Protein AF-0000000073367944 (afdb_homodimer)

Nearest PDB structures (foldseek):
  3dn7-assembly1_A  TM=9.476E-01  e=1.745E-14  Cytophaga hutchinsonii ATCC 33406
  4i02-assembly3_D  TM=8.160E-01  e=1.714E-11  Escherichia coli K-12
  4i02-assembly1_A  TM=8.152E-01  e=2.045E-11  Escherichia coli K-12
  3rpq-assembly1_B  TM=8.114E-01  e=1.514E-10  Escherichia coli K-12
  1hw5-assembly1_B  TM=7.467E-01  e=1.346E-10  Escherichia coli

Organism: Flavobacterium johnsoniae (strain ATCC 17061 / DSM 2064 / JCM 8514 / BCRC 14874 / CCUG 350202 / NBRC 14942 / NCIMB 11054 / UW101) (NCBI:txid376686)

pLDDT: mean 93.81, std 5.64, range [59.34, 98.62]

Structure (mmCIF, N/CA/C/O backbone):
data_AF-0000000073367944-model_v1
#
loop_
_entity.id
_entity.type
_entity.pdbx_description
1 polymer 'Cyclic nucleotide-binding protein'
#
loop_
_atom_site.group_PDB
_atom_site.id
_atom_site.type_symbol
_atom_site.label_atom_id
_atom_site.label_alt_id
_atom_site.label_comp_id
_atom_site.label_asym_id
_atom_site.label_entity_id
_atom_site.label_seq_id
_atom_site.pdbx_PDB_ins_code
_atom_site.Cartn_x
_atom_site.Cartn_y
_atom_site.Cartn_z
_atom_site.occupancy
_atom_site.B_iso_or_equiv
_atom_site.auth_seq_id
_atom_site.auth_comp_id
_atom_site.auth_asym_id
_atom_site.auth_atom_id
_atom_site.pdbx_PDB_model_num
ATOM 1 N N . MET A 1 1 ? 28.844 7.016 2.047 1 86.44 1 MET A N 1
ATOM 2 C CA . MET A 1 1 ? 27.453 7.094 1.656 1 86.44 1 MET A CA 1
ATOM 3 C C . MET A 1 1 ? 26.922 5.723 1.231 1 86.44 1 MET A C 1
ATOM 5 O O . MET A 1 1 ? 25.969 5.207 1.819 1 86.44 1 MET A O 1
ATOM 9 N N . TYR A 1 2 ? 27.703 5.078 0.45 1 93.69 2 TYR A N 1
ATOM 10 C CA . TYR A 1 2 ? 27.234 3.766 0.014 1 93.69 2 TYR A CA 1
ATOM 11 C C . TYR A 1 2 ? 27.328 2.748 1.146 1 93.69 2 TYR A C 1
ATOM 13 O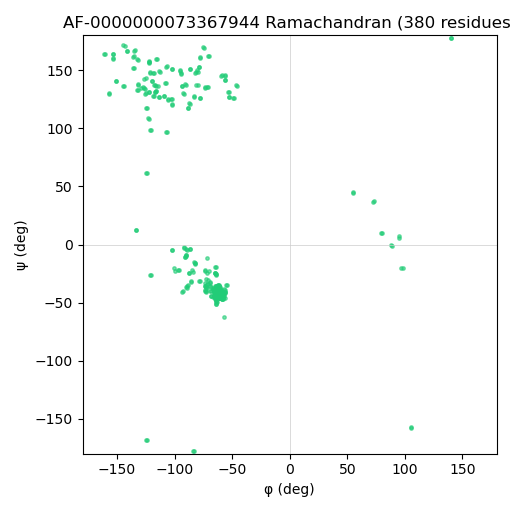 O . TYR A 1 2 ? 26.562 1.782 1.185 1 93.69 2 TYR A O 1
ATOM 21 N N . GLU A 1 3 ? 28.203 3.057 2.076 1 94.5 3 GLU A N 1
ATOM 22 C CA . GLU A 1 3 ? 28.438 2.129 3.18 1 94.5 3 GLU A CA 1
ATOM 23 C C . GLU A 1 3 ? 27.172 1.958 4.027 1 94.5 3 GLU A C 1
ATOM 25 O O . GLU A 1 3 ? 26.922 0.876 4.562 1 94.5 3 GLU A O 1
ATOM 30 N N . ILE A 1 4 ? 26.484 3.043 4.133 1 96.62 4 ILE A N 1
ATOM 31 C CA . ILE A 1 4 ? 25.234 2.99 4.891 1 96.62 4 ILE A CA 1
ATOM 32 C C . ILE A 1 4 ? 24.25 2.07 4.184 1 96.62 4 ILE A C 1
ATOM 34 O O . ILE A 1 4 ? 23.594 1.247 4.828 1 96.62 4 ILE A O 1
ATOM 38 N N . PHE A 1 5 ? 24.172 2.18 2.893 1 97.38 5 PHE A N 1
ATOM 39 C CA . PHE A 1 5 ? 23.297 1.311 2.111 1 97.38 5 PHE A CA 1
ATOM 40 C C . PHE A 1 5 ? 23.781 -0.136 2.18 1 97.38 5 PHE A C 1
ATOM 42 O O . PHE A 1 5 ? 22.969 -1.058 2.293 1 97.38 5 PHE A O 1
ATOM 49 N N . GLN A 1 6 ? 25.062 -0.281 2.141 1 96.81 6 GLN A N 1
ATOM 50 C CA . GLN A 1 6 ? 25.625 -1.624 2.229 1 96.81 6 GLN A CA 1
ATOM 51 C C . GLN A 1 6 ? 25.25 -2.293 3.547 1 96.81 6 GLN A C 1
ATOM 53 O O . GLN A 1 6 ? 24.891 -3.475 3.57 1 96.81 6 GLN A O 1
ATOM 58 N N . LYS A 1 7 ? 25.391 -1.57 4.562 1 96.69 7 LYS A N 1
ATOM 59 C CA . LYS A 1 7 ? 25.016 -2.098 5.871 1 96.69 7 LYS A CA 1
ATOM 60 C C . LYS A 1 7 ? 23.547 -2.475 5.91 1 96.69 7 LYS A C 1
ATOM 62 O O . LYS A 1 7 ? 23.172 -3.51 6.473 1 96.69 7 LYS A O 1
ATOM 67 N N . TYR A 1 8 ? 22.734 -1.648 5.344 1 96.94 8 TYR A N 1
ATOM 68 C CA . TYR A 1 8 ? 21.297 -1.922 5.238 1 96.94 8 TYR A CA 1
ATOM 69 C C . TYR A 1 8 ? 21.047 -3.232 4.5 1 96.94 8 TYR A C 1
ATOM 71 O O . TYR A 1 8 ? 20.25 -4.062 4.949 1 96.94 8 TYR A O 1
ATOM 79 N N . LEU A 1 9 ? 21.734 -3.42 3.385 1 96.5 9 LEU A N 1
ATOM 80 C CA . LEU A 1 9 ? 21.609 -4.641 2.598 1 96.5 9 LEU A CA 1
ATOM 81 C C . LEU A 1 9 ? 21.969 -5.867 3.428 1 96.5 9 LEU A C 1
ATOM 83 O O . LEU A 1 9 ? 21.266 -6.875 3.396 1 96.5 9 LEU A O 1
ATOM 87 N N . GLU A 1 10 ? 22.969 -5.723 4.145 1 94.81 10 GLU A N 1
ATOM 88 C CA . GLU A 1 10 ? 23.484 -6.836 4.934 1 94.81 10 GLU A CA 1
ATOM 89 C C . GLU A 1 10 ? 22.531 -7.199 6.066 1 94.81 10 GLU A C 1
ATOM 91 O O . GLU A 1 10 ? 22.438 -8.359 6.465 1 94.81 10 GLU A O 1
ATOM 96 N N . ASP A 1 11 ? 21.875 -6.227 6.555 1 94.75 11 ASP A N 1
ATOM 97 C CA . ASP A 1 11 ? 20.906 -6.445 7.621 1 94.75 11 ASP A CA 1
ATOM 98 C C . ASP A 1 11 ? 19.641 -7.133 7.09 1 94.75 11 ASP A C 1
ATOM 100 O O . ASP A 1 11 ? 19 -7.891 7.809 1 94.75 11 ASP A O 1
ATOM 104 N N . LYS A 1 12 ? 19.328 -6.891 5.848 1 93.81 12 LYS A N 1
ATOM 105 C CA . LYS A 1 12 ? 18.047 -7.312 5.32 1 93.81 12 LYS A CA 1
ATOM 106 C C . LYS A 1 12 ? 18.172 -8.602 4.516 1 93.81 12 LYS A C 1
ATOM 108 O O . LYS A 1 12 ? 17.172 -9.297 4.281 1 93.81 12 LYS A O 1
ATOM 113 N N . THR A 1 13 ? 19.391 -8.844 4.051 1 92.5 13 THR A N 1
ATOM 114 C CA . THR A 1 13 ? 19.516 -9.984 3.152 1 92.5 13 THR A CA 1
ATOM 115 C C . THR A 1 13 ? 20.938 -10.555 3.215 1 92.5 13 THR A C 1
ATOM 117 O O . THR A 1 13 ? 21.844 -9.93 3.77 1 92.5 13 THR A O 1
ATOM 120 N N . GLU A 1 14 ? 21.031 -11.789 2.682 1 93.75 14 GLU A N 1
ATOM 121 C CA . GLU A 1 14 ? 22.344 -12.43 2.523 1 93.75 14 GLU A CA 1
ATOM 122 C C . GLU A 1 14 ? 22.812 -12.352 1.076 1 93.75 14 GLU A C 1
ATOM 124 O O . GLU A 1 14 ? 22.172 -12.891 0.175 1 93.75 14 GLU A O 1
ATOM 129 N N . LEU A 1 15 ? 23.953 -11.734 0.945 1 95.69 15 LEU A N 1
ATOM 130 C CA . LEU A 1 15 ? 24.516 -11.562 -0.389 1 95.69 15 LEU A CA 1
ATOM 131 C C . LEU A 1 15 ? 25.938 -12.094 -0.449 1 95.69 15 LEU A C 1
ATOM 133 O O . LEU A 1 15 ? 26.688 -11.977 0.524 1 95.69 15 LEU A O 1
ATOM 137 N N . THR A 1 16 ? 26.266 -12.688 -1.566 1 96.31 16 THR A N 1
ATOM 138 C CA . THR A 1 16 ? 27.672 -12.961 -1.821 1 96.31 16 THR A CA 1
ATOM 139 C C . THR A 1 16 ? 28.438 -11.672 -2.098 1 96.31 16 THR A C 1
ATOM 141 O O . THR A 1 16 ? 27.828 -10.633 -2.385 1 96.31 16 THR A O 1
ATOM 144 N N . GLN A 1 17 ? 29.734 -11.789 -1.968 1 95.94 17 GLN A N 1
ATOM 145 C CA . GLN A 1 17 ? 30.562 -10.625 -2.273 1 95.94 17 GLN A CA 1
ATOM 146 C C . GLN A 1 17 ? 30.344 -10.156 -3.711 1 95.94 17 GLN A C 1
ATOM 148 O O . GLN A 1 17 ? 30.281 -8.961 -3.975 1 95.94 17 GLN A O 1
ATOM 153 N N . ALA A 1 18 ? 30.234 -11.07 -4.602 1 97.12 18 ALA A N 1
ATOM 154 C CA . ALA A 1 18 ? 30.016 -10.742 -6.008 1 97.12 18 ALA A CA 1
ATOM 155 C C . ALA A 1 18 ? 28.688 -10.023 -6.211 1 97.12 18 ALA A C 1
ATOM 157 O O . ALA A 1 18 ? 28.609 -9.062 -6.984 1 97.12 18 ALA A O 1
ATOM 158 N N . GLU A 1 19 ? 27.688 -10.477 -5.539 1 97.25 19 GLU A N 1
ATOM 159 C CA . GLU A 1 19 ? 26.359 -9.844 -5.625 1 97.25 19 GLU A CA 1
ATOM 160 C C . GLU A 1 19 ? 26.391 -8.43 -5.066 1 97.25 19 GLU A C 1
ATOM 162 O O . GLU A 1 19 ? 25.828 -7.512 -5.652 1 97.25 19 GLU A O 1
ATOM 167 N N . SER A 1 20 ? 27.062 -8.289 -3.971 1 96.62 20 SER A N 1
ATOM 168 C CA . SER A 1 20 ? 27.203 -6.973 -3.359 1 96.62 20 SER A CA 1
ATOM 169 C C . SER A 1 20 ? 27.906 -6 -4.293 1 96.62 20 SER A C 1
ATOM 171 O O . SER A 1 20 ? 27.484 -4.848 -4.434 1 96.62 20 SER A O 1
ATOM 173 N N . GLU A 1 21 ? 28.922 -6.461 -4.898 1 97.25 21 GLU A N 1
ATOM 174 C CA . GLU A 1 21 ? 29.672 -5.633 -5.832 1 97.25 21 GLU A CA 1
ATOM 175 C C . GLU A 1 21 ? 2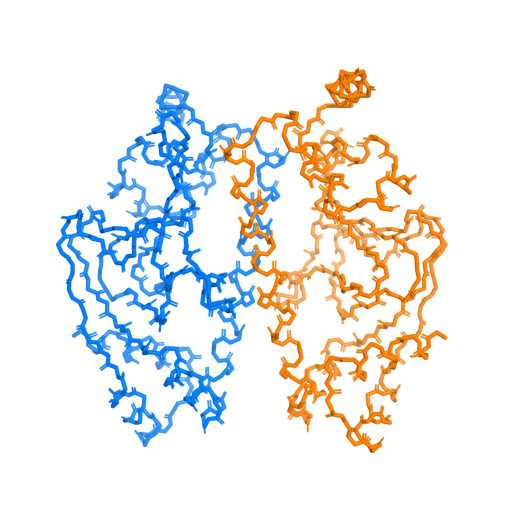8.828 -5.277 -7.055 1 97.25 21 GLU A C 1
ATOM 177 O O . GLU A 1 21 ? 28.938 -4.172 -7.586 1 97.25 21 GLU A O 1
ATOM 182 N N . ARG A 1 22 ? 28.094 -6.211 -7.492 1 97.31 22 ARG A N 1
ATOM 183 C CA . ARG A 1 22 ? 27.203 -5.98 -8.625 1 97.31 22 ARG A CA 1
ATOM 184 C C . ARG A 1 22 ? 26.188 -4.883 -8.312 1 97.31 22 ARG A C 1
ATOM 186 O O . ARG A 1 22 ? 26 -3.971 -9.117 1 97.31 22 ARG A O 1
ATOM 193 N N . ILE A 1 23 ? 25.578 -4.949 -7.148 1 97.94 23 ILE A N 1
ATOM 194 C CA . ILE A 1 23 ? 24.609 -3.941 -6.723 1 97.94 23 ILE A CA 1
ATOM 195 C C . ILE A 1 23 ? 25.297 -2.578 -6.633 1 97.94 23 ILE A C 1
ATOM 197 O O . ILE A 1 23 ? 24.781 -1.584 -7.152 1 97.94 23 ILE A O 1
ATOM 201 N N . GLN A 1 24 ? 26.422 -2.568 -6.051 1 97.88 24 GLN A N 1
ATOM 202 C CA . GLN A 1 24 ? 27.172 -1.325 -5.855 1 97.88 24 GLN A CA 1
ATOM 203 C C . GLN A 1 24 ? 27.5 -0.669 -7.191 1 97.88 24 GLN A C 1
ATOM 205 O O . GLN A 1 24 ? 27.516 0.559 -7.301 1 97.88 24 GLN A O 1
ATOM 210 N N . SER A 1 25 ? 27.781 -1.465 -8.156 1 97.94 25 SER A N 1
ATOM 211 C CA . SER A 1 25 ? 28.219 -0.958 -9.453 1 97.94 25 SER A CA 1
ATOM 212 C C . SER A 1 25 ? 27.125 -0.143 -10.133 1 97.94 25 SER A C 1
ATOM 214 O O . SER A 1 25 ? 27.406 0.664 -11.023 1 97.94 25 SER A O 1
ATOM 216 N N . PHE A 1 26 ? 25.859 -0.275 -9.75 1 97.94 26 PHE A N 1
ATOM 217 C CA . PHE A 1 26 ? 24.75 0.437 -10.375 1 97.94 26 PHE A CA 1
ATOM 218 C C . PHE A 1 26 ? 24.312 1.61 -9.508 1 97.94 26 PHE A C 1
ATOM 220 O O . PHE A 1 26 ? 23.453 2.398 -9.914 1 97.94 26 PHE A O 1
ATOM 227 N N . ALA A 1 27 ? 24.906 1.725 -8.359 1 98.25 27 ALA A N 1
ATOM 228 C CA . ALA A 1 27 ? 24.469 2.73 -7.398 1 98.25 27 ALA A CA 1
ATOM 229 C C . ALA A 1 27 ? 24.891 4.129 -7.836 1 98.25 27 ALA A C 1
ATOM 231 O O . ALA A 1 27 ? 26 4.328 -8.312 1 98.25 27 ALA A O 1
ATOM 232 N N . ILE A 1 28 ? 23.984 5.07 -7.738 1 98.25 28 ILE A N 1
ATOM 233 C CA . ILE A 1 28 ? 24.234 6.484 -7.988 1 98.25 28 ILE A CA 1
ATOM 234 C C . ILE A 1 28 ? 24.094 7.27 -6.684 1 98.25 28 ILE A C 1
ATOM 236 O O . ILE A 1 28 ? 23.047 7.203 -6.023 1 98.25 28 ILE A O 1
ATOM 240 N N . ILE A 1 29 ? 25.078 8.023 -6.344 1 97.75 29 ILE A N 1
ATOM 241 C CA . ILE A 1 29 ? 25.031 8.82 -5.121 1 97.75 29 ILE A CA 1
ATOM 242 C C . ILE A 1 29 ? 24.484 10.211 -5.43 1 97.75 29 ILE A C 1
ATOM 244 O O . ILE A 1 29 ? 24.922 10.867 -6.379 1 97.75 29 ILE A O 1
ATOM 248 N N . LYS A 1 30 ? 23.516 10.617 -4.672 1 97.94 30 LYS A N 1
ATOM 249 C CA . LYS A 1 30 ? 22.891 11.93 -4.836 1 97.94 30 LYS A CA 1
ATOM 250 C C . LYS A 1 30 ? 22.875 12.688 -3.512 1 97.94 30 LYS A C 1
ATOM 252 O O . LYS A 1 30 ? 22.594 12.109 -2.459 1 97.94 30 LYS A O 1
ATOM 257 N N . LYS A 1 31 ? 23.219 13.922 -3.58 1 98.31 31 LYS A N 1
ATOM 258 C CA . LYS A 1 31 ? 23.109 14.82 -2.438 1 98.31 31 LYS A CA 1
ATOM 259 C C . LYS A 1 31 ? 22.109 15.938 -2.715 1 98.31 31 LYS A C 1
ATOM 261 O O . LYS A 1 31 ? 22.078 16.484 -3.818 1 98.31 31 LYS A O 1
ATOM 266 N N . LEU A 1 32 ? 21.297 16.203 -1.741 1 98.38 32 LEU A N 1
ATOM 267 C CA . LEU A 1 32 ? 20.328 17.281 -1.809 1 98.38 32 LEU A CA 1
ATOM 268 C C . LEU A 1 32 ? 20.484 18.234 -0.626 1 98.38 32 LEU A C 1
ATOM 270 O O . LEU A 1 32 ? 20.547 17.797 0.524 1 98.38 32 LEU A O 1
ATOM 274 N N . ARG A 1 33 ? 20.547 19.453 -0.962 1 98.19 33 ARG A N 1
ATOM 275 C CA . ARG A 1 33 ? 20.422 20.438 0.099 1 98.19 33 ARG A CA 1
ATOM 276 C C . ARG A 1 33 ? 18.969 20.625 0.521 1 98.19 33 ARG A C 1
ATOM 278 O O . ARG A 1 33 ? 18.047 20.266 -0.223 1 98.19 33 ARG A O 1
ATOM 285 N N . LYS A 1 34 ? 18.906 21.172 1.704 1 97.25 34 LYS A N 1
ATOM 286 C CA . LYS A 1 34 ? 17.562 21.516 2.176 1 97.25 34 LYS A CA 1
ATOM 287 C C . LYS A 1 34 ? 16.781 22.266 1.108 1 97.25 34 LYS A C 1
ATOM 289 O O . LYS A 1 34 ? 17.312 23.188 0.471 1 97.25 34 LYS A O 1
ATOM 294 N N . ARG A 1 35 ? 15.609 21.812 0.756 1 96.94 35 ARG A N 1
ATOM 295 C CA . ARG A 1 35 ? 14.633 22.453 -0.118 1 96.94 35 ARG A CA 1
ATOM 296 C C . ARG A 1 35 ? 14.867 22.078 -1.576 1 96.94 35 ARG A C 1
ATOM 298 O O . ARG A 1 35 ? 14.109 22.469 -2.459 1 96.94 35 ARG A O 1
ATOM 305 N N . GLN A 1 36 ? 15.875 21.297 -1.795 1 98.56 36 GLN A N 1
ATOM 306 C CA . GLN A 1 36 ? 16.078 20.812 -3.162 1 98.56 36 GLN A CA 1
ATOM 307 C C . GLN A 1 36 ? 15.156 19.641 -3.475 1 98.56 36 GLN A C 1
ATOM 309 O O . GLN A 1 36 ? 14.867 18.812 -2.602 1 98.56 36 GLN A O 1
ATOM 314 N N . TYR A 1 37 ? 14.789 19.578 -4.746 1 98.62 37 TYR A N 1
ATOM 315 C CA . TYR A 1 37 ? 13.812 18.578 -5.172 1 98.62 37 TYR A CA 1
ATOM 316 C C . TYR A 1 37 ? 14.5 17.312 -5.664 1 98.62 37 TYR A C 1
ATOM 318 O O . TYR A 1 37 ? 15.516 17.375 -6.352 1 98.62 37 TYR A O 1
ATOM 326 N N . LEU A 1 38 ? 13.992 16.25 -5.258 1 98.56 38 LEU A N 1
ATOM 327 C CA . LEU A 1 38 ? 14.305 14.945 -5.836 1 98.56 38 LEU A CA 1
ATOM 328 C C . LEU A 1 38 ? 13.383 14.625 -7.004 1 98.56 38 LEU A C 1
ATOM 330 O O . LEU A 1 38 ? 13.797 14.016 -7.988 1 98.56 38 LEU A O 1
ATOM 334 N N . LEU A 1 39 ? 12.195 15.047 -6.887 1 98.62 39 LEU A N 1
ATOM 335 C CA . LEU A 1 39 ? 11.133 14.898 -7.879 1 98.62 39 LEU A CA 1
ATOM 336 C C . LEU A 1 39 ? 10.219 16.125 -7.891 1 98.62 39 LEU A C 1
ATOM 338 O O . LEU A 1 39 ? 9.852 16.641 -6.832 1 98.62 39 LEU A O 1
ATOM 342 N N . GLN A 1 40 ? 9.883 16.562 -9.062 1 98.25 40 GLN A N 1
ATOM 343 C CA . GLN A 1 40 ? 8.922 17.641 -9.203 1 98.25 40 GLN A CA 1
ATOM 344 C C . GLN A 1 40 ? 7.699 17.203 -10.008 1 98.25 40 GLN A C 1
ATOM 346 O O . GLN A 1 40 ? 7.824 16.438 -10.969 1 98.25 40 GLN A O 1
ATOM 351 N N . GLU A 1 41 ? 6.652 17.688 -9.508 1 97.56 41 GLU A N 1
ATOM 352 C CA . GLU A 1 41 ? 5.414 17.422 -10.227 1 97.56 41 GLU A CA 1
ATOM 353 C C . GLU A 1 41 ? 5.578 17.656 -11.727 1 97.56 41 GLU A C 1
ATOM 355 O O . GLU A 1 41 ? 6.191 18.641 -12.141 1 97.56 41 GLU A O 1
ATOM 360 N N . GLY A 1 42 ? 5.016 16.688 -12.516 1 97.69 42 GLY A N 1
ATOM 361 C CA . GLY A 1 42 ? 5.102 16.812 -13.961 1 97.69 42 GLY A CA 1
ATOM 362 C C . GLY A 1 42 ? 6.23 15.992 -14.562 1 97.69 42 GLY A C 1
ATOM 363 O O . GLY A 1 42 ? 6.242 15.727 -15.766 1 97.69 42 GLY A O 1
ATOM 364 N N . ASP A 1 43 ? 7.207 15.625 -13.758 1 97.81 43 ASP A N 1
ATOM 365 C CA . ASP A 1 43 ? 8.305 14.781 -14.227 1 97.81 43 ASP A CA 1
ATOM 366 C C . ASP A 1 43 ? 7.945 13.305 -14.117 1 97.81 43 ASP A C 1
ATOM 368 O O . ASP A 1 43 ? 7.184 12.906 -13.234 1 97.81 43 ASP A O 1
ATOM 372 N N . VAL A 1 44 ? 8.523 12.523 -14.992 1 98.12 44 VAL A N 1
ATOM 373 C CA . VAL A 1 44 ? 8.391 11.07 -14.883 1 98.12 44 VAL A CA 1
ATOM 374 C C . VAL A 1 44 ? 9.477 10.523 -13.961 1 98.12 44 VAL A C 1
ATOM 376 O O . VAL A 1 44 ? 10.664 10.781 -14.172 1 98.12 44 VAL A O 1
ATOM 379 N N . TRP A 1 45 ? 9.094 9.875 -12.922 1 97.81 45 TRP A N 1
ATOM 380 C CA . TRP A 1 45 ? 10.023 9.289 -11.969 1 97.81 45 TRP A CA 1
ATOM 381 C C . TRP A 1 45 ? 10.734 8.078 -12.562 1 97.81 45 TRP A C 1
ATOM 383 O O . TRP A 1 45 ? 10.086 7.199 -13.148 1 97.81 45 TRP A O 1
ATOM 393 N N . LYS A 1 46 ? 12.062 7.945 -12.383 1 97.25 46 LYS A N 1
ATOM 394 C CA . LYS A 1 46 ? 12.805 6.914 -13.102 1 97.25 46 LYS A CA 1
ATOM 395 C C . LYS A 1 46 ? 13.742 6.16 -12.164 1 97.25 46 LYS A C 1
ATOM 397 O O . LYS A 1 46 ? 14.586 5.379 -12.617 1 97.25 46 LYS A O 1
ATOM 402 N N . TYR A 1 47 ? 13.516 6.398 -10.82 1 97.75 47 TYR A N 1
ATOM 403 C CA . TYR A 1 47 ? 14.539 5.863 -9.922 1 97.75 47 TYR A CA 1
ATOM 404 C C . TYR A 1 47 ? 13.898 5.102 -8.766 1 97.75 47 TYR A C 1
ATOM 406 O O . TYR A 1 47 ? 12.695 5.203 -8.539 1 97.75 47 TYR A O 1
ATOM 414 N N . ASP A 1 48 ? 14.633 4.273 -8.195 1 97.56 48 ASP A N 1
ATOM 415 C CA . ASP A 1 48 ? 14.461 3.824 -6.82 1 97.56 48 ASP A CA 1
ATOM 416 C C . ASP A 1 48 ? 15.453 4.512 -5.887 1 97.56 48 ASP A C 1
ATOM 418 O O . ASP A 1 48 ? 16.656 4.477 -6.125 1 97.56 48 ASP A O 1
ATOM 422 N N . ALA A 1 49 ? 14.93 5.109 -4.891 1 98.44 49 ALA A N 1
ATOM 423 C CA . ALA A 1 49 ? 15.773 5.984 -4.074 1 98.44 49 ALA A CA 1
ATOM 424 C C . ALA A 1 49 ? 15.766 5.539 -2.613 1 98.44 49 ALA A C 1
ATOM 426 O O . ALA A 1 49 ? 14.703 5.312 -2.031 1 98.44 49 ALA A O 1
ATOM 427 N N . PHE A 1 50 ? 16.922 5.445 -2.078 1 98.38 50 PHE A N 1
ATOM 428 C CA . PHE A 1 50 ? 17.141 5.047 -0.693 1 98.38 50 PHE A CA 1
ATOM 429 C C . PHE A 1 50 ? 17.797 6.168 0.098 1 98.38 50 PHE A C 1
ATOM 431 O O . PHE A 1 50 ? 18.828 6.711 -0.32 1 98.38 50 PHE A O 1
ATOM 438 N N . ILE A 1 51 ? 17.234 6.469 1.283 1 97.88 51 ILE A N 1
ATOM 439 C CA . ILE A 1 51 ? 17.75 7.574 2.082 1 97.88 51 ILE A CA 1
ATOM 440 C C . ILE A 1 51 ? 18.859 7.07 2.994 1 97.88 51 ILE A C 1
ATOM 442 O O . ILE A 1 51 ? 18.625 6.254 3.887 1 97.88 51 ILE A O 1
ATOM 446 N N . THR A 1 52 ? 20.016 7.566 2.803 1 98 52 THR A N 1
ATOM 447 C CA . THR A 1 52 ? 21.125 7.211 3.688 1 98 52 THR A CA 1
ATOM 448 C C . THR A 1 52 ? 21.203 8.164 4.875 1 98 52 THR A C 1
ATOM 450 O O . THR A 1 52 ? 21.484 7.75 5.996 1 98 52 THR A O 1
ATOM 453 N N . GLN A 1 53 ? 20.922 9.375 4.598 1 96.75 53 GLN A N 1
ATOM 454 C CA . GLN A 1 53 ? 20.906 10.422 5.613 1 96.75 53 GLN A CA 1
ATOM 455 C C . GLN A 1 53 ? 19.922 11.531 5.246 1 96.75 53 GLN A C 1
ATOM 457 O O . GLN A 1 53 ? 19.828 11.922 4.082 1 96.75 53 GLN A O 1
ATOM 462 N N . GLY A 1 54 ? 19.266 11.977 6.355 1 95.75 54 GLY A N 1
ATOM 463 C CA . GLY A 1 54 ? 18.391 13.117 6.137 1 95.75 54 GLY A CA 1
ATOM 464 C C . GLY A 1 54 ? 16.906 12.75 6.137 1 95.75 54 GLY A C 1
ATOM 465 O O . GLY A 1 54 ? 16.5 11.789 6.785 1 95.75 54 GLY A O 1
ATOM 466 N N . CYS A 1 55 ? 16.094 13.656 5.469 1 96.25 55 CYS A N 1
ATOM 467 C CA . CYS A 1 55 ? 14.641 13.523 5.484 1 96.25 55 CYS A CA 1
ATOM 468 C C . CYS A 1 55 ? 14.016 14.227 4.285 1 96.25 55 CYS A C 1
ATOM 470 O O . CYS A 1 55 ? 14.367 15.367 3.973 1 96.25 55 CYS A O 1
ATOM 472 N N . VAL A 1 56 ? 13.172 13.508 3.645 1 97.06 56 VAL A N 1
ATOM 473 C CA . VAL A 1 56 ? 12.453 14.117 2.537 1 97.06 56 VAL A CA 1
ATOM 474 C C . VAL A 1 56 ? 10.945 14.016 2.781 1 97.06 56 VAL A C 1
ATOM 476 O O . VAL A 1 56 ? 10.5 13.18 3.578 1 97.06 56 VAL A O 1
ATOM 479 N N . ARG A 1 57 ? 10.219 14.883 2.154 1 96.69 57 ARG A N 1
ATOM 480 C CA . ARG A 1 57 ? 8.758 14.773 2.145 1 96.69 57 ARG A CA 1
ATOM 481 C C . ARG A 1 57 ? 8.234 14.594 0.726 1 96.69 57 ARG A C 1
ATOM 483 O O . ARG A 1 57 ? 8.852 15.062 -0.235 1 96.69 57 ARG A O 1
ATOM 490 N N . THR A 1 58 ? 7.184 13.883 0.62 1 97.75 58 THR A N 1
ATOM 491 C CA . THR A 1 58 ? 6.383 13.742 -0.593 1 97.75 58 THR A CA 1
ATOM 492 C C . THR A 1 58 ? 5.043 14.453 -0.441 1 97.75 58 THR A C 1
ATOM 494 O O . THR A 1 58 ? 4.332 14.242 0.544 1 97.75 58 THR A O 1
ATOM 497 N N . TYR A 1 59 ? 4.711 15.32 -1.409 1 97.62 59 TYR A N 1
ATOM 498 C CA . TYR A 1 59 ? 3.492 16.109 -1.242 1 97.62 59 TYR A CA 1
ATOM 499 C C . TYR A 1 59 ? 2.918 16.516 -2.592 1 97.62 59 TYR A C 1
ATOM 501 O O . TYR A 1 59 ? 3.602 16.438 -3.615 1 97.62 59 TYR A O 1
ATOM 509 N N . THR A 1 60 ? 1.693 16.859 -2.574 1 97.38 60 THR A N 1
ATOM 510 C CA . THR A 1 60 ? 1.012 17.438 -3.723 1 97.38 60 THR A CA 1
ATOM 511 C C . THR A 1 60 ? 0.562 18.875 -3.412 1 97.38 60 THR A C 1
ATOM 513 O O . THR A 1 60 ? 0.529 19.281 -2.25 1 97.38 60 THR A O 1
ATOM 516 N N . VAL A 1 61 ? 0.329 19.609 -4.465 1 95.56 61 VAL A N 1
ATOM 517 C CA . VAL A 1 61 ? -0.191 20.969 -4.34 1 95.56 61 VAL A CA 1
ATOM 518 C C . VAL A 1 61 ? -1.551 21.062 -5.027 1 95.56 61 VAL A C 1
ATOM 520 O O . VAL A 1 61 ? -1.695 20.672 -6.188 1 95.56 61 VAL A O 1
ATOM 523 N N . ASP A 1 62 ? -2.523 21.578 -4.273 1 91.31 62 ASP A N 1
ATOM 524 C CA . ASP A 1 62 ? -3.85 21.656 -4.879 1 91.31 62 ASP A CA 1
ATOM 525 C C . ASP A 1 62 ? -3.99 22.922 -5.715 1 91.31 62 ASP A C 1
ATOM 527 O O . ASP A 1 62 ? -3.035 23.688 -5.855 1 91.31 62 ASP A O 1
ATOM 531 N N . GLU A 1 63 ? -5.199 23.125 -6.289 1 89.44 63 GLU A N 1
ATOM 532 C CA . GLU A 1 63 ? -5.441 24.25 -7.199 1 89.44 63 GLU A CA 1
ATOM 533 C C . GLU A 1 63 ? -5.312 25.578 -6.473 1 89.44 63 GLU A C 1
ATOM 535 O O . GLU A 1 63 ? -5 26.594 -7.094 1 89.44 63 GLU A O 1
ATOM 540 N N . LYS A 1 64 ? -5.516 25.562 -5.207 1 89.75 64 LYS A N 1
ATOM 541 C CA . LYS A 1 64 ? -5.438 26.797 -4.414 1 89.75 64 LYS A CA 1
ATOM 542 C C . LYS A 1 64 ? -4.02 27.016 -3.9 1 89.75 64 LYS A C 1
ATOM 544 O O . LYS A 1 64 ? -3.754 28.016 -3.219 1 89.75 64 LYS A O 1
ATOM 549 N N . GLY A 1 65 ? -3.152 26.094 -4.145 1 90.44 65 GLY A N 1
ATOM 550 C CA . GLY A 1 65 ? -1.763 26.25 -3.744 1 90.44 65 GLY A CA 1
ATOM 551 C C . GLY A 1 65 ? -1.458 25.609 -2.4 1 90.44 65 GLY A C 1
ATOM 552 O O . GLY A 1 65 ? -0.342 25.734 -1.891 1 90.44 65 GLY A O 1
ATOM 553 N N . SER A 1 66 ? -2.379 24.953 -1.869 1 91.88 66 SER A N 1
ATOM 554 C CA . SER A 1 66 ? -2.168 24.297 -0.583 1 91.88 66 SER A CA 1
ATOM 555 C C . SER A 1 66 ? -1.411 22.984 -0.748 1 91.88 66 SER A C 1
ATOM 557 O O . SER A 1 66 ? -1.729 22.172 -1.63 1 91.88 66 SER A O 1
ATOM 559 N N . GLU A 1 67 ? -0.451 22.797 0.166 1 94.62 67 GLU A N 1
ATOM 560 C CA . GLU A 1 67 ? 0.345 21.578 0.129 1 94.62 67 GLU A CA 1
ATOM 561 C C . GLU A 1 67 ? -0.287 20.484 0.983 1 94.62 67 GLU A C 1
ATOM 563 O O . GLU A 1 67 ? -0.791 20.75 2.074 1 94.62 67 GLU A O 1
ATOM 568 N N . HIS A 1 68 ? -0.285 19.312 0.492 1 96 68 HIS A N 1
ATOM 569 C CA . HIS A 1 68 ? -0.752 18.141 1.203 1 96 68 HIS A CA 1
ATOM 570 C C . HIS A 1 68 ? 0.339 17.078 1.279 1 96 68 HIS A C 1
ATOM 572 O O . HIS A 1 68 ? 0.656 16.422 0.277 1 96 68 HIS A O 1
ATOM 578 N N . VAL A 1 69 ? 0.868 16.906 2.459 1 95.88 69 VAL A N 1
ATOM 579 C CA . VAL A 1 69 ? 1.978 15.977 2.648 1 95.88 69 VAL A CA 1
ATOM 580 C C . VAL A 1 69 ? 1.451 14.539 2.68 1 95.88 69 VAL A C 1
ATOM 582 O O . VAL A 1 69 ? 0.571 14.211 3.479 1 95.88 69 VAL A O 1
ATOM 585 N N . ASN A 1 70 ? 2.008 13.766 1.862 1 95.38 70 ASN A N 1
ATOM 586 C CA . ASN A 1 70 ? 1.609 12.367 1.761 1 95.38 70 ASN A CA 1
ATOM 587 C C . ASN A 1 70 ? 2.469 11.469 2.65 1 95.38 70 ASN A C 1
ATOM 589 O O . ASN A 1 70 ? 1.964 10.531 3.27 1 95.38 70 ASN A O 1
ATOM 593 N N . SER A 1 71 ? 3.719 11.789 2.65 1 94.75 71 SER A N 1
ATOM 594 C CA . SER A 1 71 ? 4.621 10.938 3.422 1 94.75 71 SER A CA 1
ATOM 595 C C . SER A 1 71 ? 5.934 11.648 3.723 1 94.75 71 SER A C 1
ATOM 597 O O . SER A 1 71 ? 6.23 12.688 3.127 1 94.75 71 SER A O 1
ATOM 599 N N . PHE A 1 72 ? 6.574 11.039 4.672 1 94.06 72 PHE A N 1
ATOM 600 C CA . PHE A 1 72 ? 7.961 11.367 4.973 1 94.06 72 PHE A CA 1
ATOM 601 C C . PHE A 1 72 ? 8.852 10.141 4.832 1 94.06 72 PHE A C 1
ATOM 603 O O . PHE A 1 72 ? 8.398 9.016 5.031 1 94.06 72 PHE A O 1
ATOM 610 N N . SER A 1 73 ? 10.055 10.422 4.441 1 95.12 73 SER A N 1
ATOM 611 C CA . SER A 1 73 ? 11.047 9.352 4.41 1 95.12 73 SER A CA 1
ATOM 612 C C . SER A 1 73 ? 12.352 9.789 5.07 1 95.12 73 SER A C 1
ATOM 614 O O . SER A 1 73 ? 12.852 10.883 4.805 1 95.12 73 SER A O 1
ATOM 616 N N . ILE A 1 74 ? 12.82 8.875 5.918 1 94.06 74 ILE A N 1
ATOM 617 C CA . ILE A 1 74 ? 14.039 9.164 6.668 1 94.06 74 ILE A CA 1
ATOM 618 C C . ILE A 1 74 ? 15.07 8.055 6.426 1 94.06 74 ILE A C 1
ATOM 620 O O . ILE A 1 74 ? 14.938 7.273 5.48 1 94.06 74 ILE A O 1
ATOM 624 N N . GLU A 1 75 ? 16.109 8.07 7.234 1 94.88 75 GLU A N 1
ATOM 625 C CA . GLU A 1 75 ? 17.203 7.121 7.062 1 94.88 75 GLU A CA 1
ATOM 626 C C . GLU A 1 75 ? 16.703 5.684 7.02 1 94.88 75 GLU A C 1
ATOM 628 O O . GLU A 1 75 ? 15.836 5.301 7.812 1 94.88 75 GLU A O 1
ATOM 633 N N . ASN A 1 76 ? 17.203 4.93 5.973 1 94.62 76 ASN A N 1
ATOM 634 C CA . ASN A 1 76 ? 16.922 3.506 5.797 1 94.62 76 ASN A CA 1
ATOM 635 C C . ASN A 1 76 ? 15.555 3.268 5.18 1 94.62 76 ASN A C 1
ATOM 637 O O . ASN A 1 76 ? 15.047 2.145 5.191 1 94.62 76 ASN A O 1
ATOM 641 N N . TRP A 1 77 ? 14.977 4.355 4.727 1 94.31 77 TRP A N 1
ATOM 642 C CA . TRP A 1 77 ? 13.703 4.219 4.027 1 94.31 77 TRP A CA 1
ATOM 643 C C . TRP A 1 77 ? 13.883 4.445 2.527 1 94.31 77 TRP A C 1
ATOM 645 O O . TRP A 1 77 ? 14.805 5.141 2.104 1 94.31 77 TRP A O 1
ATOM 655 N N . TRP A 1 78 ? 13.023 3.846 1.79 1 96.62 78 TRP A N 1
ATOM 656 C CA . TRP A 1 78 ? 12.93 4.066 0.351 1 96.62 78 TRP A CA 1
ATOM 657 C C . TRP A 1 78 ? 11.875 5.121 0.028 1 96.62 78 TRP A C 1
ATOM 659 O O . TRP A 1 78 ? 10.93 5.316 0.796 1 96.62 78 TRP A O 1
ATOM 669 N N . THR A 1 79 ? 12.117 5.84 -1.06 1 97 79 THR A N 1
ATOM 670 C CA . THR A 1 79 ? 11.148 6.852 -1.454 1 97 79 THR A CA 1
ATOM 671 C C . THR A 1 79 ? 10.992 6.891 -2.973 1 97 79 THR A C 1
ATOM 673 O O . THR A 1 79 ? 11.789 6.297 -3.699 1 97 79 THR A O 1
ATOM 676 N N . GLY A 1 80 ? 9.93 7.578 -3.406 1 97 80 GLY A N 1
ATOM 677 C CA . GLY A 1 80 ? 9.633 7.727 -4.82 1 97 80 GLY A CA 1
ATOM 678 C C . GLY A 1 80 ? 8.148 7.617 -5.133 1 97 80 GLY A C 1
ATOM 679 O O . GLY A 1 80 ? 7.332 7.426 -4.227 1 97 80 GLY A O 1
ATOM 680 N N . ASP A 1 81 ? 7.914 7.805 -6.371 1 96.94 81 ASP A N 1
ATOM 681 C CA . ASP A 1 81 ? 6.547 7.695 -6.871 1 96.94 81 ASP A CA 1
ATOM 682 C C . ASP A 1 81 ? 6.355 6.414 -7.68 1 96.94 81 ASP A C 1
ATOM 684 O O . ASP A 1 81 ? 6.582 6.402 -8.891 1 96.94 81 ASP A O 1
ATOM 688 N N . ARG A 1 82 ? 5.848 5.449 -7 1 95 82 ARG A N 1
ATOM 689 C CA . ARG A 1 82 ? 5.719 4.133 -7.613 1 95 82 ARG A CA 1
ATOM 690 C C . ARG A 1 82 ? 4.754 4.168 -8.789 1 95 82 ARG A C 1
ATOM 692 O O . ARG A 1 82 ? 4.953 3.469 -9.789 1 95 82 ARG A O 1
ATOM 699 N N . GLU A 1 83 ? 3.736 4.945 -8.664 1 96 83 GLU A N 1
ATOM 700 C CA . GLU A 1 83 ? 2.768 5.043 -9.75 1 96 83 GLU A CA 1
ATOM 701 C C . GLU A 1 83 ? 3.404 5.633 -11.008 1 96 83 GLU A C 1
ATOM 703 O O . GLU A 1 83 ? 3.25 5.086 -12.102 1 96 83 GLU A O 1
ATOM 708 N N . SER A 1 84 ? 4.051 6.734 -10.852 1 97.06 84 SER A N 1
ATOM 709 C CA . SER A 1 84 ? 4.766 7.336 -11.969 1 97.06 84 SER A CA 1
ATOM 710 C C . SER A 1 84 ? 5.777 6.359 -12.57 1 97.06 84 SER A C 1
ATOM 712 O O . SER A 1 84 ? 5.891 6.25 -13.789 1 97.06 84 SER A O 1
ATOM 714 N N . LEU A 1 85 ? 6.441 5.652 -11.75 1 95.44 85 LEU A N 1
ATOM 715 C CA . LEU A 1 85 ? 7.461 4.695 -12.164 1 95.44 85 LEU A CA 1
ATOM 716 C C . LEU A 1 85 ? 6.852 3.57 -12.992 1 95.44 85 LEU A C 1
ATOM 718 O O . LEU A 1 85 ? 7.355 3.246 -14.07 1 95.44 85 LEU A O 1
ATOM 722 N N . MET A 1 86 ? 5.852 3.004 -12.555 1 92.88 86 MET A N 1
ATOM 723 C CA . MET A 1 86 ? 5.23 1.837 -13.172 1 92.88 86 MET A CA 1
ATOM 724 C C . MET A 1 86 ? 4.496 2.225 -14.453 1 92.88 86 MET A C 1
ATOM 726 O O . MET A 1 86 ? 4.555 1.504 -15.453 1 92.88 86 MET A O 1
ATOM 730 N N . MET A 1 87 ? 3.838 3.363 -14.359 1 93.75 87 MET A N 1
ATOM 731 C CA . MET A 1 87 ? 2.996 3.764 -15.484 1 93.75 87 MET A CA 1
ATOM 732 C C . MET A 1 87 ? 3.779 4.621 -16.469 1 93.75 87 MET A C 1
ATOM 734 O O . MET A 1 87 ? 3.299 4.906 -17.578 1 93.75 87 MET A O 1
ATOM 738 N N . GLN A 1 88 ? 4.926 5.031 -16.094 1 94.94 88 GLN A N 1
ATOM 739 C CA . GLN A 1 88 ? 5.754 5.902 -16.922 1 94.94 88 GLN A CA 1
ATOM 740 C C . GLN A 1 88 ? 4.992 7.164 -17.328 1 94.94 88 GLN A C 1
ATOM 742 O O . GLN A 1 88 ? 4.98 7.539 -18.5 1 94.94 88 GLN A O 1
ATOM 747 N N . GLN A 1 89 ? 4.328 7.742 -16.391 1 96.81 89 GLN A N 1
ATOM 748 C CA . GLN A 1 89 ? 3.566 8.977 -16.562 1 96.81 89 GLN A CA 1
ATOM 749 C C . GLN A 1 89 ? 4.043 10.055 -15.602 1 96.81 89 GLN A C 1
ATOM 751 O O . GLN A 1 89 ? 4.641 9.75 -14.562 1 96.81 89 GLN A O 1
ATOM 756 N N . PRO A 1 90 ? 3.785 11.312 -15.938 1 98.12 90 PRO A N 1
ATOM 757 C CA . PRO A 1 90 ? 4.191 12.391 -15.039 1 98.12 90 PRO A CA 1
ATOM 758 C C . PRO A 1 90 ? 3.607 12.234 -13.633 1 98.12 90 PRO A C 1
ATOM 760 O O . PRO A 1 90 ? 2.449 11.836 -13.484 1 98.12 90 PRO A O 1
ATOM 763 N N . SER A 1 91 ? 4.441 12.57 -12.703 1 98 91 SER A N 1
ATOM 764 C CA . SER A 1 91 ? 4.039 12.461 -11.312 1 98 91 SER A CA 1
ATOM 765 C C . SER A 1 91 ? 3.211 13.664 -10.875 1 98 91 SER A C 1
ATOM 767 O O . SER A 1 91 ? 3.439 14.781 -11.336 1 98 91 SER A O 1
ATOM 769 N N . ARG A 1 92 ? 2.303 13.445 -9.977 1 96.12 92 ARG A N 1
ATOM 770 C CA . ARG A 1 92 ? 1.569 14.531 -9.328 1 96.12 92 ARG A CA 1
ATOM 771 C C . ARG A 1 92 ? 2.258 14.961 -8.039 1 96.12 92 ARG A C 1
ATOM 773 O O . ARG A 1 92 ? 1.831 15.922 -7.395 1 96.12 92 ARG A O 1
ATOM 780 N N . PHE A 1 93 ? 3.35 14.266 -7.699 1 97.94 93 PHE A N 1
ATOM 781 C CA . PHE A 1 93 ? 3.99 14.492 -6.41 1 97.94 93 PHE A CA 1
ATOM 782 C C . PHE A 1 93 ? 5.246 15.344 -6.57 1 97.94 93 PHE A C 1
ATOM 784 O O . PHE A 1 93 ? 5.848 15.367 -7.645 1 97.94 93 PHE A O 1
ATOM 791 N N . ASN A 1 94 ? 5.504 16.047 -5.539 1 98.44 94 ASN A N 1
ATOM 792 C CA . ASN A 1 94 ? 6.816 16.625 -5.293 1 98.44 94 ASN A CA 1
ATOM 793 C C . ASN A 1 94 ? 7.547 15.906 -4.156 1 98.44 94 ASN A C 1
ATOM 795 O O . ASN A 1 94 ? 6.934 15.539 -3.154 1 98.44 94 ASN A O 1
ATOM 799 N N . ILE A 1 95 ? 8.797 15.711 -4.352 1 98.62 95 ILE A N 1
ATOM 800 C CA . ILE A 1 95 ? 9.648 15.211 -3.279 1 98.62 95 ILE A CA 1
ATOM 801 C C . ILE A 1 95 ? 10.828 16.156 -3.07 1 98.62 95 ILE A C 1
ATOM 803 O O . ILE A 1 95 ? 11.625 16.375 -3.982 1 98.62 95 ILE A O 1
ATOM 807 N N . ASP A 1 96 ? 10.891 16.719 -1.926 1 98.38 96 ASP A N 1
ATOM 808 C CA . ASP A 1 96 ? 12 17.625 -1.655 1 98.38 96 ASP A CA 1
ATOM 809 C C . ASP A 1 96 ? 12.594 17.359 -0.27 1 98.38 96 ASP A C 1
ATOM 811 O O . ASP A 1 96 ? 12 16.656 0.542 1 98.38 96 ASP A O 1
ATOM 815 N N . ALA A 1 97 ? 13.805 17.844 -0.067 1 98.19 97 ALA A N 1
ATOM 816 C CA . ALA A 1 97 ? 14.562 17.625 1.166 1 98.19 97 ALA A CA 1
ATOM 817 C C . ALA A 1 97 ? 14.148 18.625 2.242 1 98.19 97 ALA A C 1
ATOM 819 O O . ALA A 1 97 ? 14.227 19.844 2.033 1 98.19 97 ALA A O 1
ATOM 820 N N . ILE A 1 98 ? 13.797 18.078 3.408 1 95.69 98 ILE A N 1
ATOM 821 C CA . ILE A 1 98 ? 13.469 18.938 4.547 1 95.69 98 ILE A CA 1
ATOM 822 C C . ILE A 1 98 ? 14.75 19.344 5.27 1 95.69 98 ILE A C 1
ATOM 824 O O . ILE A 1 98 ? 14.758 20.312 6.023 1 95.69 98 ILE A O 1
ATOM 828 N N . GLU A 1 99 ? 15.75 18.609 5.145 1 96.44 99 GLU A N 1
ATOM 829 C CA . GLU A 1 99 ? 17.109 18.844 5.602 1 96.44 99 GLU A CA 1
ATOM 830 C C . GLU A 1 99 ? 18.125 18.297 4.605 1 96.44 99 GLU A C 1
ATOM 832 O O . GLU A 1 99 ? 17.766 17.656 3.623 1 96.44 99 GLU A O 1
ATOM 837 N N . ASP A 1 100 ? 19.375 18.625 4.836 1 97.94 100 ASP A N 1
ATOM 838 C CA . ASP A 1 100 ? 20.391 18.031 3.971 1 97.94 100 ASP A CA 1
ATOM 839 C C . ASP A 1 100 ? 20.266 16.516 3.92 1 97.94 100 ASP A C 1
ATOM 841 O O . ASP A 1 100 ? 20.172 15.852 4.961 1 97.94 100 ASP A O 1
ATOM 845 N N . THR A 1 101 ? 20.188 16.016 2.656 1 97.94 101 THR A N 1
ATOM 846 C CA . THR A 1 101 ? 19.828 14.602 2.484 1 97.94 101 THR A CA 1
ATOM 847 C C . THR A 1 101 ? 20.797 13.922 1.52 1 97.94 101 THR A C 1
ATOM 849 O O . THR A 1 101 ? 21.219 14.516 0.521 1 97.94 101 THR A O 1
ATOM 852 N N . GLU A 1 102 ? 21.188 12.773 1.85 1 98.62 102 GLU A N 1
ATOM 853 C CA . GLU A 1 102 ? 22 11.914 0.995 1 98.62 102 GLU A CA 1
ATOM 854 C C . GLU A 1 102 ? 21.25 10.633 0.625 1 98.62 102 GLU A C 1
ATOM 856 O O . GLU A 1 102 ? 20.578 10.031 1.471 1 98.62 102 GLU A O 1
ATOM 861 N N . LEU A 1 103 ? 21.391 10.297 -0.675 1 98.5 103 LEU A N 1
ATOM 862 C CA . LEU A 1 103 ? 20.609 9.18 -1.181 1 98.5 103 LEU A CA 1
ATOM 863 C C . LEU A 1 103 ? 21.469 8.25 -2.039 1 98.5 103 LEU A C 1
ATOM 865 O O . LEU A 1 103 ? 22.453 8.688 -2.629 1 98.5 103 LEU A O 1
ATOM 869 N N . VAL A 1 104 ? 21.094 7.039 -2.061 1 98.62 104 VAL A N 1
ATOM 870 C CA . VAL A 1 104 ? 21.531 6.09 -3.076 1 98.62 104 VAL A CA 1
ATOM 871 C C . VAL A 1 104 ? 20.406 5.824 -4.066 1 98.62 104 VAL A C 1
ATOM 873 O O . VAL A 1 104 ? 19.312 5.43 -3.674 1 98.62 104 VAL A O 1
ATOM 876 N N . LEU A 1 105 ? 20.672 6.039 -5.336 1 98.38 105 LEU A N 1
ATOM 877 C CA . LEU A 1 105 ? 19.688 5.852 -6.398 1 98.38 105 LEU A CA 1
ATOM 878 C C . LEU A 1 105 ? 20.078 4.684 -7.297 1 98.38 105 LEU A C 1
ATOM 880 O O . LEU A 1 105 ? 21.266 4.363 -7.434 1 98.38 105 LEU A O 1
ATOM 884 N N . PHE A 1 106 ? 19.094 4.082 -7.777 1 98.38 106 PHE A N 1
ATOM 885 C CA . PHE A 1 106 ? 19.203 3.164 -8.906 1 98.38 106 PHE A CA 1
ATOM 886 C C . PHE A 1 106 ? 18.25 3.557 -10.023 1 98.38 106 PHE A C 1
ATOM 888 O O . PHE A 1 106 ? 17.094 3.912 -9.758 1 98.38 106 PHE A O 1
ATOM 895 N N . THR A 1 107 ? 18.797 3.553 -11.25 1 97.94 107 THR A N 1
ATOM 896 C CA . THR A 1 107 ? 17.781 3.613 -12.305 1 97.94 107 THR A CA 1
ATOM 897 C C . THR A 1 107 ? 16.828 2.426 -12.203 1 97.94 107 THR A C 1
ATOM 899 O O . THR A 1 107 ? 17.234 1.316 -11.859 1 97.94 107 THR A O 1
ATOM 902 N N . HIS A 1 108 ? 15.602 2.723 -12.547 1 96.62 108 HIS A N 1
ATOM 903 C CA . HIS A 1 108 ? 14.633 1.645 -12.383 1 96.62 108 HIS A CA 1
ATOM 904 C C . HIS A 1 108 ? 14.992 0.447 -13.25 1 96.62 108 HIS A C 1
ATOM 906 O O . HIS A 1 108 ? 14.789 -0.702 -12.852 1 96.62 108 HIS A O 1
ATOM 912 N N . GLU A 1 109 ? 15.523 0.702 -14.406 1 96.06 109 GLU A N 1
ATOM 913 C CA . GLU A 1 109 ? 15.953 -0.362 -15.312 1 96.06 109 GLU A CA 1
ATOM 914 C C . GLU A 1 109 ? 17 -1.251 -14.656 1 96.06 109 GLU A C 1
ATOM 916 O O . GLU A 1 109 ? 16.875 -2.479 -14.672 1 96.06 109 GLU A O 1
ATOM 921 N N . ASN A 1 110 ? 17.984 -0.67 -14.047 1 97.62 110 ASN A N 1
ATOM 922 C CA . ASN A 1 110 ? 19.047 -1.425 -13.383 1 97.62 110 ASN A CA 1
ATOM 923 C C . ASN A 1 110 ? 18.531 -2.111 -12.117 1 97.62 110 ASN A C 1
ATOM 925 O O . ASN A 1 110 ? 18.984 -3.201 -11.773 1 97.62 110 ASN A O 1
ATOM 929 N N . PHE A 1 111 ? 17.625 -1.43 -11.508 1 96.88 111 PHE A N 1
ATOM 930 C CA . PHE A 1 111 ? 17.016 -2 -10.312 1 96.88 111 PHE A CA 1
ATOM 931 C C . PHE A 1 111 ? 16.281 -3.295 -10.648 1 96.88 111 PHE A C 1
ATOM 933 O O . PHE A 1 111 ? 16.453 -4.305 -9.961 1 96.88 111 PHE A O 1
ATOM 940 N N . GLU A 1 112 ? 15.547 -3.25 -11.688 1 94.25 112 GLU A N 1
ATOM 941 C CA . GLU A 1 112 ? 14.836 -4.441 -12.141 1 94.25 112 GLU A CA 1
ATOM 942 C C . GLU A 1 112 ? 15.812 -5.539 -12.555 1 94.25 112 GLU A C 1
ATOM 944 O O . GLU A 1 112 ? 15.555 -6.723 -12.312 1 94.25 112 GLU A O 1
ATOM 949 N N . LEU A 1 113 ? 16.828 -5.184 -13.195 1 96.25 113 LEU A N 1
ATOM 950 C CA . LEU A 1 113 ? 17.875 -6.133 -13.586 1 96.25 113 LEU A CA 1
ATOM 951 C C . LEU A 1 113 ? 18.453 -6.84 -12.367 1 96.25 113 LEU A C 1
ATOM 953 O O . LEU A 1 113 ? 18.609 -8.062 -12.367 1 96.25 113 LEU A O 1
ATOM 957 N N . LEU A 1 114 ? 18.766 -6.031 -11.336 1 97.06 114 LEU A N 1
ATOM 958 C CA . LEU A 1 114 ? 19.312 -6.59 -10.102 1 97.06 114 LEU A CA 1
ATOM 959 C C . LEU A 1 114 ? 18.328 -7.574 -9.477 1 97.06 114 LEU A C 1
ATOM 961 O O . LEU A 1 114 ? 18.719 -8.641 -9.008 1 97.06 114 LEU A O 1
ATOM 965 N N . CYS A 1 115 ? 17.047 -7.23 -9.5 1 94.25 115 CYS A N 1
ATOM 966 C CA . CYS A 1 115 ? 16.031 -8.109 -8.945 1 94.25 115 CYS A CA 1
ATOM 967 C C . CYS A 1 115 ? 15.961 -9.43 -9.703 1 94.25 115 CYS A C 1
ATOM 969 O O . CYS A 1 115 ? 15.742 -10.484 -9.109 1 94.25 115 CYS A O 1
ATOM 971 N N . ARG A 1 116 ? 16.156 -9.383 -10.945 1 92.69 116 ARG A N 1
ATOM 972 C CA . ARG A 1 116 ? 16.141 -10.586 -11.773 1 92.69 116 ARG A CA 1
ATOM 973 C C . ARG A 1 116 ? 17.375 -11.438 -11.531 1 92.69 116 ARG A C 1
ATOM 975 O O . ARG A 1 116 ? 17.297 -12.664 -11.5 1 92.69 116 ARG A O 1
ATOM 982 N N . GLU A 1 117 ? 18.469 -10.812 -11.336 1 94.75 117 GLU A N 1
ATOM 983 C CA . GLU A 1 117 ? 19.75 -11.508 -11.281 1 94.75 117 GLU A CA 1
ATOM 984 C C . GLU A 1 117 ? 20.031 -12.039 -9.875 1 94.75 117 GLU A C 1
ATOM 986 O O . GLU A 1 117 ? 20.75 -13.031 -9.711 1 94.75 117 GLU A O 1
ATOM 991 N N . ILE A 1 118 ? 19.547 -11.32 -8.945 1 95.38 118 ILE A N 1
ATOM 992 C CA . ILE A 1 118 ? 19.891 -11.641 -7.559 1 95.38 118 ILE A CA 1
ATOM 993 C C . ILE A 1 118 ? 18.609 -11.938 -6.77 1 95.38 118 ILE A C 1
ATOM 995 O O . ILE A 1 118 ? 17.984 -11.023 -6.23 1 95.38 118 ILE A O 1
ATOM 999 N N . PRO A 1 119 ? 18.297 -13.164 -6.602 1 91.19 119 PRO A N 1
ATOM 1000 C CA . PRO A 1 119 ? 17.062 -13.555 -5.922 1 91.19 119 PRO A CA 1
ATOM 1001 C C . PRO A 1 119 ? 16.953 -12.969 -4.516 1 91.19 119 PRO A C 1
ATOM 1003 O O . PRO A 1 119 ? 15.875 -12.531 -4.109 1 91.19 119 PRO A O 1
ATOM 1006 N N . ALA A 1 120 ? 18.062 -12.93 -3.82 1 93.94 120 ALA A N 1
ATOM 1007 C CA . ALA A 1 120 ? 18.047 -12.375 -2.469 1 93.94 120 ALA A CA 1
ATOM 1008 C C . ALA A 1 120 ? 17.641 -10.906 -2.484 1 93.94 120 ALA A C 1
ATOM 1010 O O . ALA A 1 120 ? 16.922 -10.445 -1.593 1 93.94 120 ALA A O 1
ATOM 1011 N N . PHE A 1 121 ? 18.062 -10.203 -3.479 1 95.62 121 PHE A N 1
ATOM 1012 C CA . PHE A 1 121 ? 17.703 -8.797 -3.643 1 95.62 121 PHE A CA 1
ATOM 1013 C C . PHE A 1 121 ? 16.234 -8.648 -3.961 1 95.62 121 PHE A C 1
ATOM 1015 O O . PHE A 1 121 ? 15.547 -7.797 -3.377 1 95.62 121 PHE A O 1
ATOM 1022 N N . ASN A 1 122 ? 15.766 -9.445 -4.82 1 92.81 122 ASN A N 1
ATOM 1023 C CA . ASN A 1 122 ? 14.352 -9.43 -5.184 1 92.81 122 ASN A CA 1
ATOM 1024 C C . ASN A 1 122 ? 13.461 -9.727 -3.98 1 92.81 122 ASN A C 1
ATOM 1026 O O . ASN A 1 122 ? 12.43 -9.078 -3.791 1 92.81 122 ASN A O 1
ATOM 1030 N N . ASN A 1 123 ? 13.867 -10.672 -3.225 1 91.62 123 ASN A N 1
ATOM 1031 C CA . ASN A 1 123 ? 13.109 -11.031 -2.029 1 91.62 123 ASN A CA 1
ATOM 1032 C C . ASN A 1 123 ? 13.055 -9.867 -1.035 1 91.62 123 ASN A C 1
ATOM 1034 O O . ASN A 1 123 ? 12.016 -9.625 -0.422 1 91.62 123 ASN A O 1
ATOM 1038 N N . MET A 1 124 ? 14.148 -9.234 -0.886 1 94.31 124 MET A N 1
ATOM 1039 C CA . MET A 1 124 ? 14.203 -8.07 -0.009 1 94.31 124 MET A CA 1
ATOM 1040 C C . MET A 1 124 ? 13.242 -6.988 -0.4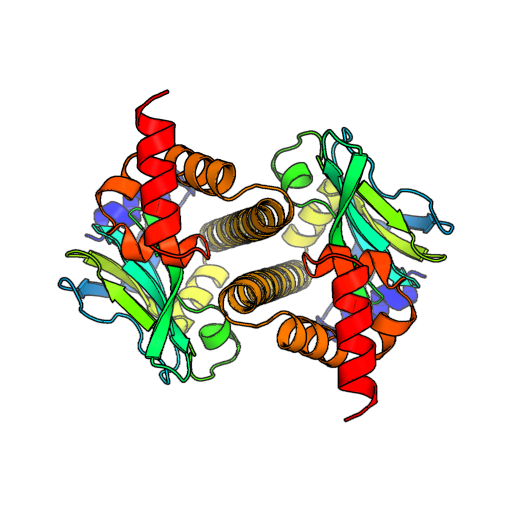88 1 94.31 124 MET A C 1
ATOM 1042 O O . MET A 1 124 ? 12.477 -6.438 0.304 1 94.31 124 MET A O 1
ATOM 1046 N N . VAL A 1 125 ? 13.258 -6.723 -1.767 1 94 125 VAL A N 1
ATOM 1047 C CA . VAL A 1 125 ? 12.414 -5.688 -2.355 1 94 125 VAL A CA 1
ATOM 1048 C C . VAL A 1 125 ? 10.938 -6.035 -2.146 1 94 125 VAL A C 1
ATOM 1050 O O . VAL A 1 125 ? 10.141 -5.176 -1.764 1 94 125 VAL A O 1
ATOM 1053 N N . ASN A 1 126 ? 10.609 -7.242 -2.361 1 91.69 126 ASN A N 1
ATOM 1054 C CA . ASN A 1 126 ? 9.234 -7.699 -2.178 1 91.69 126 ASN A CA 1
ATOM 1055 C C . ASN A 1 126 ? 8.789 -7.562 -0.725 1 91.69 126 ASN A C 1
ATOM 1057 O O . ASN A 1 126 ? 7.648 -7.18 -0.454 1 91.69 126 ASN A O 1
ATOM 1061 N N . THR A 1 127 ? 9.648 -7.887 0.158 1 92.81 127 THR A N 1
ATOM 1062 C CA . THR A 1 127 ? 9.344 -7.762 1.58 1 92.81 127 THR A CA 1
ATOM 1063 C C . THR A 1 127 ? 9.086 -6.305 1.952 1 92.81 127 THR A C 1
ATOM 1065 O O . THR A 1 127 ? 8.148 -6.008 2.689 1 92.81 127 THR A O 1
ATOM 1068 N N . ILE A 1 128 ? 9.859 -5.477 1.434 1 94.31 128 ILE A N 1
ATOM 1069 C CA . ILE A 1 128 ? 9.703 -4.051 1.701 1 94.31 128 ILE A CA 1
ATOM 1070 C C . ILE A 1 128 ? 8.367 -3.564 1.139 1 94.31 128 ILE A C 1
ATOM 1072 O O . ILE A 1 128 ? 7.648 -2.814 1.798 1 94.31 128 ILE A O 1
ATOM 1076 N N . LEU A 1 129 ? 8.086 -3.965 -0.026 1 93.94 129 LEU A N 1
ATOM 1077 C CA . LEU A 1 129 ? 6.824 -3.584 -0.653 1 93.94 129 LEU A CA 1
ATOM 1078 C C . LEU A 1 129 ? 5.637 -4.055 0.18 1 93.94 129 LEU A C 1
ATOM 1080 O O . LEU A 1 129 ? 4.668 -3.314 0.365 1 93.94 129 LEU A O 1
ATOM 1084 N N . GLN A 1 130 ? 5.688 -5.254 0.667 1 93.44 130 GLN A N 1
ATOM 1085 C CA . GLN A 1 130 ? 4.637 -5.781 1.53 1 93.44 130 GLN A CA 1
ATOM 1086 C C . GLN A 1 130 ? 4.48 -4.93 2.789 1 93.44 130 GLN A C 1
ATOM 1088 O O . GLN A 1 130 ? 3.361 -4.586 3.176 1 93.44 130 GLN A O 1
ATOM 1093 N N . ARG A 1 131 ? 5.543 -4.574 3.381 1 93.62 131 ARG A N 1
ATOM 1094 C CA . ARG A 1 131 ? 5.512 -3.758 4.59 1 93.62 131 ARG A CA 1
ATOM 1095 C C . ARG A 1 131 ? 4.957 -2.367 4.293 1 93.62 131 ARG A C 1
ATOM 1097 O O . ARG A 1 131 ? 4.227 -1.799 5.109 1 93.62 131 ARG A O 1
ATOM 1104 N N . SER A 1 132 ? 5.375 -1.885 3.152 1 94.56 132 SER A N 1
ATOM 1105 C CA . SER A 1 132 ? 4.863 -0.584 2.734 1 94.56 132 SER A CA 1
ATOM 1106 C C . SER A 1 132 ? 3.352 -0.626 2.529 1 94.56 132 SER A C 1
ATOM 1108 O O . SER A 1 132 ? 2.643 0.313 2.898 1 94.56 132 SER A O 1
ATOM 1110 N N . PHE A 1 133 ? 2.863 -1.675 1.951 1 94.81 133 PHE A N 1
ATOM 1111 C CA . PHE A 1 133 ? 1.429 -1.852 1.752 1 94.81 133 PHE A CA 1
ATOM 1112 C C . PHE A 1 133 ? 0.7 -1.913 3.088 1 94.81 133 PHE A C 1
ATOM 1114 O O . PHE A 1 133 ? -0.319 -1.245 3.277 1 94.81 133 PHE A O 1
ATOM 1121 N N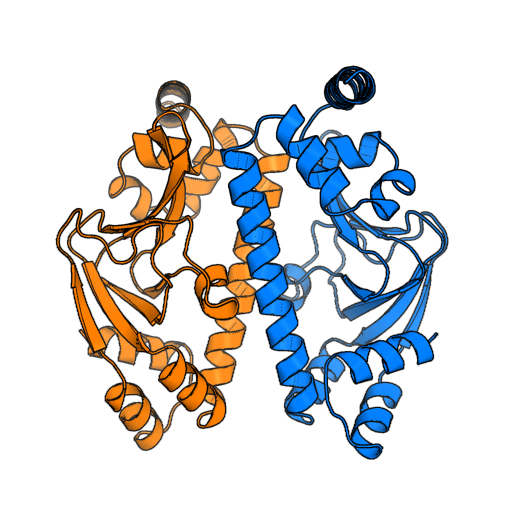 . ILE A 1 134 ? 1.276 -2.654 4.023 1 95.12 134 ILE A N 1
ATOM 1122 C CA . ILE A 1 134 ? 0.69 -2.791 5.352 1 95.12 134 ILE A CA 1
ATOM 1123 C C . ILE A 1 134 ? 0.653 -1.429 6.043 1 95.12 134 ILE A C 1
ATOM 1125 O O . ILE A 1 134 ? -0.357 -1.06 6.648 1 95.12 134 ILE A O 1
ATOM 1129 N N . ALA A 1 135 ? 1.725 -0.703 5.941 1 93.88 135 ALA A N 1
ATOM 1130 C CA . ALA A 1 135 ? 1.782 0.63 6.539 1 93.88 135 ALA A CA 1
ATOM 1131 C C . ALA A 1 135 ? 0.704 1.539 5.957 1 93.88 135 ALA A C 1
ATOM 1133 O O . ALA A 1 135 ? 0.043 2.277 6.688 1 93.88 135 ALA A O 1
ATOM 1134 N N . ALA A 1 136 ? 0.539 1.485 4.637 1 95.25 136 ALA A N 1
ATOM 1135 C CA . ALA A 1 136 ? -0.485 2.291 3.973 1 95.25 136 ALA A CA 1
ATOM 1136 C C . ALA A 1 136 ? -1.883 1.883 4.43 1 95.25 136 ALA A C 1
ATOM 1138 O O . ALA A 1 136 ? -2.73 2.738 4.695 1 95.25 136 ALA A O 1
ATOM 1139 N N . GLN A 1 137 ? -2.078 0.6 4.496 1 94.44 137 GLN A N 1
ATOM 1140 C CA . GLN A 1 137 ? -3.363 0.093 4.965 1 94.44 137 GLN A CA 1
ATOM 1141 C C . GLN A 1 137 ? -3.648 0.558 6.391 1 94.44 137 GLN A C 1
ATOM 1143 O O . GLN A 1 137 ? -4.77 0.971 6.703 1 94.44 137 GLN A O 1
ATOM 1148 N N . ASN A 1 138 ? -2.662 0.506 7.266 1 93.94 138 ASN A N 1
ATOM 1149 C CA . ASN A 1 138 ? -2.814 0.951 8.648 1 93.94 138 ASN A CA 1
ATOM 1150 C C . ASN A 1 138 ? -3.117 2.443 8.727 1 93.94 138 ASN A C 1
ATOM 1152 O O . ASN A 1 138 ? -3.883 2.881 9.586 1 93.94 138 ASN A O 1
ATOM 1156 N N . ARG A 1 139 ? -2.512 3.164 7.887 1 93.31 139 ARG A N 1
ATOM 1157 C CA . ARG A 1 139 ? -2.797 4.594 7.844 1 93.31 139 ARG A CA 1
ATOM 1158 C C . ARG A 1 139 ? -4.246 4.852 7.445 1 93.31 139 ARG A C 1
ATOM 1160 O O . ARG A 1 139 ? -4.91 5.719 8.016 1 93.31 139 ARG A O 1
ATOM 1167 N N . ILE A 1 140 ? -4.699 4.137 6.457 1 94.44 140 ILE A N 1
ATOM 1168 C CA . ILE A 1 140 ? -6.09 4.246 6.031 1 94.44 140 ILE A CA 1
ATOM 1169 C C . ILE A 1 140 ? -7.016 3.902 7.199 1 94.44 140 ILE A C 1
ATOM 1171 O O . ILE A 1 140 ? -7.949 4.648 7.5 1 94.44 140 ILE A O 1
ATOM 1175 N N . GLN A 1 141 ? -6.707 2.84 7.852 1 93.31 141 GLN A N 1
ATOM 1176 C CA . GLN A 1 141 ? -7.516 2.416 8.992 1 93.31 141 GLN A CA 1
ATOM 1177 C C . GLN A 1 141 ? -7.523 3.48 10.086 1 93.31 141 GLN A C 1
ATOM 1179 O O . GLN A 1 141 ? -8.57 3.77 10.672 1 93.31 141 GLN A O 1
ATOM 1184 N N . ALA A 1 142 ? -6.379 4.016 10.383 1 92.12 142 ALA A N 1
ATOM 1185 C CA . ALA A 1 142 ? -6.258 5.059 11.398 1 92.12 142 ALA A CA 1
ATOM 1186 C C . ALA A 1 142 ? -7.109 6.273 11.047 1 92.12 142 ALA A C 1
ATOM 1188 O O . ALA A 1 142 ? -7.75 6.867 11.922 1 92.12 142 ALA A O 1
ATOM 1189 N N . SER A 1 143 ? -7.098 6.637 9.812 1 91.38 143 SER A N 1
ATOM 1190 C CA . SER A 1 143 ? -7.852 7.801 9.367 1 91.38 143 SER A CA 1
ATOM 1191 C C . SER A 1 143 ? -9.352 7.59 9.547 1 91.38 143 SER A C 1
ATOM 1193 O O . SER A 1 143 ? -10.102 8.555 9.703 1 91.38 143 SER A O 1
ATOM 1195 N N . LEU A 1 144 ? -9.805 6.34 9.555 1 90.38 144 LEU A N 1
ATOM 1196 C CA . LEU A 1 144 ? -11.219 6.008 9.656 1 90.38 144 LEU A CA 1
ATOM 1197 C C . LEU A 1 144 ? -11.648 5.91 11.117 1 90.38 144 LEU A C 1
ATOM 1199 O O . LEU A 1 144 ? -12.812 6.145 11.445 1 90.38 144 LEU A O 1
ATOM 1203 N N . THR A 1 145 ? -10.742 5.641 12.008 1 91 145 THR A N 1
ATOM 1204 C CA . THR A 1 145 ? -11.164 5.195 13.336 1 91 145 THR A CA 1
ATOM 1205 C C . THR A 1 145 ? -10.656 6.141 14.414 1 91 145 THR A C 1
ATOM 1207 O O . THR A 1 145 ? -11.234 6.23 15.5 1 91 145 THR A O 1
ATOM 1210 N N . LEU A 1 146 ? -9.578 6.812 14.141 1 91.06 146 LEU A N 1
ATOM 1211 C CA . LEU A 1 146 ? -8.938 7.582 15.195 1 91.06 146 LEU A CA 1
ATOM 1212 C C . LEU A 1 146 ? -9.406 9.039 15.172 1 91.06 146 LEU A C 1
ATOM 1214 O O . LEU A 1 146 ? -9.672 9.586 14.102 1 91.06 146 LEU A O 1
ATOM 1218 N N . THR A 1 147 ? -9.461 9.625 16.312 1 91.25 147 THR A N 1
ATOM 1219 C CA . THR A 1 147 ? -9.672 11.062 16.438 1 91.25 147 THR A CA 1
ATOM 1220 C C . THR A 1 147 ? -8.398 11.828 16.078 1 91.25 147 THR A C 1
ATOM 1222 O O . THR A 1 147 ? -7.324 11.242 15.977 1 91.25 147 THR A O 1
ATOM 1225 N N . ALA A 1 148 ? -8.586 13.117 15.969 1 91.44 148 ALA A N 1
ATOM 1226 C CA . ALA A 1 148 ? -7.438 13.969 15.672 1 91.44 148 ALA A CA 1
ATOM 1227 C C . ALA A 1 148 ? -6.344 13.797 16.719 1 91.44 148 ALA A C 1
ATOM 1229 O O . ALA A 1 148 ? -5.16 13.703 16.375 1 91.44 148 ALA A O 1
ATOM 1230 N N . GLU A 1 149 ? -6.742 13.734 17.906 1 93.44 149 GLU A N 1
ATOM 1231 C CA . GLU A 1 149 ? -5.789 13.57 19 1 93.44 149 GLU A CA 1
ATOM 1232 C C . GLU A 1 149 ? -5.094 12.219 18.938 1 93.44 149 GLU A C 1
ATOM 1234 O O . GLU A 1 149 ? -3.871 12.133 19.062 1 93.44 149 GLU A O 1
ATOM 1239 N N . GLU A 1 150 ? -5.84 11.211 18.703 1 93.62 150 GLU A N 1
ATOM 1240 C CA . GLU A 1 150 ? -5.293 9.859 18.609 1 93.62 150 GLU A CA 1
ATOM 1241 C C . GLU A 1 150 ? -4.34 9.727 17.422 1 93.62 150 GLU A C 1
ATOM 1243 O O . GLU A 1 150 ? -3.312 9.047 17.516 1 93.62 150 GLU A O 1
ATOM 1248 N N . LYS A 1 151 ? -4.734 10.352 16.344 1 93.25 151 LYS A N 1
ATOM 1249 C CA . LYS A 1 151 ? -3.877 10.344 15.164 1 93.25 151 LYS A CA 1
ATOM 1250 C C . LYS A 1 151 ? -2.516 10.961 15.469 1 93.25 151 LYS A C 1
ATOM 1252 O O . LYS A 1 151 ? -1.479 10.414 15.086 1 93.25 151 LYS A O 1
ATOM 1257 N N . TYR A 1 152 ? -2.52 12.023 16.141 1 92 152 TYR A N 1
ATOM 1258 C CA . TYR A 1 152 ? -1.279 12.711 16.484 1 92 152 TYR A CA 1
ATOM 1259 C C . TYR A 1 152 ? -0.42 11.852 17.422 1 92 152 TYR A C 1
ATOM 1261 O O . TYR A 1 152 ? 0.784 11.703 17.188 1 92 152 TYR A O 1
ATOM 1269 N N . LEU A 1 153 ? -1.008 11.258 18.359 1 91.69 153 LEU A N 1
ATOM 1270 C CA . LEU A 1 153 ? -0.286 10.414 19.312 1 91.69 153 LEU A CA 1
ATOM 1271 C C . LEU A 1 153 ? 0.294 9.188 18.625 1 91.69 153 LEU A C 1
ATOM 1273 O O . LEU A 1 153 ? 1.422 8.781 18.906 1 91.69 153 LEU A O 1
ATOM 1277 N N . ASN A 1 154 ? -0.539 8.664 17.75 1 91.44 154 ASN A N 1
ATOM 1278 C CA . ASN A 1 154 ? -0.057 7.535 16.969 1 91.44 154 ASN A CA 1
ATOM 1279 C C . ASN A 1 154 ? 1.159 7.918 16.125 1 91.44 154 ASN A C 1
ATOM 1281 O O . ASN A 1 154 ? 2.109 7.141 16.016 1 91.44 154 ASN A O 1
ATOM 1285 N N . PHE A 1 155 ? 1.152 9.07 15.586 1 90.12 155 PHE A N 1
ATOM 1286 C CA . PHE A 1 155 ? 2.252 9.578 14.773 1 90.12 155 PHE A CA 1
ATOM 1287 C C . PHE A 1 155 ? 3.516 9.727 15.617 1 90.12 155 PHE A C 1
ATOM 1289 O O . PHE A 1 155 ? 4.59 9.266 15.219 1 90.12 155 PHE A O 1
ATOM 1296 N N . ILE A 1 156 ? 3.434 10.305 16.719 1 88.19 156 ILE A N 1
ATOM 1297 C CA . ILE A 1 156 ? 4.59 10.594 17.562 1 88.19 156 ILE A CA 1
ATOM 1298 C C . ILE A 1 156 ? 5.16 9.289 18.109 1 88.19 156 ILE A C 1
ATOM 1300 O O . ILE A 1 156 ? 6.371 9.172 18.312 1 88.19 156 ILE A O 1
ATOM 1304 N N . ASN A 1 157 ? 4.32 8.375 18.406 1 87.25 157 ASN A N 1
ATOM 1305 C CA . ASN A 1 157 ? 4.773 7.086 18.906 1 87.25 157 ASN A CA 1
ATOM 1306 C C . ASN A 1 157 ? 5.5 6.289 17.812 1 87.25 157 ASN A C 1
ATOM 1308 O O . ASN A 1 157 ? 6.488 5.609 18.094 1 87.25 157 ASN A O 1
ATOM 1312 N N . LYS A 1 158 ? 4.965 6.383 16.656 1 81.81 158 LYS A N 1
ATOM 1313 C CA . LYS A 1 158 ? 5.531 5.645 15.539 1 81.81 158 LYS A CA 1
ATOM 1314 C C . LYS A 1 158 ? 6.844 6.273 15.07 1 81.81 158 LYS A C 1
ATOM 1316 O O . LYS A 1 158 ? 7.766 5.566 14.664 1 81.81 158 LYS A O 1
ATOM 1321 N N . TYR A 1 159 ? 6.828 7.613 15.164 1 80.88 159 TYR A N 1
ATOM 1322 C CA . TYR A 1 159 ? 7.996 8.344 14.672 1 80.88 159 TYR A CA 1
ATOM 1323 C C . TYR A 1 159 ? 8.578 9.234 15.766 1 80.88 159 TYR A C 1
ATOM 1325 O O . TYR A 1 159 ? 8.68 10.445 15.594 1 80.88 159 TYR A O 1
ATOM 1333 N N . PRO A 1 160 ? 9.023 8.734 16.828 1 74.44 160 PRO A N 1
ATOM 1334 C CA . PRO A 1 160 ? 9.461 9.578 17.953 1 74.44 160 PRO A CA 1
ATOM 1335 C C . PRO A 1 160 ? 10.555 10.57 17.547 1 74.44 160 PRO A C 1
ATOM 1337 O O . PRO A 1 160 ? 10.445 11.766 17.828 1 74.44 160 PRO A O 1
ATOM 1340 N N . GLY A 1 161 ? 11.711 10.258 17.109 1 71.56 161 GLY A N 1
ATOM 1341 C CA . GLY A 1 161 ? 12.82 11.141 16.797 1 71.56 161 GLY A CA 1
ATOM 1342 C C . GLY A 1 161 ? 12.594 11.953 15.539 1 71.56 161 GLY A C 1
ATOM 1343 O O . GLY A 1 161 ? 13.094 13.078 15.422 1 71.56 161 GLY A O 1
ATOM 1344 N N . PHE A 1 162 ? 11.617 11.617 14.805 1 78 162 PHE A N 1
ATOM 1345 C CA . PHE A 1 162 ? 11.422 12.203 13.484 1 78 162 PHE A CA 1
ATOM 1346 C C . PHE A 1 162 ? 10.43 13.359 13.547 1 78 162 PHE A C 1
ATOM 1348 O O . PHE A 1 162 ? 10.594 14.359 12.844 1 78 162 PHE A O 1
ATOM 1355 N N . ALA A 1 163 ? 9.617 13.312 14.602 1 78.19 163 ALA A N 1
ATOM 1356 C CA . ALA A 1 163 ? 8.617 14.367 14.734 1 78.19 163 ALA A CA 1
ATOM 1357 C C . ALA A 1 163 ? 9.258 15.703 15.086 1 78.19 163 ALA A C 1
ATOM 1359 O O . ALA A 1 163 ? 8.758 16.766 14.695 1 78.19 163 ALA A O 1
ATOM 1360 N N . SER A 1 164 ? 10.422 15.617 15.656 1 82.5 164 SER A N 1
ATOM 1361 C CA . SER A 1 164 ? 11.109 16.844 16.062 1 82.5 164 SER A CA 1
ATOM 1362 C C . SER A 1 164 ? 11.844 17.469 14.883 1 82.5 164 SER A C 1
ATOM 1364 O O . SER A 1 164 ? 12.188 18.656 14.922 1 82.5 164 SER A O 1
ATOM 1366 N N . ARG A 1 165 ? 12.039 16.734 13.859 1 88.56 165 ARG A N 1
ATOM 1367 C CA . ARG A 1 165 ? 12.789 17.203 12.695 1 88.56 165 ARG A CA 1
ATOM 1368 C C . ARG A 1 165 ? 11.875 17.859 11.68 1 88.56 165 ARG A C 1
ATOM 1370 O O . ARG A 1 165 ? 12.336 18.516 10.742 1 88.56 165 ARG A O 1
ATOM 1377 N N . ILE A 1 166 ? 10.586 17.734 11.93 1 90.88 166 ILE A N 1
ATOM 1378 C CA . ILE A 1 166 ? 9.617 18.125 10.914 1 90.88 166 ILE A CA 1
ATOM 1379 C C . ILE A 1 166 ? 8.781 19.297 11.43 1 90.88 166 ILE A C 1
ATOM 1381 O O . ILE A 1 166 ? 8.281 19.266 12.555 1 90.88 166 ILE A O 1
ATOM 1385 N N . PRO A 1 167 ? 8.641 20.312 10.617 1 91.62 167 PRO A N 1
ATOM 1386 C CA . PRO A 1 167 ? 7.77 21.422 11.008 1 91.62 167 PRO A CA 1
ATOM 1387 C C . PRO A 1 167 ? 6.344 20.969 11.32 1 91.62 167 PRO A C 1
ATOM 1389 O O . PRO A 1 167 ? 5.809 20.094 10.641 1 91.62 167 PRO A O 1
ATOM 1392 N N . GLN A 1 168 ? 5.773 21.625 12.258 1 90 168 GLN A N 1
ATOM 1393 C CA . GLN A 1 168 ? 4.438 21.266 12.719 1 90 168 GLN A CA 1
ATOM 1394 C C . GLN A 1 168 ? 3.41 21.406 11.594 1 90 168 GLN A C 1
ATOM 1396 O O . GLN A 1 168 ? 2.443 20.656 11.531 1 90 168 GLN A O 1
ATOM 1401 N N . THR A 1 169 ? 3.672 22.406 10.781 1 92.94 169 THR A N 1
ATOM 1402 C CA . THR A 1 169 ? 2.748 22.641 9.672 1 92.94 169 THR A CA 1
ATOM 1403 C C . THR A 1 169 ? 2.717 21.438 8.734 1 92.94 169 THR A C 1
ATOM 1405 O O . THR A 1 169 ? 1.657 21.062 8.227 1 92.94 169 THR A O 1
ATOM 1408 N N . MET A 1 170 ? 3.834 20.797 8.531 1 93.94 170 MET A N 1
ATOM 1409 C CA . MET A 1 170 ? 3.916 19.625 7.664 1 93.94 170 MET A CA 1
ATOM 1410 C C . MET A 1 170 ? 3.285 18.406 8.336 1 93.94 170 MET A C 1
ATOM 1412 O O . MET A 1 170 ? 2.648 17.594 7.668 1 93.94 170 MET A O 1
ATOM 1416 N N . ILE A 1 171 ? 3.479 18.359 9.609 1 93.25 171 ILE A N 1
ATOM 1417 C CA . ILE A 1 171 ? 2.867 17.266 10.367 1 93.25 171 ILE A CA 1
ATOM 1418 C C . ILE A 1 171 ? 1.347 17.391 10.305 1 93.25 171 ILE A C 1
ATOM 1420 O O . ILE A 1 171 ? 0.649 16.391 10.086 1 93.25 171 ILE A O 1
ATOM 1424 N N . ALA A 1 172 ? 0.839 18.594 10.492 1 93.88 172 ALA A N 1
ATOM 1425 C CA . ALA A 1 172 ? -0.599 18.828 10.398 1 93.88 172 ALA A CA 1
ATOM 1426 C C . ALA A 1 172 ? -1.134 18.406 9.031 1 93.88 172 ALA A C 1
ATOM 1428 O O . ALA A 1 172 ? -2.164 17.734 8.945 1 93.88 172 ALA A O 1
ATOM 1429 N N . SER A 1 173 ? -0.383 18.797 8.016 1 93.31 173 SER A N 1
ATOM 1430 C CA . SER A 1 173 ? -0.756 18.438 6.652 1 93.31 173 SER A CA 1
ATOM 1431 C C . SER A 1 173 ? -0.786 16.922 6.473 1 93.31 173 SER A C 1
ATOM 1433 O O . SER A 1 173 ? -1.738 16.375 5.91 1 93.31 173 SER A O 1
ATOM 1435 N N . TYR A 1 174 ? 0.182 16.25 6.949 1 93.81 174 TYR A N 1
ATOM 1436 C CA . TYR A 1 174 ? 0.295 14.797 6.879 1 93.81 174 TYR A CA 1
ATOM 1437 C C . TYR A 1 174 ? -0.887 14.125 7.566 1 93.81 174 TYR A C 1
ATOM 1439 O O . TYR A 1 174 ? -1.407 13.117 7.078 1 93.81 174 TYR A O 1
ATOM 1447 N N . LEU A 1 175 ? -1.282 14.695 8.641 1 92.62 175 LEU A N 1
ATOM 1448 C CA . LEU A 1 175 ? -2.346 14.102 9.445 1 92.62 175 LEU A CA 1
ATOM 1449 C C . LEU A 1 175 ? -3.717 14.547 8.945 1 92.62 175 LEU A C 1
ATOM 1451 O O . LEU A 1 175 ? -4.742 14.102 9.461 1 92.62 175 LEU A O 1
ATOM 1455 N N . GLY A 1 176 ? -3.73 15.414 7.973 1 90.06 176 GLY A N 1
ATOM 1456 C CA . GLY A 1 176 ? -4.984 15.875 7.398 1 90.06 176 GLY A CA 1
ATOM 1457 C C . GLY A 1 176 ? -5.742 16.812 8.312 1 90.06 176 GLY A C 1
ATOM 1458 O O . GLY A 1 176 ? -6.969 16.734 8.414 1 90.06 176 GLY A O 1
ATOM 1459 N N . MET A 1 177 ? -5.02 17.609 8.977 1 91.5 177 MET A N 1
ATOM 1460 C CA . MET A 1 177 ? -5.648 18.578 9.867 1 91.5 177 MET A CA 1
ATOM 1461 C C . MET A 1 177 ? -5.012 19.953 9.711 1 91.5 177 MET A C 1
ATOM 1463 O O . MET A 1 177 ? -3.986 20.094 9.039 1 91.5 177 MET A O 1
ATOM 1467 N N . THR A 1 178 ? -5.707 20.922 10.273 1 91 178 THR A N 1
ATOM 1468 C CA . THR A 1 178 ? -5.156 22.281 10.203 1 91 178 THR A CA 1
ATOM 1469 C C . THR A 1 178 ? -4.055 22.469 11.242 1 91 178 THR A C 1
ATOM 1471 O O . THR A 1 178 ? -4.039 21.781 12.273 1 91 178 THR A O 1
ATOM 1474 N N . PRO A 1 179 ? -3.127 23.391 10.906 1 92.12 179 PRO A N 1
ATOM 1475 C CA . PRO A 1 179 ? -2.084 23.703 11.891 1 92.12 179 PRO A CA 1
ATOM 1476 C C . PRO A 1 179 ? -2.65 24.125 13.242 1 92.12 179 PRO A C 1
ATOM 1478 O O . PRO A 1 179 ? -2.086 23.781 14.289 1 92.12 179 PRO A O 1
ATOM 1481 N N . GLU A 1 180 ? -3.768 24.828 13.195 1 93.19 180 GLU A N 1
ATOM 1482 C CA . GLU A 1 180 ? -4.406 25.266 14.43 1 93.19 180 GLU A CA 1
ATOM 1483 C C . GLU A 1 180 ? -4.902 24.094 15.258 1 93.19 180 GLU A C 1
ATOM 1485 O O . GLU A 1 180 ? -4.766 24.078 16.484 1 93.19 180 GLU A O 1
ATOM 1490 N N . THR A 1 181 ? -5.484 23.203 14.641 1 92.75 181 THR A N 1
ATOM 1491 C CA . THR A 1 181 ? -5.977 22 15.32 1 92.75 181 THR A CA 1
ATOM 1492 C C . THR A 1 181 ? -4.824 21.234 15.953 1 92.75 181 THR A C 1
ATOM 1494 O O . THR A 1 181 ? -4.914 20.812 17.109 1 92.75 181 THR A O 1
ATOM 1497 N N . LEU A 1 182 ? -3.73 21.047 15.234 1 92.94 182 LEU A N 1
ATOM 1498 C CA . LEU A 1 182 ? -2.576 20.328 15.75 1 92.94 182 LEU A CA 1
ATOM 1499 C C . LEU A 1 182 ? -1.977 21.047 16.953 1 92.94 182 LEU A C 1
ATOM 1501 O O . LEU A 1 182 ? -1.607 20.406 17.953 1 92.94 182 LEU A O 1
ATOM 1505 N N . SER A 1 183 ? -1.893 22.328 16.906 1 92.75 183 SER A N 1
ATOM 1506 C CA . SER A 1 183 ? -1.358 23.125 18 1 92.75 183 SER A CA 1
ATOM 1507 C C . SER A 1 183 ? -2.178 22.938 19.281 1 92.75 183 SER A C 1
ATOM 1509 O O . SER A 1 183 ? -1.617 22.797 20.359 1 92.75 183 SER A O 1
ATOM 1511 N N . ARG A 1 184 ? -3.402 22.891 19 1 92.38 184 ARG A N 1
ATOM 1512 C CA . ARG A 1 184 ? -4.305 22.688 20.125 1 92.38 184 ARG A CA 1
ATOM 1513 C C . ARG A 1 184 ? -4.086 21.312 20.75 1 92.38 184 ARG A C 1
ATOM 1515 O O . ARG A 1 184 ? -3.996 21.188 21.984 1 92.38 184 ARG A O 1
ATOM 1522 N N . ILE A 1 185 ? -4.008 20.359 19.984 1 92.44 185 ILE A N 1
ATOM 1523 C CA . ILE A 1 185 ? -3.83 18.984 20.438 1 92.44 185 ILE A CA 1
ATOM 1524 C C . ILE A 1 185 ? -2.496 18.844 21.172 1 92.44 185 ILE A C 1
ATOM 1526 O O . ILE A 1 185 ? -2.42 18.203 22.219 1 92.44 185 ILE A O 1
ATOM 1530 N N . ARG A 1 186 ? -1.487 19.438 20.625 1 89.94 186 ARG A N 1
ATOM 1531 C CA . ARG A 1 186 ? -0.159 19.375 21.219 1 89.94 186 ARG A CA 1
ATOM 1532 C C . ARG A 1 186 ? -0.154 20.016 22.609 1 89.94 186 ARG A C 1
ATOM 1534 O O . ARG A 1 186 ? 0.469 19.5 23.531 1 89.94 186 ARG A O 1
ATOM 1541 N N . LYS A 1 187 ? -0.861 21.094 22.719 1 89.81 187 LYS A N 1
ATOM 1542 C CA . LYS A 1 187 ? -0.952 21.781 24 1 89.81 187 LYS A CA 1
ATOM 1543 C C . LYS A 1 187 ? -1.704 20.938 25.031 1 89.81 187 LYS A C 1
ATOM 1545 O O . LYS A 1 187 ? -1.317 20.891 26.203 1 89.81 187 LYS A O 1
ATOM 1550 N N . GLN A 1 188 ? -2.699 20.266 24.531 1 87.12 188 GLN A N 1
ATOM 1551 C CA . GLN A 1 188 ? -3.529 19.453 25.422 1 87.12 188 GLN A CA 1
ATOM 1552 C C . GLN A 1 188 ? -2.799 18.188 25.859 1 87.12 188 GLN A C 1
ATOM 1554 O O . GLN A 1 188 ? -2.979 17.719 26.984 1 87.12 188 GLN A O 1
ATOM 1559 N N . THR A 1 189 ? -2.047 17.562 24.969 1 80.25 189 THR A N 1
ATOM 1560 C CA . THR A 1 189 ? -1.373 16.312 25.266 1 80.25 189 THR A CA 1
ATOM 1561 C C . THR A 1 189 ? -0.102 16.547 26.078 1 80.25 189 THR A C 1
ATOM 1563 O O . THR A 1 189 ? 0.337 15.68 26.828 1 80.25 189 THR A O 1
ATOM 1566 N N . ALA A 1 190 ? 0.571 17.672 25.891 1 69.94 190 ALA A N 1
ATOM 1567 C CA . ALA A 1 190 ? 1.737 18.047 26.703 1 69.94 190 ALA A CA 1
ATOM 1568 C C . ALA A 1 190 ? 1.353 18.25 28.156 1 69.94 190 ALA A C 1
ATOM 1570 O O . ALA A 1 190 ? 2.172 18.062 29.062 1 69.94 190 ALA A O 1
ATOM 1571 N N . LYS A 1 191 ? 0.142 18.578 28.375 1 69.44 191 LYS A N 1
ATOM 1572 C CA . LYS A 1 191 ? -0.348 18.812 29.734 1 69.44 191 LYS A CA 1
ATOM 1573 C C . LYS A 1 191 ? -0.724 17.516 30.422 1 69.44 191 LYS A C 1
ATOM 1575 O O . LYS A 1 191 ? -0.77 17.438 31.656 1 69.44 191 LYS A O 1
ATOM 1580 N N . LYS A 1 192 ? -0.848 16.531 29.766 1 59.34 192 LYS A N 1
ATOM 1581 C CA . LYS A 1 192 ? -1.209 15.273 30.391 1 59.34 192 LYS A CA 1
ATOM 1582 C C . LYS A 1 192 ? 0.033 14.469 30.781 1 59.34 192 LYS A C 1
ATOM 1584 O O . LYS A 1 192 ? 0.058 13.812 31.828 1 59.34 192 LYS A O 1
ATOM 1589 N N . MET B 1 1 ? -15.672 -23 -10.93 1 86.62 1 MET B N 1
ATOM 1590 C CA . MET B 1 1 ? -15.125 -22.047 -9.977 1 86.62 1 MET B CA 1
ATOM 1591 C C . MET B 1 1 ? -13.633 -21.844 -10.219 1 86.62 1 MET B C 1
ATOM 1593 O O . MET B 1 1 ? -13.188 -20.719 -10.469 1 86.62 1 MET B O 1
ATOM 1597 N N . TYR B 1 2 ? -12.969 -22.922 -10.406 1 93.81 2 TYR B N 1
ATOM 1598 C CA . TYR B 1 2 ? -11.539 -22.766 -10.625 1 93.81 2 TYR B CA 1
ATOM 1599 C C . TYR B 1 2 ? -11.258 -22.203 -12.016 1 93.81 2 TYR B C 1
ATOM 1601 O O . TYR B 1 2 ? -10.242 -21.531 -12.227 1 93.81 2 TYR B O 1
ATOM 1609 N N . GLU B 1 3 ? -12.219 -22.391 -12.883 1 94.56 3 GLU B N 1
ATOM 1610 C CA . GLU B 1 3 ? -12.047 -21.953 -14.266 1 94.56 3 GLU B CA 1
ATOM 1611 C C . GLU B 1 3 ? -11.914 -20.422 -14.344 1 94.56 3 GLU B C 1
ATOM 1613 O O . GLU B 1 3 ? -11.195 -19.906 -15.203 1 94.56 3 GLU B O 1
ATOM 1618 N N . ILE B 1 4 ? -12.648 -19.812 -13.484 1 96.69 4 ILE B N 1
ATOM 1619 C CA . ILE B 1 4 ? -12.586 -18.359 -13.445 1 96.69 4 ILE B CA 1
ATOM 1620 C C . ILE B 1 4 ? -11.188 -17.922 -13.016 1 96.69 4 ILE B C 1
ATOM 1622 O O . ILE B 1 4 ? -10.602 -17 -13.602 1 96.69 4 ILE B O 1
ATOM 1626 N N . PHE B 1 5 ? -10.648 -18.578 -12.031 1 97.38 5 PHE B N 1
ATOM 1627 C CA . PHE B 1 5 ? -9.289 -18.281 -11.578 1 97.38 5 PHE B CA 1
ATOM 1628 C C . PHE B 1 5 ? -8.273 -18.625 -12.656 1 97.38 5 PHE B C 1
ATOM 1630 O O . PHE B 1 5 ? -7.316 -17.875 -12.867 1 97.38 5 PHE B O 1
ATOM 1637 N N . GLN B 1 6 ? -8.523 -19.703 -13.32 1 96.88 6 GLN B N 1
ATOM 1638 C CA . GLN B 1 6 ? -7.621 -20.109 -14.398 1 96.88 6 GLN B CA 1
ATOM 1639 C C . GLN B 1 6 ? -7.574 -19.047 -15.492 1 96.88 6 GLN B C 1
ATOM 1641 O O . GLN B 1 6 ? -6.5 -18.719 -16.016 1 96.88 6 GLN B O 1
ATOM 1646 N N . LYS B 1 7 ? -8.703 -18.609 -15.844 1 96.69 7 LYS B N 1
ATOM 1647 C CA . LYS B 1 7 ? -8.766 -17.562 -16.859 1 96.69 7 LYS B CA 1
ATOM 1648 C C . LYS B 1 7 ? -8.023 -16.312 -16.406 1 96.69 7 LYS B C 1
ATOM 1650 O O . LYS B 1 7 ? -7.312 -15.688 -17.188 1 96.69 7 LYS B O 1
ATOM 1655 N N . TYR B 1 8 ? -8.188 -15.969 -15.172 1 96.94 8 TYR B N 1
ATOM 1656 C CA . TYR B 1 8 ? -7.477 -14.844 -14.586 1 96.94 8 TYR B CA 1
ATOM 1657 C C . TYR B 1 8 ? -5.969 -15.031 -14.695 1 96.94 8 TYR B C 1
ATOM 1659 O O . TYR B 1 8 ? -5.25 -14.109 -15.094 1 96.94 8 TYR B O 1
ATOM 1667 N N . LEU B 1 9 ? -5.504 -16.219 -14.359 1 96.5 9 LEU B N 1
ATOM 1668 C CA . LEU B 1 9 ? -4.082 -16.531 -14.445 1 96.5 9 LEU B CA 1
ATOM 1669 C C . LEU B 1 9 ? -3.568 -16.359 -15.867 1 96.5 9 LEU B C 1
ATOM 1671 O O . LEU B 1 9 ? -2.5 -15.789 -16.078 1 96.5 9 LEU B O 1
ATOM 1675 N N . GLU B 1 10 ? -4.324 -16.781 -16.75 1 94.81 10 GLU B N 1
ATOM 1676 C CA . GLU B 1 10 ? -3.924 -16.75 -18.156 1 94.81 10 GLU B CA 1
ATOM 1677 C C . GLU B 1 10 ? -3.863 -15.32 -18.672 1 94.81 10 GLU B C 1
ATOM 1679 O O . GLU B 1 10 ? -3.061 -15.016 -19.562 1 94.81 10 GLU B O 1
ATOM 1684 N N . ASP B 1 11 ? -4.711 -14.523 -18.172 1 94.81 11 ASP B N 1
ATOM 1685 C CA . ASP B 1 11 ? -4.738 -13.117 -18.562 1 94.81 11 ASP B CA 1
ATOM 1686 C C . ASP B 1 11 ? -3.535 -12.367 -18 1 94.81 11 ASP B C 1
ATOM 1688 O O . ASP B 1 11 ? -3.045 -11.414 -18.609 1 94.81 11 ASP B O 1
ATOM 1692 N N . LYS B 1 12 ? -3.059 -12.805 -16.859 1 93.88 12 LYS B N 1
ATOM 1693 C CA . LYS B 1 12 ? -2.064 -12.023 -16.141 1 93.88 12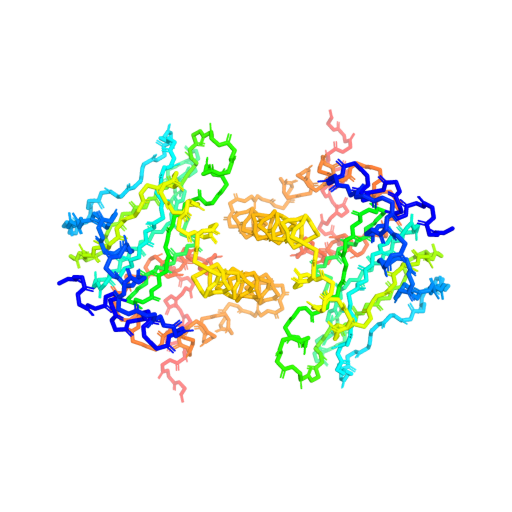 LYS B CA 1
ATOM 1694 C C . LYS B 1 12 ? -0.658 -12.57 -16.359 1 93.88 12 LYS B C 1
ATOM 1696 O O . LYS B 1 12 ? 0.331 -11.875 -16.125 1 93.88 12 LYS B O 1
ATOM 1701 N N . THR B 1 13 ? -0.618 -13.828 -16.766 1 92.56 13 THR B N 1
ATOM 1702 C CA . THR B 1 13 ? 0.705 -14.445 -16.844 1 92.56 13 THR B CA 1
ATOM 1703 C C . THR B 1 13 ? 0.729 -15.555 -17.875 1 92.56 13 THR B C 1
ATOM 1705 O O . THR B 1 13 ? -0.322 -16 -18.344 1 92.56 13 THR B O 1
ATOM 1708 N N . GLU B 1 14 ? 1.982 -15.93 -18.25 1 93.81 14 GLU B N 1
ATOM 1709 C CA . GLU B 1 14 ? 2.189 -17.078 -19.109 1 93.81 14 GLU B CA 1
ATOM 1710 C C . GLU B 1 14 ? 2.664 -18.297 -18.312 1 93.81 14 GLU B C 1
ATOM 1712 O O . GLU B 1 14 ? 3.73 -18.266 -17.688 1 93.81 14 GLU B O 1
ATOM 1717 N N . LEU B 1 15 ? 1.862 -19.312 -18.391 1 95.69 15 LEU B N 1
ATOM 1718 C CA . LEU B 1 15 ? 2.178 -20.531 -17.656 1 95.69 15 LEU B CA 1
ATOM 1719 C C . LEU B 1 15 ? 2.211 -21.734 -18.578 1 95.69 15 LEU B C 1
ATOM 1721 O O . LEU B 1 15 ? 1.433 -21.812 -19.531 1 95.69 15 LEU B O 1
ATOM 1725 N N . THR B 1 16 ? 3.127 -22.625 -18.297 1 96.31 16 THR B N 1
ATOM 1726 C CA . THR B 1 16 ? 3.049 -23.938 -18.953 1 96.31 16 THR B CA 1
ATOM 1727 C C . THR B 1 16 ? 1.875 -24.734 -18.391 1 96.31 16 THR B C 1
ATOM 1729 O O . THR B 1 16 ? 1.336 -24.406 -17.344 1 96.31 16 THR B O 1
ATOM 1732 N N . GLN B 1 17 ? 1.513 -25.734 -19.156 1 95.94 17 GLN B N 1
ATOM 1733 C CA . GLN B 1 17 ? 0.441 -26.609 -18.688 1 95.94 17 GLN B CA 1
ATOM 1734 C C . GLN B 1 17 ? 0.798 -27.234 -17.344 1 95.94 17 GLN B C 1
ATOM 1736 O O . GLN B 1 17 ? -0.052 -27.344 -16.453 1 95.94 17 GLN B O 1
ATOM 1741 N N . ALA B 1 18 ? 1.999 -27.625 -17.188 1 97.12 18 ALA B N 1
ATOM 1742 C CA . ALA B 1 18 ? 2.459 -28.25 -15.945 1 97.12 18 ALA B CA 1
ATOM 1743 C C . ALA B 1 18 ? 2.365 -27.266 -14.781 1 97.12 18 ALA B C 1
ATOM 1745 O O . ALA B 1 18 ? 1.961 -27.641 -13.68 1 97.12 18 ALA B O 1
ATOM 1746 N N . GLU B 1 19 ? 2.732 -26.047 -15.031 1 97.25 19 GLU B N 1
ATOM 1747 C CA . GLU B 1 19 ? 2.65 -25.016 -14 1 97.25 19 GLU B CA 1
ATOM 1748 C C . GLU B 1 19 ? 1.203 -24.75 -13.602 1 97.25 19 GLU B C 1
ATOM 1750 O O . GLU B 1 19 ? 0.896 -24.609 -12.414 1 97.25 19 GLU B O 1
ATOM 1755 N N . SER B 1 20 ? 0.374 -24.703 -14.578 1 96.69 20 SER B N 1
ATOM 1756 C CA . SER B 1 20 ? -1.047 -24.484 -14.32 1 96.69 20 SER B CA 1
ATOM 1757 C C . SER B 1 20 ? -1.628 -25.609 -13.469 1 96.69 20 SER B C 1
ATOM 1759 O O . SER B 1 20 ? -2.389 -25.359 -12.531 1 96.69 20 SER B O 1
ATOM 1761 N N . GLU B 1 21 ? -1.269 -26.766 -13.797 1 97.25 21 GLU B N 1
ATOM 1762 C CA . GLU B 1 21 ? -1.745 -27.938 -13.047 1 97.25 21 GLU B CA 1
ATOM 1763 C C . GLU B 1 21 ? -1.206 -27.922 -11.617 1 97.25 21 GLU B C 1
ATOM 1765 O O . GLU B 1 21 ? -1.905 -28.328 -10.688 1 97.25 21 GLU B O 1
ATOM 1770 N N . ARG B 1 22 ? -0.008 -27.547 -11.508 1 97.38 22 ARG B N 1
ATOM 1771 C CA . ARG B 1 22 ? 0.607 -27.453 -10.188 1 97.38 22 ARG B CA 1
ATOM 1772 C C . ARG B 1 22 ? -0.139 -26.453 -9.312 1 97.38 22 ARG B C 1
ATOM 1774 O O . ARG B 1 22 ? -0.455 -26.75 -8.156 1 97.38 22 ARG B O 1
ATOM 1781 N N . ILE B 1 23 ? -0.45 -25.281 -9.844 1 97.94 23 ILE B N 1
ATOM 1782 C CA . ILE B 1 23 ? -1.19 -24.25 -9.117 1 97.94 23 ILE B CA 1
ATOM 1783 C C . ILE B 1 23 ? -2.568 -24.781 -8.734 1 97.94 23 ILE B C 1
ATOM 1785 O O . ILE B 1 23 ? -2.99 -24.672 -7.582 1 97.94 23 ILE B O 1
ATOM 1789 N N . GLN B 1 24 ? -3.193 -25.406 -9.656 1 97.88 24 GLN B N 1
ATOM 1790 C CA . GLN B 1 24 ? -4.539 -25.922 -9.438 1 97.88 24 GLN B CA 1
ATOM 1791 C C . GLN B 1 24 ? -4.555 -26.969 -8.32 1 97.88 24 GLN B C 1
ATOM 1793 O O . GLN B 1 24 ? -5.52 -27.047 -7.559 1 97.88 24 GLN B O 1
ATOM 1798 N N . SER B 1 25 ? -3.525 -27.719 -8.234 1 97.94 25 SER B N 1
ATOM 1799 C CA . SER B 1 25 ? -3.469 -28.812 -7.273 1 97.94 25 SER B CA 1
ATOM 1800 C C . SER B 1 25 ? -3.488 -28.297 -5.84 1 97.94 25 SER B C 1
ATOM 1802 O O . SER B 1 25 ? -3.826 -29.047 -4.91 1 97.94 25 SER B O 1
ATOM 1804 N N . PHE B 1 26 ? -3.172 -27.047 -5.59 1 98 26 PHE B N 1
ATOM 1805 C CA . PHE B 1 26 ? -3.131 -26.484 -4.246 1 98 26 PHE B CA 1
ATOM 1806 C C . PHE B 1 26 ? -4.375 -25.656 -3.969 1 98 26 PHE B C 1
ATOM 1808 O O . PHE B 1 26 ? -4.574 -25.172 -2.846 1 98 26 PHE B O 1
ATOM 1815 N N . ALA B 1 27 ? -5.195 -25.5 -4.969 1 98.25 27 ALA B N 1
ATOM 1816 C CA . ALA B 1 27 ? -6.344 -24.609 -4.852 1 98.25 27 ALA B CA 1
ATOM 1817 C C . ALA B 1 27 ? -7.426 -25.219 -3.969 1 98.25 27 ALA B C 1
ATOM 1819 O O . ALA B 1 27 ? -7.707 -26.422 -4.059 1 98.25 27 ALA B O 1
ATOM 1820 N N . ILE B 1 28 ? -7.977 -24.422 -3.09 1 98.31 28 ILE B N 1
ATOM 1821 C CA . ILE B 1 28 ? -9.109 -24.781 -2.246 1 98.31 28 ILE B CA 1
ATOM 1822 C C . ILE B 1 28 ? -10.328 -23.953 -2.625 1 98.31 28 ILE B C 1
ATOM 1824 O O . ILE B 1 28 ? -10.266 -22.719 -2.625 1 98.31 28 ILE B O 1
ATOM 1828 N N . ILE B 1 29 ? -11.406 -24.594 -2.885 1 97.75 29 ILE B N 1
ATOM 1829 C CA . ILE B 1 29 ? -12.633 -23.875 -3.252 1 97.75 29 ILE B CA 1
ATOM 1830 C C . ILE B 1 29 ? -13.469 -23.625 -2.004 1 97.75 29 ILE B C 1
ATOM 1832 O O . ILE B 1 29 ? -13.703 -24.531 -1.203 1 97.75 29 ILE B O 1
ATOM 1836 N N . LYS B 1 30 ? -13.875 -22.406 -1.846 1 97.94 30 LYS B N 1
ATOM 1837 C CA . LYS B 1 30 ? -14.695 -22 -0.709 1 97.94 30 LYS B CA 1
ATOM 1838 C C . LYS B 1 30 ? -15.938 -21.234 -1.17 1 97.94 30 LYS B C 1
ATOM 1840 O O . LYS B 1 30 ? -15.867 -20.422 -2.082 1 97.94 30 LYS B O 1
ATOM 1845 N N . LYS B 1 31 ? -17.031 -21.594 -0.6 1 98.31 31 LYS B N 1
ATOM 1846 C CA . LYS B 1 31 ? -18.281 -20.875 -0.822 1 98.31 31 LYS B CA 1
ATOM 1847 C C . LYS B 1 31 ? -18.766 -20.203 0.464 1 98.31 31 LYS B C 1
ATOM 1849 O O . LYS B 1 31 ? -18.688 -20.812 1.541 1 98.31 31 LYS B O 1
ATOM 1854 N N . LEU B 1 32 ? -19.203 -19 0.33 1 98.38 32 LEU B N 1
ATOM 1855 C CA . LEU B 1 32 ? -19.766 -18.234 1.441 1 98.38 32 LEU B CA 1
ATOM 1856 C C . LEU B 1 32 ? -21.156 -17.719 1.09 1 98.38 32 LEU B C 1
ATOM 1858 O O . LEU B 1 32 ? -21.359 -17.125 0.028 1 98.38 32 LEU B O 1
ATOM 1862 N N . ARG B 1 33 ? -22.031 -17.984 1.969 1 98.25 33 ARG B N 1
ATOM 1863 C CA . ARG B 1 33 ? -23.312 -17.312 1.854 1 98.25 33 ARG B CA 1
ATOM 1864 C C . ARG B 1 33 ? -23.219 -15.867 2.35 1 98.25 33 ARG B C 1
ATOM 1866 O O . ARG B 1 33 ? -22.297 -15.516 3.088 1 98.25 33 ARG B O 1
ATOM 1873 N N . LYS B 1 34 ? -24.219 -15.164 1.885 1 97.25 34 LYS B N 1
ATOM 1874 C CA . LYS B 1 34 ? -24.312 -13.797 2.381 1 97.25 34 LYS B CA 1
ATOM 1875 C C . LYS B 1 34 ? -24.203 -13.75 3.902 1 97.25 34 LYS B C 1
ATOM 1877 O O . LYS B 1 34 ? -24.812 -14.562 4.598 1 97.25 34 LYS B O 1
ATOM 1882 N N . ARG B 1 35 ? -23.297 -12.961 4.438 1 96.94 35 ARG B N 1
ATOM 1883 C CA . ARG B 1 35 ? -23.109 -12.648 5.852 1 96.94 35 ARG B CA 1
ATOM 1884 C C . ARG B 1 35 ? -22.188 -13.664 6.523 1 96.94 35 ARG B C 1
ATOM 1886 O O . ARG B 1 35 ? -21.875 -13.531 7.707 1 96.94 35 ARG B O 1
ATOM 1893 N N . GLN B 1 36 ? -21.75 -14.609 5.762 1 98.56 36 GLN B N 1
ATOM 1894 C CA . GLN B 1 36 ? -20.781 -15.531 6.336 1 98.56 36 GLN B CA 1
ATOM 1895 C C . GLN B 1 36 ? -19.375 -14.93 6.324 1 98.56 36 GLN B C 1
ATOM 1897 O O . GLN B 1 36 ? -19.016 -14.188 5.402 1 98.56 36 GLN B O 1
ATOM 1902 N N . TYR B 1 37 ? -18.609 -15.352 7.316 1 98.62 37 TYR B N 1
ATOM 1903 C CA . TYR B 1 37 ? -17.297 -14.766 7.516 1 98.62 37 TYR B CA 1
ATOM 1904 C C . TYR B 1 37 ? -16.219 -15.586 6.812 1 98.62 37 TYR B C 1
ATOM 1906 O O . TYR B 1 37 ? -16.266 -16.828 6.84 1 98.62 37 TYR B O 1
ATOM 1914 N N . LEU B 1 38 ? -15.367 -14.93 6.184 1 98.56 38 LEU B N 1
ATOM 1915 C CA . LEU B 1 38 ? -14.117 -15.5 5.699 1 98.56 38 LEU B CA 1
ATOM 1916 C C . LEU B 1 38 ? -13.023 -15.383 6.758 1 98.56 38 LEU B C 1
ATOM 1918 O O . LEU B 1 38 ? -12.18 -16.281 6.891 1 98.56 38 LEU B O 1
ATOM 1922 N N . LEU B 1 39 ? -13.055 -14.328 7.469 1 98.62 39 LEU B N 1
ATOM 1923 C CA . LEU B 1 39 ? -12.141 -14 8.562 1 98.62 39 LEU B CA 1
ATOM 1924 C C . LEU B 1 39 ? -12.867 -13.273 9.68 1 98.62 39 LEU B C 1
ATOM 1926 O O . LEU B 1 39 ? -13.68 -12.383 9.414 1 98.62 39 LEU B O 1
ATOM 1930 N N . GLN B 1 40 ? -12.578 -13.656 10.875 1 98.25 40 GLN B N 1
ATOM 1931 C CA . GLN B 1 40 ? -13.117 -12.953 12.039 1 98.25 40 GLN B CA 1
ATOM 1932 C C . GLN B 1 40 ? -12.008 -12.391 12.914 1 98.25 40 GLN B C 1
ATOM 1934 O O . GLN B 1 40 ? -10.961 -13.023 13.086 1 98.25 40 GLN B O 1
ATOM 1939 N N . GLU B 1 41 ? -12.328 -11.25 13.344 1 97.62 41 GLU B N 1
ATOM 1940 C CA . GLU B 1 41 ? -11.383 -10.625 14.266 1 97.62 41 GLU B CA 1
ATOM 1941 C C . GLU B 1 41 ? -10.93 -11.609 15.336 1 97.62 41 GLU B C 1
ATOM 1943 O O . GLU B 1 41 ? -11.742 -12.359 15.883 1 97.62 41 GLU B O 1
ATOM 1948 N N . GLY B 1 42 ? -9.594 -11.57 15.617 1 97.69 42 GLY B N 1
ATOM 1949 C CA . GLY B 1 42 ? -9.039 -12.461 16.625 1 97.69 42 GLY B CA 1
ATOM 1950 C C . GLY B 1 42 ? -8.422 -13.719 16.047 1 97.69 42 GLY B C 1
ATOM 1951 O O . GLY B 1 42 ? -7.648 -14.398 16.719 1 97.69 42 GLY B O 1
ATOM 1952 N N . ASP B 1 43 ? -8.789 -14.07 14.836 1 97.81 43 ASP B N 1
ATOM 1953 C CA . ASP B 1 43 ? -8.211 -15.227 14.164 1 97.81 43 ASP B CA 1
ATOM 1954 C C . ASP B 1 43 ? -6.926 -14.852 13.43 1 97.81 43 ASP B C 1
ATOM 1956 O O . ASP B 1 43 ? -6.785 -13.719 12.953 1 97.81 43 ASP B O 1
ATOM 1960 N N . VAL B 1 44 ? -6.047 -15.805 13.312 1 98.12 44 VAL B N 1
ATOM 1961 C CA . VAL B 1 44 ? -4.859 -15.609 12.492 1 98.12 44 VAL B CA 1
ATOM 1962 C C . VAL B 1 44 ? -5.164 -15.984 11.047 1 98.12 44 VAL B C 1
ATOM 1964 O O . VAL B 1 44 ? -5.645 -17.094 10.773 1 98.12 44 VAL B O 1
ATOM 1967 N N . TRP B 1 45 ? -4.996 -15.078 10.156 1 97.81 45 TRP B N 1
ATOM 1968 C CA . TRP B 1 45 ? -5.242 -15.305 8.734 1 97.81 45 TRP B CA 1
ATOM 1969 C C . TRP B 1 45 ? -4.168 -16.203 8.133 1 97.81 45 TRP B C 1
ATOM 1971 O O . TRP B 1 45 ? -2.975 -15.984 8.344 1 97.81 45 TRP B O 1
ATOM 1981 N N . LYS B 1 46 ? -4.543 -17.203 7.305 1 97.31 46 LYS B N 1
ATOM 1982 C CA . LYS B 1 46 ? -3.578 -18.203 6.867 1 97.31 46 LYS B CA 1
ATOM 1983 C C . LYS B 1 46 ? -3.678 -18.438 5.363 1 97.31 46 LYS B C 1
ATOM 1985 O O . LYS B 1 46 ? -3.066 -19.375 4.84 1 97.31 46 LYS B O 1
ATOM 1990 N N . TYR B 1 47 ? -4.441 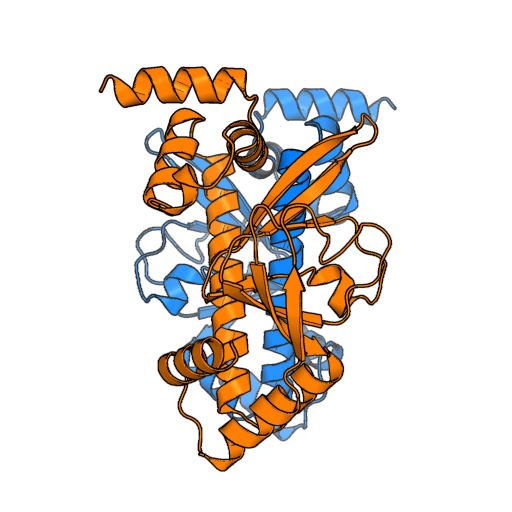-17.5 4.684 1 97.81 47 TYR B N 1
ATOM 1991 C CA . TYR B 1 47 ? -4.73 -17.844 3.293 1 97.81 47 TYR B CA 1
ATOM 1992 C C . TYR B 1 47 ? -4.449 -16.656 2.375 1 97.81 47 TYR B C 1
ATOM 1994 O O . TYR B 1 47 ? -4.273 -15.523 2.844 1 97.81 47 TYR B O 1
ATOM 2002 N N . ASP B 1 48 ? -4.273 -16.922 1.185 1 97.62 48 ASP B N 1
ATOM 2003 C CA . ASP B 1 48 ? -4.492 -16 0.074 1 97.62 48 ASP B CA 1
ATOM 2004 C C . ASP B 1 48 ? -5.801 -16.312 -0.647 1 97.62 48 ASP B C 1
ATOM 2006 O O . ASP B 1 48 ? -6.027 -17.453 -1.075 1 97.62 48 ASP B O 1
ATOM 2010 N N . ALA B 1 49 ? -6.602 -15.336 -0.747 1 98.44 49 ALA B N 1
ATOM 2011 C CA . ALA B 1 49 ? -7.965 -15.586 -1.212 1 98.44 49 ALA B CA 1
ATOM 2012 C C . ALA B 1 49 ? -8.281 -14.758 -2.455 1 98.44 49 ALA B C 1
ATOM 2014 O O . ALA B 1 49 ? -8.047 -13.547 -2.477 1 98.44 49 ALA B O 1
ATOM 2015 N N . PHE B 1 50 ? -8.805 -15.422 -3.414 1 98.44 50 PHE B N 1
ATOM 2016 C CA . PHE B 1 50 ? -9.195 -14.82 -4.688 1 98.44 50 PHE B CA 1
ATOM 2017 C C . PHE B 1 50 ? -10.695 -14.938 -4.902 1 98.44 50 PHE B C 1
ATOM 2019 O O . PHE B 1 50 ? -11.258 -16.031 -4.793 1 98.44 50 PHE B O 1
ATOM 2026 N N . ILE B 1 51 ? -11.328 -13.805 -5.273 1 97.88 51 ILE B N 1
ATOM 2027 C CA . ILE B 1 51 ? -12.781 -13.805 -5.445 1 97.88 51 ILE B CA 1
ATOM 2028 C C . ILE B 1 51 ? -13.133 -14.203 -6.879 1 97.88 51 ILE B C 1
ATOM 2030 O O . ILE B 1 51 ? -12.797 -13.492 -7.828 1 97.88 51 ILE B O 1
ATOM 2034 N N . THR B 1 52 ? -13.805 -15.273 -7.016 1 98 52 THR B N 1
ATOM 2035 C CA . THR B 1 52 ? -14.258 -15.68 -8.336 1 98 52 THR B CA 1
ATOM 2036 C C . THR B 1 52 ? -15.633 -15.094 -8.648 1 98 52 THR B C 1
ATOM 2038 O O . THR B 1 52 ? -15.906 -14.695 -9.781 1 98 52 THR B O 1
ATOM 2041 N N . GLN B 1 53 ? -16.422 -15.039 -7.652 1 96.75 53 GLN B N 1
ATOM 2042 C CA . GLN B 1 53 ? -17.75 -14.477 -7.754 1 96.75 53 GLN B CA 1
ATOM 2043 C C . GLN B 1 53 ? -18.203 -13.883 -6.418 1 96.75 53 GLN B C 1
ATOM 2045 O O . GLN B 1 53 ? -17.953 -14.469 -5.359 1 96.75 53 GLN B O 1
ATOM 2050 N N . GLY B 1 54 ? -18.891 -12.719 -6.605 1 95.75 54 GLY B N 1
ATOM 2051 C CA . GLY B 1 54 ? -19.469 -12.133 -5.406 1 95.75 54 GLY B CA 1
ATOM 2052 C C . GLY B 1 54 ? -18.719 -10.906 -4.914 1 95.75 54 GLY B C 1
ATOM 2053 O O . GLY B 1 54 ? -18.109 -10.195 -5.707 1 95.75 54 GLY B O 1
ATOM 2054 N N . CYS B 1 55 ? -18.891 -10.609 -3.561 1 96.19 55 CYS B N 1
ATOM 2055 C CA . CYS B 1 55 ? -18.359 -9.398 -2.959 1 96.19 55 CYS B CA 1
ATOM 2056 C C . CYS B 1 55 ? -18.188 -9.562 -1.454 1 96.19 55 CYS B C 1
ATOM 2058 O O . CYS B 1 55 ? -19.094 -10.047 -0.771 1 96.19 55 CYS B O 1
ATOM 2060 N N . VAL B 1 56 ? -17.031 -9.219 -1.035 1 97 56 VAL B N 1
ATOM 2061 C CA . VAL B 1 56 ? -16.797 -9.25 0.404 1 97 56 VAL B CA 1
ATOM 2062 C C . VAL B 1 56 ? -16.359 -7.863 0.886 1 97 56 VAL B C 1
ATOM 2064 O O . VAL B 1 56 ? -15.922 -7.031 0.091 1 97 56 VAL B O 1
ATOM 2067 N N . ARG B 1 57 ? -16.578 -7.625 2.148 1 96.69 57 ARG B N 1
ATOM 2068 C CA . ARG B 1 57 ? -16.047 -6.422 2.781 1 96.69 57 ARG B CA 1
ATOM 2069 C C . ARG B 1 57 ? -15.062 -6.773 3.898 1 96.69 57 ARG B C 1
ATOM 2071 O O . ARG B 1 57 ? -15.188 -7.828 4.527 1 96.69 57 ARG B O 1
ATOM 2078 N N . THR B 1 58 ? -14.109 -5.953 4.066 1 97.75 58 THR B N 1
ATOM 2079 C CA . THR B 1 58 ? -13.18 -5.969 5.191 1 97.75 58 THR B CA 1
ATOM 2080 C C . THR B 1 58 ? -13.43 -4.785 6.121 1 97.75 58 THR B C 1
ATOM 2082 O O . THR B 1 58 ? -13.516 -3.641 5.668 1 97.75 58 THR B O 1
ATOM 2085 N N . TYR B 1 59 ? -13.602 -5.07 7.422 1 97.69 59 TYR B N 1
ATOM 2086 C CA . TYR B 1 59 ? -13.961 -3.979 8.32 1 97.69 59 TYR B CA 1
ATOM 2087 C C . TYR B 1 59 ? -13.492 -4.27 9.742 1 97.69 59 TYR B C 1
ATOM 2089 O O . TYR B 1 59 ? -13.148 -5.406 10.07 1 97.69 59 TYR B O 1
ATOM 2097 N N . THR B 1 60 ? -13.398 -3.244 10.492 1 97.38 60 THR B N 1
ATOM 2098 C CA . THR B 1 60 ? -13.133 -3.334 11.93 1 97.38 60 THR B CA 1
ATOM 2099 C C . THR B 1 60 ? -14.32 -2.807 12.727 1 97.38 60 THR B C 1
ATOM 2101 O O . THR B 1 60 ? -15.195 -2.129 12.188 1 97.38 60 THR B O 1
ATOM 2104 N N . VAL B 1 61 ? -14.375 -3.215 13.969 1 95.56 61 VAL B N 1
ATOM 2105 C CA . VAL B 1 61 ? -15.398 -2.732 14.891 1 95.56 61 VAL B CA 1
ATOM 2106 C C . VAL B 1 61 ? -14.734 -1.993 16.047 1 95.56 61 VAL B C 1
ATOM 2108 O O . VAL B 1 61 ? -13.82 -2.518 16.688 1 95.56 61 VAL B O 1
ATOM 2111 N N . ASP B 1 62 ? -15.203 -0.773 16.281 1 91.31 62 ASP B N 1
ATOM 2112 C CA . ASP B 1 62 ? -14.586 -0.015 17.359 1 91.31 62 ASP B CA 1
ATOM 2113 C C . ASP B 1 62 ? -15.188 -0.384 18.719 1 91.31 62 ASP B C 1
ATOM 2115 O O . ASP B 1 62 ? -16.047 -1.264 18.797 1 91.31 62 ASP B O 1
ATOM 2119 N N . GLU B 1 63 ? -14.711 0.298 19.781 1 89.44 63 GLU B N 1
ATOM 2120 C CA . GLU B 1 63 ? -15.133 -0.025 21.141 1 89.44 63 GLU B CA 1
ATOM 2121 C C . GLU B 1 63 ? -16.609 0.255 21.344 1 89.44 63 GLU B C 1
ATOM 2123 O O . GLU B 1 63 ? -17.266 -0.369 22.188 1 89.44 63 GLU B O 1
ATOM 2128 N N . LYS B 1 64 ? -17.141 1.13 20.578 1 89.81 64 LYS B N 1
ATOM 2129 C CA . LYS B 1 64 ? -18.562 1.489 20.688 1 89.81 64 LYS B CA 1
ATOM 2130 C C . LYS B 1 64 ? -19.422 0.595 19.797 1 89.81 64 LYS B C 1
ATOM 2132 O O . LYS B 1 64 ? -20.656 0.735 19.781 1 89.81 64 LYS B O 1
ATOM 2137 N N . GLY B 1 65 ? -18.812 -0.236 19.047 1 90.44 65 GLY B N 1
ATOM 2138 C CA . GLY B 1 65 ? -19.547 -1.17 18.219 1 90.44 65 GLY B CA 1
ATOM 2139 C C . GLY B 1 65 ? -19.766 -0.665 16.797 1 90.44 65 GLY B C 1
ATOM 2140 O O . GLY B 1 65 ? -20.438 -1.306 16 1 90.44 65 GLY B O 1
ATOM 2141 N N . SER B 1 66 ? -19.172 0.407 16.484 1 92 66 SER B N 1
ATOM 2142 C CA . SER B 1 66 ? -19.312 0.961 15.141 1 92 66 SER B CA 1
ATOM 2143 C C . SER B 1 66 ? -18.375 0.259 14.156 1 92 66 SER B C 1
ATOM 2145 O O . SER B 1 66 ? -17.203 0.04 14.461 1 92 66 SER B O 1
ATOM 2147 N N . GLU B 1 67 ? -18.953 -0.024 12.984 1 94.62 67 GLU B N 1
ATOM 2148 C CA . GLU B 1 67 ? -18.172 -0.686 11.945 1 94.62 67 GLU B CA 1
ATOM 2149 C C . GLU B 1 67 ? -17.469 0.332 11.047 1 94.62 67 GLU B C 1
ATOM 2151 O O . GLU B 1 67 ? -18.062 1.355 10.688 1 94.62 67 GLU B O 1
ATOM 2156 N N . HIS B 1 68 ? -16.281 0.075 10.734 1 96.06 68 HIS B N 1
ATOM 2157 C CA . HIS B 1 68 ? -15.492 0.877 9.805 1 96.06 68 HIS B CA 1
ATOM 2158 C C . HIS B 1 68 ? -14.984 0.032 8.641 1 96.06 68 HIS B C 1
ATOM 2160 O O . HIS B 1 68 ? -14.078 -0.786 8.812 1 96.06 68 HIS B O 1
ATOM 2166 N N . VAL B 1 69 ? -15.562 0.261 7.488 1 95.88 69 VAL B N 1
ATOM 2167 C CA . VAL B 1 69 ? -15.219 -0.537 6.316 1 95.88 69 VAL B CA 1
ATOM 2168 C C . VAL B 1 69 ? -13.883 -0.061 5.738 1 95.88 69 VAL B C 1
ATOM 2170 O O . VAL B 1 69 ? -13.727 1.12 5.422 1 95.88 69 VAL B O 1
ATOM 2173 N N . ASN B 1 70 ? -13.031 -0.972 5.598 1 95.44 70 ASN B N 1
ATOM 2174 C CA . ASN B 1 70 ? -11.703 -0.677 5.07 1 95.44 70 ASN B CA 1
ATOM 2175 C C . ASN B 1 70 ? -11.641 -0.877 3.559 1 95.44 70 ASN B C 1
ATOM 2177 O O . ASN B 1 70 ? -11.008 -0.094 2.85 1 95.44 70 ASN B O 1
ATOM 2181 N N . SER B 1 71 ? -12.273 -1.922 3.148 1 94.81 71 SER B N 1
ATOM 2182 C CA . SER B 1 71 ? -12.211 -2.217 1.722 1 94.81 71 SER B CA 1
ATOM 2183 C C . SER B 1 71 ? -13.336 -3.148 1.296 1 94.81 71 SER B C 1
ATOM 2185 O O . SER B 1 71 ? -14 -3.754 2.141 1 94.81 71 SER B O 1
ATOM 2187 N N . PHE B 1 72 ? -13.477 -3.131 -0.004 1 94 72 PHE B N 1
ATOM 2188 C CA . PHE B 1 72 ? -14.312 -4.117 -0.678 1 94 72 PHE B CA 1
ATOM 2189 C C . PHE B 1 72 ? -13.5 -4.914 -1.692 1 94 72 PHE B C 1
ATOM 2191 O O . PHE B 1 72 ? -12.531 -4.402 -2.254 1 94 72 PHE B O 1
ATOM 2198 N N . SER B 1 73 ? -13.898 -6.141 -1.831 1 95.12 73 SER B N 1
ATOM 2199 C CA . SER B 1 73 ? -13.297 -6.961 -2.877 1 95.12 73 SER B CA 1
ATOM 2200 C C . SER B 1 73 ? -14.367 -7.68 -3.697 1 95.12 73 SER B C 1
ATOM 2202 O O . SER B 1 73 ? -15.297 -8.273 -3.139 1 95.12 73 SER B O 1
ATOM 2204 N N . ILE B 1 74 ? -14.156 -7.566 -5.012 1 94 74 ILE B N 1
ATOM 2205 C CA . ILE B 1 74 ? -15.117 -8.156 -5.934 1 94 74 ILE B CA 1
ATOM 2206 C C . ILE B 1 74 ? -14.406 -9.133 -6.871 1 94 74 ILE B C 1
ATOM 2208 O O . ILE B 1 74 ? -13.273 -9.539 -6.605 1 94 74 ILE B O 1
ATOM 2212 N N . GLU B 1 75 ? -15.109 -9.547 -7.902 1 94.81 75 GLU B N 1
ATOM 2213 C CA . GLU B 1 75 ? -14.578 -10.539 -8.836 1 94.81 75 GLU B CA 1
ATOM 2214 C C . GLU B 1 75 ? -13.211 -10.117 -9.367 1 94.81 75 GLU B C 1
ATOM 2216 O O . GLU B 1 75 ? -13.008 -8.953 -9.719 1 94.81 75 GLU B O 1
ATOM 2221 N N . ASN B 1 76 ? -12.242 -11.109 -9.305 1 94.69 76 ASN B N 1
ATOM 2222 C CA . ASN B 1 76 ? -10.906 -10.969 -9.859 1 94.69 76 ASN B CA 1
ATOM 2223 C C . ASN B 1 76 ? -9.992 -10.18 -8.922 1 94.69 76 ASN B C 1
ATOM 2225 O O . ASN B 1 76 ? -8.906 -9.75 -9.32 1 94.69 76 ASN B O 1
ATOM 2229 N N . TRP B 1 77 ? -10.516 -9.969 -7.738 1 94.31 77 TRP B N 1
ATOM 2230 C CA . TRP B 1 77 ? -9.68 -9.305 -6.738 1 94.31 77 TRP B CA 1
ATOM 2231 C C . TRP B 1 77 ? -9.219 -10.297 -5.676 1 94.31 77 TRP B C 1
ATOM 2233 O O . TRP B 1 77 ? -9.883 -11.312 -5.43 1 94.31 77 TRP B O 1
ATOM 2243 N N . TRP B 1 78 ? -8.117 -9.984 -5.109 1 96.62 78 TRP B N 1
ATOM 2244 C CA . TRP B 1 78 ? -7.602 -10.719 -3.961 1 96.62 78 TRP B CA 1
ATOM 2245 C C . TRP B 1 78 ? -8.008 -10.047 -2.656 1 96.62 78 TRP B C 1
ATOM 2247 O O . TRP B 1 78 ? -8.258 -8.836 -2.629 1 96.62 78 TRP B O 1
ATOM 2257 N N . THR B 1 79 ? -8.156 -10.875 -1.621 1 97 79 THR B N 1
ATOM 2258 C CA . THR B 1 79 ? -8.516 -10.305 -0.327 1 97 79 THR B CA 1
ATOM 2259 C C . THR B 1 79 ? -7.781 -11.023 0.802 1 97 79 THR B C 1
ATOM 2261 O O . THR B 1 79 ? -7.188 -12.078 0.589 1 97 79 THR B O 1
ATOM 2264 N N . GLY B 1 80 ? -7.82 -10.398 1.98 1 97 80 GLY B N 1
ATOM 2265 C CA . GLY B 1 80 ? -7.188 -10.945 3.17 1 97 80 GLY B CA 1
ATOM 2266 C C . GLY B 1 80 ? -6.5 -9.891 4.02 1 97 80 GLY B C 1
ATOM 2267 O O . GLY B 1 80 ? -6.52 -8.703 3.682 1 97 80 GLY B O 1
ATOM 2268 N N . ASP B 1 81 ? -6 -10.398 5.086 1 97 81 ASP B N 1
ATOM 2269 C CA . ASP B 1 81 ? -5.262 -9.539 6.008 1 97 81 ASP B CA 1
ATOM 2270 C C . ASP B 1 81 ? -3.764 -9.82 5.934 1 97 81 ASP B C 1
ATOM 2272 O O . ASP B 1 81 ? -3.25 -10.688 6.648 1 97 81 ASP B O 1
ATOM 2276 N N . ARG B 1 82 ? -3.127 -9 5.168 1 95.12 82 ARG B N 1
ATOM 2277 C CA . ARG B 1 82 ? -1.708 -9.227 4.91 1 95.12 82 ARG B CA 1
ATOM 2278 C C . ARG B 1 82 ? -0.891 -9.086 6.191 1 95.12 82 ARG B C 1
ATOM 2280 O O . ARG B 1 82 ? 0.094 -9.805 6.383 1 95.12 82 ARG B O 1
ATOM 2287 N N . GLU B 1 83 ? -1.279 -8.188 7.016 1 96 83 GLU B N 1
ATOM 2288 C CA . GLU B 1 83 ? -0.556 -7.996 8.266 1 96 83 GLU B CA 1
ATOM 2289 C C . GLU B 1 83 ? -0.649 -9.234 9.156 1 96 83 GLU B C 1
ATOM 2291 O O . GLU B 1 83 ? 0.364 -9.719 9.664 1 96 83 GLU B O 1
ATOM 2296 N N . SER B 1 84 ? -1.834 -9.695 9.367 1 97.12 84 SER B N 1
ATOM 2297 C CA . SER B 1 84 ? -2.027 -10.922 10.125 1 97.12 84 SER B CA 1
ATOM 2298 C C . SER B 1 84 ? -1.247 -12.078 9.516 1 97.12 84 SER B C 1
ATOM 2300 O O . SER B 1 84 ? -0.618 -12.859 10.234 1 97.12 84 SER B O 1
ATOM 2302 N N . LEU B 1 85 ? -1.249 -12.164 8.242 1 95.5 85 LEU B N 1
ATOM 2303 C CA . LEU B 1 85 ? -0.575 -13.227 7.508 1 95.5 85 LEU B CA 1
ATOM 2304 C C . LEU B 1 85 ? 0.933 -13.172 7.734 1 95.5 85 LEU B C 1
ATOM 2306 O O . LEU B 1 85 ? 1.554 -14.188 8.047 1 95.5 85 LEU B O 1
ATOM 2310 N N . MET B 1 86 ? 1.505 -12.086 7.582 1 93.06 86 MET B N 1
ATOM 2311 C CA . MET B 1 86 ? 2.953 -11.906 7.645 1 93.06 86 MET B CA 1
ATOM 2312 C C . MET B 1 86 ? 3.455 -12.016 9.078 1 93.06 86 MET B C 1
ATOM 2314 O O . MET B 1 86 ? 4.504 -12.617 9.328 1 93.06 86 MET B O 1
ATOM 2318 N N . MET B 1 87 ? 2.668 -11.438 9.969 1 93.81 87 MET B N 1
ATOM 2319 C CA . MET B 1 87 ? 3.119 -11.375 11.352 1 93.81 87 MET B CA 1
ATOM 2320 C C . MET B 1 87 ? 2.635 -12.586 12.141 1 93.81 87 MET B C 1
ATOM 2322 O O . MET B 1 87 ? 3.057 -12.805 13.281 1 93.81 87 MET B O 1
ATOM 2326 N N . GLN B 1 88 ? 1.771 -13.328 11.578 1 94.94 88 GLN B N 1
ATOM 2327 C CA . GLN B 1 88 ? 1.186 -14.492 12.234 1 94.94 88 GLN B CA 1
ATOM 2328 C C . GLN B 1 88 ? 0.563 -14.102 13.578 1 94.94 88 GLN B C 1
ATOM 2330 O O . GLN B 1 88 ? 0.808 -14.758 14.594 1 94.94 88 GLN B O 1
ATOM 2335 N N . GLN B 1 89 ? -0.144 -13.039 13.578 1 96.81 89 GLN B N 1
ATOM 2336 C CA . GLN B 1 89 ? -0.854 -12.523 14.75 1 96.81 89 GLN B CA 1
ATOM 2337 C C . GLN B 1 89 ? -2.348 -12.398 14.469 1 96.81 89 GLN B C 1
ATOM 2339 O O . GLN B 1 89 ? -2.764 -12.305 13.312 1 96.81 89 GLN B O 1
ATOM 2344 N N . PRO B 1 90 ? -3.154 -12.398 15.523 1 98.12 90 PRO B N 1
ATOM 2345 C CA . PRO B 1 90 ? -4.598 -12.242 15.312 1 98.12 90 PRO B CA 1
ATOM 2346 C C . PRO B 1 90 ? -4.949 -10.969 14.547 1 98.12 90 PRO B C 1
ATOM 2348 O O . PRO B 1 90 ? -4.336 -9.922 14.773 1 98.12 90 PRO B O 1
ATOM 2351 N N . SER B 1 91 ? -5.922 -11.141 13.711 1 98 91 SER B N 1
ATOM 2352 C CA . SER B 1 91 ? -6.359 -10.023 12.883 1 98 91 SER B CA 1
ATOM 2353 C C . SER B 1 91 ? -7.312 -9.109 13.648 1 98 91 SER B C 1
ATOM 2355 O O . SER B 1 91 ? -8.094 -9.578 14.484 1 98 91 SER B O 1
ATOM 2357 N N . ARG B 1 92 ? -7.277 -7.852 13.352 1 96.12 92 ARG B N 1
ATOM 2358 C CA . ARG B 1 92 ? -8.258 -6.895 13.859 1 96.12 92 ARG B CA 1
ATOM 2359 C C . ARG B 1 92 ? -9.43 -6.746 12.898 1 96.12 92 ARG B C 1
ATOM 2361 O O . ARG B 1 92 ? -10.398 -6.047 13.195 1 96.12 92 ARG B O 1
ATOM 2368 N N . PHE B 1 93 ? -9.336 -7.445 11.758 1 97.94 93 PHE B N 1
ATOM 2369 C CA . PHE B 1 93 ? -10.328 -7.258 10.703 1 97.94 93 PHE B CA 1
ATOM 2370 C C . PHE B 1 93 ? -11.336 -8.398 10.695 1 97.94 93 PHE B C 1
ATOM 2372 O O . PHE B 1 93 ? -11.031 -9.5 11.156 1 97.94 93 PHE B O 1
ATOM 2379 N N . ASN B 1 94 ? -12.477 -8.047 10.258 1 98.44 94 ASN B N 1
ATOM 2380 C CA . ASN B 1 94 ? -13.477 -9.008 9.797 1 98.44 94 ASN B CA 1
ATOM 2381 C C . ASN B 1 94 ? -13.641 -8.961 8.281 1 98.44 94 ASN B C 1
ATOM 2383 O O . ASN B 1 94 ? -13.625 -7.887 7.68 1 98.44 94 ASN B O 1
ATOM 2387 N N . ILE B 1 95 ? -13.758 -10.102 7.711 1 98.62 95 ILE B N 1
ATOM 2388 C CA . ILE B 1 95 ? -14.109 -10.203 6.301 1 98.62 95 ILE B CA 1
ATOM 2389 C C . ILE B 1 95 ? -15.359 -11.07 6.133 1 98.62 95 ILE B C 1
ATOM 2391 O O . ILE B 1 95 ? -15.352 -12.242 6.5 1 98.62 95 ILE B O 1
ATOM 2395 N N . ASP B 1 96 ? -16.375 -10.492 5.633 1 98.38 96 ASP B N 1
ATOM 2396 C CA . ASP B 1 96 ? -17.594 -11.273 5.43 1 98.38 96 ASP B CA 1
ATOM 2397 C C . ASP B 1 96 ? -18.203 -10.984 4.062 1 98.38 96 ASP B C 1
ATOM 2399 O O . ASP B 1 96 ? -17.812 -10.031 3.389 1 98.38 96 ASP B O 1
ATOM 2403 N N . ALA B 1 97 ? -19.062 -11.883 3.623 1 98.19 97 ALA B N 1
ATOM 2404 C CA . ALA B 1 97 ? -19.688 -11.812 2.307 1 98.19 97 ALA B CA 1
ATOM 2405 C C . ALA B 1 97 ? -20.906 -10.883 2.326 1 98.19 97 ALA B C 1
ATOM 2407 O O . ALA B 1 97 ? -21.828 -11.086 3.113 1 98.19 97 ALA B O 1
ATOM 2408 N N . ILE B 1 98 ? -20.906 -9.93 1.392 1 95.56 98 ILE B N 1
ATOM 2409 C CA . ILE B 1 98 ? -22.047 -9.031 1.255 1 95.56 98 ILE B CA 1
ATOM 2410 C C . ILE B 1 98 ? -23.109 -9.68 0.375 1 95.56 98 ILE B C 1
ATOM 2412 O O . ILE B 1 98 ? -24.266 -9.266 0.382 1 95.56 98 ILE B O 1
ATOM 2416 N N . GLU B 1 99 ? -22.75 -10.578 -0.405 1 96.38 99 GLU B N 1
ATOM 2417 C CA . GLU B 1 99 ? -23.578 -11.453 -1.231 1 96.38 99 GLU B CA 1
ATOM 2418 C C . GLU B 1 99 ? -22.969 -12.844 -1.341 1 96.38 99 GLU B C 1
ATOM 2420 O O . GLU B 1 99 ? -21.859 -13.086 -0.854 1 96.38 99 GLU B O 1
ATOM 2425 N N . ASP B 1 100 ? -23.719 -13.75 -1.912 1 97.94 100 ASP B N 1
ATOM 2426 C CA . ASP B 1 100 ? -23.141 -15.07 -2.131 1 97.94 100 ASP B CA 1
ATOM 2427 C C . ASP B 1 100 ? -21.812 -14.969 -2.885 1 97.94 100 ASP B C 1
ATOM 2429 O O . ASP B 1 100 ? -21.734 -14.312 -3.922 1 97.94 100 ASP B O 1
ATOM 2433 N N . THR B 1 101 ? -20.781 -15.609 -2.27 1 97.94 101 THR B N 1
ATOM 2434 C CA . THR B 1 101 ? -19.438 -15.398 -2.773 1 97.94 101 THR B CA 1
ATOM 2435 C C . THR B 1 101 ? -18.703 -16.734 -2.951 1 97.94 101 THR B C 1
ATOM 2437 O O . THR B 1 101 ? -18.859 -17.641 -2.133 1 97.94 101 THR B O 1
ATOM 2440 N N . GLU B 1 102 ? -18.016 -16.844 -3.988 1 98.62 102 GLU B N 1
ATOM 2441 C CA . GLU B 1 102 ? -17.156 -17.984 -4.273 1 98.62 102 GLU B CA 1
ATOM 2442 C C . GLU B 1 102 ? -15.688 -17.547 -4.379 1 98.62 102 GLU B C 1
ATOM 2444 O O . GLU B 1 102 ? -15.383 -16.531 -4.988 1 98.62 102 GLU B O 1
ATOM 2449 N N . LEU B 1 103 ? -14.852 -18.406 -3.75 1 98.5 103 LEU B N 1
ATOM 2450 C CA . LEU B 1 103 ? -13.445 -18.016 -3.66 1 98.5 103 LEU B CA 1
ATOM 2451 C C . LEU B 1 103 ? -12.539 -19.203 -3.994 1 98.5 103 LEU B C 1
ATOM 2453 O O . LEU B 1 103 ? -12.922 -20.359 -3.811 1 98.5 103 LEU B O 1
ATOM 2457 N N . VAL B 1 104 ? -11.406 -18.875 -4.496 1 98.62 104 VAL B N 1
ATOM 2458 C CA . VAL B 1 104 ? -10.281 -19.812 -4.547 1 98.62 104 VAL B CA 1
ATOM 2459 C C . VAL B 1 104 ? -9.242 -19.422 -3.488 1 98.62 104 VAL B C 1
ATOM 2461 O O . VAL B 1 104 ? -8.766 -18.281 -3.459 1 98.62 104 VAL B O 1
ATOM 2464 N N . LEU B 1 105 ? -8.898 -20.359 -2.633 1 98.38 105 LEU B N 1
ATOM 2465 C CA . LEU B 1 105 ? -7.945 -20.125 -1.551 1 98.38 105 LEU B CA 1
ATOM 2466 C C . LEU B 1 105 ? -6.672 -20.938 -1.772 1 98.38 105 LEU B C 1
ATOM 2468 O O . LEU B 1 105 ? -6.703 -21.984 -2.418 1 98.38 105 LEU B O 1
ATOM 2472 N N . PHE B 1 106 ? -5.656 -20.391 -1.315 1 98.44 106 PHE B N 1
ATOM 2473 C CA . PHE B 1 106 ? -4.398 -21.109 -1.112 1 98.44 106 PHE B CA 1
ATOM 2474 C C . PHE B 1 106 ? -3.91 -20.938 0.321 1 98.44 106 PHE B C 1
ATOM 2476 O O . PHE B 1 106 ? -3.98 -19.844 0.884 1 98.44 106 PHE B O 1
ATOM 2483 N N . THR B 1 107 ? -3.482 -22.078 0.913 1 98 107 THR B N 1
ATOM 2484 C CA . THR B 1 107 ? -2.729 -21.828 2.137 1 98 107 THR B CA 1
ATOM 2485 C C . THR B 1 107 ? -1.503 -20.969 1.849 1 98 107 THR B C 1
ATOM 2487 O O . THR B 1 107 ? -0.878 -21.094 0.794 1 98 107 THR B O 1
ATOM 2490 N N . HIS B 1 108 ? -1.221 -20.141 2.818 1 96.75 108 HIS B N 1
ATOM 2491 C CA . HIS B 1 108 ? -0.11 -19.234 2.553 1 96.75 108 HIS B CA 1
ATOM 2492 C C . HIS B 1 108 ? 1.184 -20 2.309 1 96.75 108 HIS B C 1
ATOM 2494 O O . HIS B 1 108 ? 2.006 -19.594 1.483 1 96.75 108 HIS B O 1
ATOM 2500 N N . GLU B 1 109 ? 1.354 -21.094 3.002 1 96.19 109 GLU B N 1
ATOM 2501 C CA . GLU B 1 109 ? 2.529 -21.938 2.82 1 96.19 109 GLU B CA 1
ATOM 2502 C C . GLU B 1 109 ? 2.635 -22.438 1.38 1 96.19 109 GLU B C 1
ATOM 2504 O O . GLU B 1 109 ? 3.693 -22.328 0.757 1 96.19 109 GLU B O 1
ATOM 2509 N N . ASN B 1 110 ? 1.575 -22.906 0.825 1 97.69 110 ASN B N 1
ATOM 2510 C CA . ASN B 1 110 ? 1.565 -23.406 -0.547 1 97.69 110 ASN B CA 1
ATOM 2511 C C . ASN B 1 110 ? 1.691 -22.266 -1.557 1 97.69 110 ASN B C 1
ATOM 2513 O O . ASN B 1 110 ? 2.291 -22.438 -2.619 1 97.69 110 ASN B O 1
ATOM 2517 N N . PHE B 1 111 ? 1.115 -21.188 -1.163 1 96.94 111 PHE B N 1
ATOM 2518 C CA . PHE B 1 111 ? 1.21 -20 -2.01 1 96.94 111 PHE B CA 1
ATOM 2519 C C . PHE B 1 111 ? 2.662 -19.562 -2.168 1 96.94 111 PHE B C 1
ATOM 2521 O O . PHE B 1 111 ? 3.121 -19.312 -3.283 1 96.94 111 PHE B O 1
ATOM 2528 N N . GLU B 1 112 ? 3.34 -19.547 -1.088 1 94.31 112 GLU B N 1
ATOM 2529 C CA . GLU B 1 112 ? 4.758 -19.188 -1.112 1 94.31 112 GLU B CA 1
ATOM 2530 C C . GLU B 1 112 ? 5.566 -20.219 -1.905 1 94.31 112 GLU B C 1
ATOM 2532 O O . GLU B 1 112 ? 6.508 -19.859 -2.611 1 94.31 112 GLU B O 1
ATOM 2537 N N . LEU B 1 113 ? 5.258 -21.422 -1.748 1 96.25 113 LEU B N 1
ATOM 2538 C CA . LEU B 1 113 ? 5.914 -22.484 -2.498 1 96.25 113 LEU B CA 1
ATOM 2539 C C . LEU B 1 113 ? 5.746 -22.281 -4 1 96.25 113 LEU B C 1
ATOM 2541 O O . LEU B 1 113 ? 6.711 -22.391 -4.758 1 96.25 113 LEU B O 1
ATOM 2545 N N . LEU B 1 114 ? 4.496 -21.969 -4.395 1 97.06 114 LEU B N 1
ATOM 2546 C CA . LEU B 1 114 ? 4.211 -21.719 -5.805 1 97.06 114 LEU B CA 1
ATOM 2547 C C . LEU B 1 114 ? 5.035 -20.531 -6.32 1 97.06 114 LEU B C 1
ATOM 2549 O O . LEU B 1 114 ? 5.57 -20.594 -7.43 1 97.06 114 LEU B O 1
ATOM 2553 N N . CYS B 1 115 ? 5.141 -19.5 -5.508 1 94.19 115 CYS B N 1
ATOM 2554 C CA . CYS B 1 115 ? 5.918 -18.328 -5.898 1 94.19 115 CYS B CA 1
ATOM 2555 C C . CYS B 1 115 ? 7.387 -18.688 -6.09 1 94.19 115 CYS B C 1
ATOM 2557 O O . CYS B 1 115 ? 8.047 -18.156 -6.988 1 94.19 115 CYS B O 1
ATOM 2559 N N . ARG B 1 116 ? 7.887 -19.547 -5.309 1 92.69 116 ARG B N 1
ATOM 2560 C CA . ARG B 1 116 ? 9.281 -19.969 -5.41 1 92.69 116 ARG B CA 1
ATOM 2561 C C . ARG B 1 116 ? 9.492 -20.859 -6.633 1 92.69 116 ARG B C 1
ATOM 2563 O O . ARG B 1 116 ? 10.516 -20.75 -7.309 1 92.69 116 ARG B O 1
ATOM 2570 N N . GLU B 1 117 ? 8.547 -21.656 -6.934 1 94.75 117 GLU B N 1
ATOM 2571 C CA . GLU B 1 117 ? 8.703 -22.688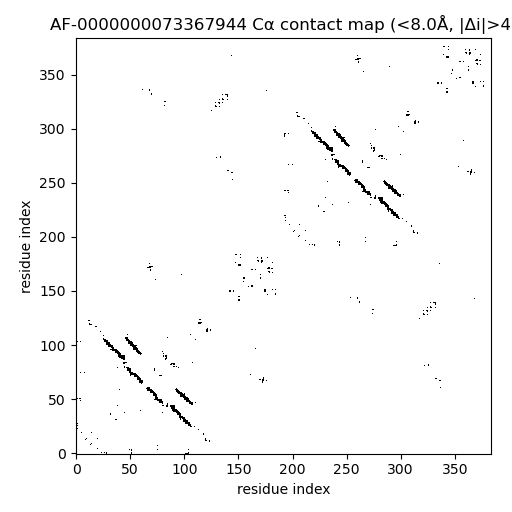 -7.965 1 94.75 117 GLU B CA 1
ATOM 2572 C C . GLU B 1 117 ? 8.391 -22.125 -9.352 1 94.75 117 GLU B C 1
ATOM 2574 O O . GLU B 1 117 ? 8.914 -22.609 -10.352 1 94.75 117 GLU B O 1
ATOM 2579 N N . ILE B 1 118 ? 7.508 -21.203 -9.352 1 95.38 118 ILE B N 1
ATOM 2580 C CA . ILE B 1 118 ? 7.016 -20.703 -10.641 1 95.38 118 ILE B CA 1
ATOM 2581 C C . ILE B 1 118 ? 7.277 -19.203 -10.742 1 95.38 118 ILE B C 1
ATOM 2583 O O . ILE B 1 118 ? 6.457 -18.391 -10.305 1 95.38 118 ILE B O 1
ATOM 2587 N N . PRO B 1 119 ? 8.312 -18.844 -11.406 1 91.25 119 PRO B N 1
ATOM 2588 C CA . PRO B 1 119 ? 8.688 -17.422 -11.5 1 91.25 119 PRO B CA 1
ATOM 2589 C C . PRO B 1 119 ? 7.574 -16.562 -12.086 1 91.25 119 PRO B C 1
ATOM 2591 O O . PRO B 1 119 ? 7.348 -15.445 -11.609 1 91.25 119 PRO B O 1
ATOM 2594 N N . ALA B 1 120 ? 6.875 -17.078 -13.055 1 94 120 ALA B N 1
ATOM 2595 C CA . ALA B 1 120 ? 5.781 -16.328 -13.656 1 94 120 ALA B CA 1
ATOM 2596 C C . ALA B 1 120 ? 4.695 -16.016 -12.633 1 94 120 ALA B C 1
ATOM 2598 O O . ALA B 1 120 ? 4.113 -14.93 -12.641 1 94 120 ALA B O 1
ATOM 2599 N N . PHE B 1 121 ? 4.445 -16.922 -11.758 1 95.62 121 PHE B N 1
ATOM 2600 C CA . PHE B 1 121 ? 3.469 -16.734 -10.695 1 95.62 121 PHE B CA 1
ATOM 2601 C C . PHE B 1 121 ? 3.947 -15.688 -9.695 1 95.62 121 PHE B C 1
ATOM 2603 O O . PHE B 1 121 ? 3.182 -14.812 -9.297 1 95.62 121 PHE B O 1
ATOM 2610 N N . ASN B 1 122 ? 5.16 -15.789 -9.344 1 92.81 122 ASN B N 1
ATOM 2611 C CA . ASN B 1 122 ? 5.758 -14.82 -8.422 1 92.81 122 ASN B CA 1
ATOM 2612 C C . ASN B 1 122 ? 5.707 -13.406 -8.992 1 92.81 122 ASN B C 1
ATOM 2614 O O . ASN B 1 122 ? 5.398 -12.453 -8.273 1 92.81 122 ASN B O 1
ATOM 2618 N N . ASN B 1 123 ? 6.008 -13.312 -10.227 1 91.69 123 ASN B N 1
ATOM 2619 C CA . ASN B 1 123 ? 5.969 -12.008 -10.883 1 91.69 123 ASN B CA 1
ATOM 2620 C C . ASN B 1 123 ? 4.559 -11.422 -10.883 1 91.69 123 ASN B C 1
ATOM 2622 O O . ASN B 1 123 ? 4.383 -10.219 -10.672 1 91.69 123 ASN B O 1
ATOM 2626 N N . MET B 1 124 ? 3.633 -12.25 -11.148 1 94.38 124 MET B N 1
ATOM 2627 C CA . MET B 1 124 ? 2.24 -11.82 -11.117 1 94.38 124 MET B CA 1
ATOM 2628 C C . MET B 1 124 ? 1.861 -11.305 -9.727 1 94.38 124 MET B C 1
ATOM 2630 O O . MET B 1 124 ? 1.267 -10.234 -9.594 1 94.38 124 MET B O 1
ATOM 2634 N N . VAL B 1 125 ? 2.244 -12.031 -8.711 1 94 125 VAL B N 1
ATOM 2635 C CA . VAL B 1 125 ? 1.921 -11.68 -7.332 1 94 125 VAL B CA 1
ATOM 2636 C C . VAL B 1 125 ? 2.562 -10.336 -6.977 1 94 125 VAL B C 1
ATOM 2638 O O . VAL B 1 125 ? 1.919 -9.469 -6.379 1 94 125 VAL B O 1
ATOM 2641 N N . ASN B 1 126 ? 3.764 -10.164 -7.352 1 91.81 126 ASN B N 1
ATOM 2642 C CA . ASN B 1 126 ? 4.477 -8.922 -7.094 1 91.81 126 ASN B CA 1
ATOM 2643 C C . ASN B 1 126 ? 3.814 -7.738 -7.793 1 91.81 126 ASN B C 1
ATOM 2645 O O . ASN B 1 126 ? 3.715 -6.648 -7.223 1 91.81 126 ASN B O 1
ATOM 2649 N N . THR B 1 127 ? 3.402 -7.949 -8.984 1 92.94 127 THR B N 1
ATOM 2650 C CA . THR B 1 127 ? 2.721 -6.902 -9.734 1 92.94 127 THR B CA 1
ATOM 2651 C C . THR B 1 127 ? 1.421 -6.496 -9.047 1 92.94 127 THR B C 1
ATOM 2653 O O . THR B 1 127 ? 1.114 -5.309 -8.938 1 92.94 127 THR B O 1
ATOM 2656 N N . ILE B 1 128 ? 0.744 -7.441 -8.602 1 94.31 128 ILE B N 1
ATOM 2657 C CA . ILE B 1 128 ? -0.513 -7.184 -7.91 1 94.31 128 ILE B CA 1
ATOM 2658 C C . ILE B 1 128 ? -0.243 -6.402 -6.625 1 94.31 128 ILE B C 1
ATOM 2660 O O . ILE B 1 128 ? -0.956 -5.445 -6.309 1 94.31 128 ILE B O 1
ATOM 2664 N N . LEU B 1 129 ? 0.725 -6.812 -5.926 1 93.94 129 LEU B N 1
ATOM 2665 C CA . LEU B 1 129 ? 1.089 -6.129 -4.688 1 93.94 129 LEU B CA 1
ATOM 2666 C C . LEU B 1 129 ? 1.449 -4.672 -4.961 1 93.94 129 LEU B C 1
ATOM 2668 O O . LEU B 1 129 ? 1.045 -3.777 -4.215 1 93.94 129 LEU B O 1
ATOM 2672 N N . GLN B 1 130 ? 2.193 -4.422 -5.988 1 93.5 130 GLN B N 1
ATOM 2673 C CA . GLN B 1 130 ? 2.543 -3.061 -6.375 1 93.5 130 GLN B CA 1
ATOM 2674 C C . GLN B 1 130 ? 1.296 -2.238 -6.684 1 93.5 130 GLN B C 1
ATOM 2676 O O . GLN B 1 130 ? 1.167 -1.1 -6.227 1 93.5 130 GLN B O 1
ATOM 2681 N N . ARG B 1 131 ? 0.398 -2.789 -7.387 1 93.69 131 ARG B N 1
ATOM 2682 C CA . ARG B 1 131 ? -0.839 -2.1 -7.734 1 93.69 131 ARG B CA 1
ATOM 2683 C C . ARG B 1 131 ? -1.683 -1.826 -6.496 1 93.69 131 ARG B C 1
ATOM 2685 O O . ARG B 1 131 ? -2.322 -0.777 -6.391 1 93.69 131 ARG B O 1
ATOM 2692 N N . SER B 1 132 ? -1.667 -2.824 -5.637 1 94.62 132 SER B N 1
ATOM 2693 C CA . SER B 1 132 ? -2.391 -2.652 -4.379 1 94.62 132 SER B CA 1
ATOM 2694 C C . SER B 1 132 ? -1.8 -1.516 -3.553 1 94.62 132 SER B C 1
ATOM 2696 O O . SER B 1 132 ? -2.535 -0.734 -2.947 1 94.62 132 SER B O 1
ATOM 2698 N N . PHE B 1 133 ? -0.513 -1.413 -3.52 1 94.75 133 PHE B N 1
ATOM 2699 C CA . PHE B 1 133 ? 0.164 -0.335 -2.811 1 94.75 133 PHE B CA 1
ATOM 2700 C C . PHE B 1 133 ? -0.192 1.019 -3.414 1 94.75 133 PHE B C 1
ATOM 2702 O O . PHE B 1 133 ? -0.526 1.959 -2.691 1 94.75 133 PHE B O 1
ATOM 2709 N N . ILE B 1 134 ? -0.193 1.078 -4.738 1 95.19 134 ILE B N 1
ATOM 2710 C CA . ILE B 1 134 ? -0.526 2.309 -5.445 1 95.19 134 ILE B CA 1
ATOM 2711 C C . ILE B 1 134 ? -1.968 2.707 -5.137 1 95.19 134 ILE B C 1
ATOM 2713 O O . ILE B 1 134 ? -2.252 3.877 -4.871 1 95.19 134 ILE B O 1
ATOM 2717 N N . ALA B 1 135 ? -2.846 1.754 -5.164 1 93.88 135 ALA B N 1
ATOM 2718 C CA . ALA B 1 135 ? -4.246 2.018 -4.848 1 93.88 135 ALA B CA 1
ATOM 2719 C C . ALA B 1 135 ? -4.398 2.574 -3.436 1 93.88 135 ALA B C 1
ATOM 2721 O O . ALA B 1 135 ? -5.156 3.521 -3.213 1 93.88 135 ALA B O 1
ATOM 2722 N N . ALA B 1 136 ? -3.684 1.971 -2.488 1 95.25 136 ALA B N 1
ATOM 2723 C CA . ALA B 1 136 ? -3.73 2.438 -1.106 1 95.25 136 ALA B CA 1
ATOM 2724 C C . ALA B 1 136 ? -3.182 3.857 -0.988 1 95.25 136 ALA B C 1
ATOM 2726 O O . ALA B 1 136 ? -3.762 4.695 -0.296 1 95.25 136 ALA B O 1
ATOM 2727 N N . GLN B 1 137 ? -2.092 4.078 -1.659 1 94.38 137 GLN B N 1
ATOM 2728 C CA . GLN B 1 137 ? -1.504 5.41 -1.661 1 94.38 137 GLN B CA 1
ATOM 2729 C C . GLN B 1 137 ? -2.475 6.438 -2.238 1 94.38 137 GLN B C 1
ATOM 2731 O O . GLN B 1 137 ? -2.621 7.535 -1.694 1 94.38 137 GLN B O 1
ATOM 2736 N N . ASN B 1 138 ? -3.146 6.109 -3.328 1 93.81 138 ASN B N 1
ATOM 2737 C CA . ASN B 1 138 ? -4.121 7 -3.951 1 93.81 138 ASN B CA 1
ATOM 2738 C C . ASN B 1 138 ? -5.301 7.277 -3.027 1 93.81 138 ASN B C 1
ATOM 2740 O O . ASN B 1 138 ? -5.836 8.391 -3.01 1 93.81 138 ASN B O 1
ATOM 2744 N N . ARG B 1 139 ? -5.684 6.293 -2.334 1 93.31 139 ARG B N 1
ATOM 2745 C CA . ARG B 1 139 ? -6.766 6.484 -1.371 1 93.31 139 ARG B CA 1
ATOM 2746 C C . ARG B 1 139 ? -6.352 7.457 -0.273 1 93.31 139 ARG B C 1
ATOM 2748 O O . ARG B 1 139 ? -7.141 8.312 0.133 1 93.31 139 ARG B O 1
ATOM 2755 N N . ILE B 1 140 ? -5.164 7.293 0.214 1 94.38 140 ILE B N 1
ATOM 2756 C CA . ILE B 1 140 ? -4.633 8.211 1.221 1 94.38 140 ILE B CA 1
ATOM 2757 C C . ILE B 1 140 ? -4.617 9.633 0.669 1 94.38 140 ILE B C 1
ATOM 2759 O O . ILE B 1 140 ? -5.094 10.562 1.32 1 94.38 140 ILE B O 1
ATOM 2763 N N . GLN B 1 141 ? -4.1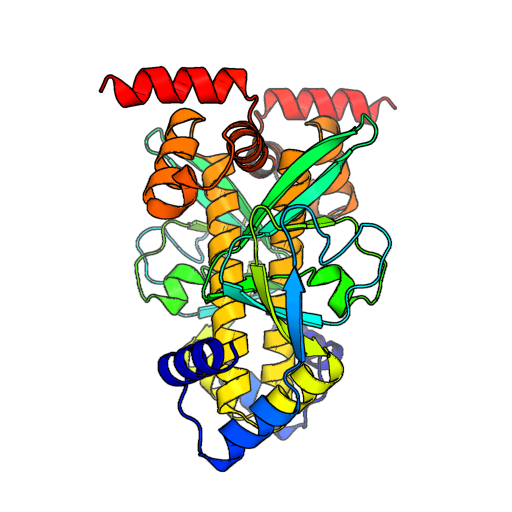33 9.758 -0.512 1 93.19 141 GLN B N 1
ATOM 2764 C CA . GLN B 1 141 ? -4.07 11.07 -1.146 1 93.19 141 GLN B CA 1
ATOM 2765 C C . GLN B 1 141 ? -5.461 11.68 -1.295 1 93.19 141 GLN B C 1
ATOM 2767 O O . GLN B 1 141 ? -5.66 12.867 -1.04 1 93.19 141 GLN B O 1
ATOM 2772 N N . ALA B 1 142 ? -6.391 10.883 -1.74 1 92.06 142 ALA B N 1
ATOM 2773 C CA . ALA B 1 142 ? -7.77 11.336 -1.91 1 92.06 142 ALA B CA 1
ATOM 2774 C C . ALA B 1 142 ? -8.352 11.828 -0.587 1 92.06 142 ALA B C 1
ATOM 2776 O O . ALA B 1 142 ? -9.062 12.836 -0.55 1 92.06 142 ALA B O 1
ATOM 2777 N N . SER B 1 143 ? -8.07 11.125 0.448 1 91.31 143 SER B N 1
ATOM 2778 C CA . SER B 1 143 ? -8.594 11.484 1.76 1 91.31 143 SER B CA 1
ATOM 2779 C C . SER B 1 143 ? -8.055 12.828 2.223 1 91.31 143 SER B C 1
ATOM 2781 O O . SER B 1 143 ? -8.695 13.523 3.014 1 91.31 143 SER B O 1
ATOM 2783 N N . LEU B 1 144 ? -6.891 13.227 1.738 1 90.44 144 LEU B N 1
ATOM 2784 C CA . LEU B 1 144 ? -6.23 14.461 2.148 1 90.44 144 LEU B CA 1
ATOM 2785 C C . LEU B 1 144 ? -6.703 15.633 1.3 1 90.44 144 LEU B C 1
ATOM 2787 O O . LEU B 1 144 ? -6.699 16.781 1.76 1 90.44 144 LEU B O 1
ATOM 2791 N N . THR B 1 145 ? -7.18 15.391 0.112 1 91 145 THR B N 1
ATOM 2792 C CA . THR B 1 145 ? -7.305 16.484 -0.84 1 91 145 THR B CA 1
ATOM 2793 C C . THR B 1 145 ? -8.758 16.656 -1.29 1 91 145 THR B C 1
ATOM 2795 O O . THR B 1 145 ? -9.164 17.734 -1.707 1 91 145 THR B O 1
ATOM 2798 N N . LEU B 1 146 ? -9.5 15.602 -1.238 1 91.12 146 LEU B N 1
ATOM 2799 C CA . LEU B 1 146 ? -10.836 15.648 -1.833 1 91.12 146 LEU B CA 1
ATOM 2800 C C . LEU B 1 146 ? -11.883 16 -0.787 1 91.12 146 LEU B C 1
ATOM 2802 O O . LEU B 1 146 ? -11.758 15.625 0.379 1 91.12 146 LEU B O 1
ATOM 2806 N N . THR B 1 147 ? -12.883 16.688 -1.205 1 91.19 147 THR B N 1
ATOM 2807 C CA . THR B 1 147 ? -14.07 16.906 -0.388 1 91.19 147 THR B CA 1
ATOM 2808 C C . THR B 1 147 ? -14.93 15.656 -0.313 1 91.19 147 THR B C 1
ATOM 2810 O O . THR B 1 147 ? -14.711 14.703 -1.067 1 91.19 147 THR B O 1
ATOM 2813 N N . ALA B 1 148 ? -15.875 15.727 0.571 1 91.44 148 ALA B N 1
ATOM 2814 C CA . ALA B 1 148 ? -16.797 14.594 0.713 1 91.44 148 ALA B CA 1
ATOM 2815 C C . ALA B 1 148 ? -17.484 14.273 -0.612 1 91.44 148 ALA B C 1
ATOM 2817 O O . ALA B 1 148 ? -17.594 13.102 -0.987 1 91.44 148 ALA B O 1
ATOM 2818 N N . GLU B 1 149 ? -17.859 15.273 -1.27 1 93.31 149 GLU B N 1
ATOM 2819 C CA . GLU B 1 149 ? -18.531 15.094 -2.557 1 93.31 149 GLU B CA 1
ATOM 2820 C C . GLU B 1 149 ? -17.578 14.492 -3.59 1 93.31 149 GLU B C 1
ATOM 2822 O O . GLU B 1 149 ? -17.953 13.555 -4.305 1 93.31 149 GLU B O 1
ATOM 2827 N N . GLU B 1 150 ? -16.422 14.984 -3.65 1 93.5 150 GLU B N 1
ATOM 2828 C CA . GLU B 1 150 ? -15.43 14.5 -4.602 1 93.5 150 GLU B CA 1
ATOM 2829 C C . GLU B 1 150 ? -15.047 13.047 -4.312 1 93.5 150 GLU B C 1
ATOM 2831 O O . GLU B 1 150 ? -14.844 12.258 -5.234 1 93.5 150 GLU B O 1
ATOM 2836 N N . LYS B 1 151 ? -14.945 12.766 -3.031 1 93.25 151 LYS B N 1
ATOM 2837 C CA . LYS B 1 151 ? -14.641 11.391 -2.629 1 93.25 151 LYS B CA 1
ATOM 2838 C C . LYS B 1 151 ? -15.711 10.422 -3.131 1 93.25 151 LYS B C 1
ATOM 2840 O O . LYS B 1 151 ? -15.391 9.359 -3.654 1 93.25 151 LYS B O 1
ATOM 2845 N N . TYR B 1 152 ? -16.906 10.797 -3.008 1 91.88 152 TYR B N 1
ATOM 2846 C CA . TYR B 1 152 ? -18.016 9.953 -3.441 1 91.88 152 TYR B CA 1
ATOM 2847 C C . TYR B 1 152 ? -18 9.766 -4.953 1 91.88 152 TYR B C 1
ATOM 2849 O O . TYR B 1 152 ? -18.125 8.641 -5.449 1 91.88 152 TYR B O 1
ATOM 2857 N N . LEU B 1 153 ? -17.766 10.789 -5.656 1 91.5 153 LEU B N 1
ATOM 2858 C CA . LEU B 1 153 ? -17.719 10.727 -7.113 1 91.5 153 LEU B CA 1
ATOM 2859 C C . LEU B 1 153 ? -16.547 9.875 -7.59 1 91.5 153 LEU B C 1
ATOM 2861 O O . LEU B 1 153 ? -16.688 9.102 -8.547 1 91.5 153 LEU B O 1
ATOM 2865 N N . ASN B 1 154 ? -15.461 10.086 -6.906 1 91.31 154 ASN B N 1
ATOM 2866 C CA . ASN B 1 154 ? -14.297 9.266 -7.219 1 91.31 154 ASN B CA 1
ATOM 2867 C C . ASN B 1 154 ? -14.594 7.781 -6.996 1 91.31 154 ASN B C 1
ATOM 2869 O O . ASN B 1 154 ? -14.18 6.938 -7.797 1 91.31 154 ASN B O 1
ATOM 2873 N N . PHE B 1 155 ? -15.289 7.473 -5.984 1 90 155 PHE B N 1
ATOM 2874 C CA . PHE B 1 155 ? -15.664 6.102 -5.66 1 90 155 PHE B CA 1
ATOM 2875 C C . PHE B 1 155 ? -16.562 5.516 -6.742 1 90 155 PHE B C 1
ATOM 2877 O O . PHE B 1 155 ? -16.328 4.406 -7.23 1 90 155 PHE B O 1
ATOM 2884 N N . ILE B 1 156 ? -17.531 6.195 -7.152 1 88.06 156 ILE B N 1
ATOM 2885 C CA . ILE B 1 156 ? -18.516 5.703 -8.117 1 88.06 156 ILE B CA 1
ATOM 2886 C C . ILE B 1 156 ? -17.859 5.551 -9.484 1 88.06 156 ILE B C 1
ATOM 2888 O O . ILE B 1 156 ? -18.219 4.664 -10.258 1 88.06 156 ILE B O 1
ATOM 2892 N N . ASN B 1 157 ? -16.969 6.422 -9.789 1 87.06 157 ASN B N 1
ATOM 2893 C CA . ASN B 1 157 ? -16.25 6.332 -11.062 1 87.06 157 ASN B CA 1
ATOM 2894 C C . ASN B 1 157 ? -15.312 5.133 -11.094 1 87.06 157 ASN B C 1
ATOM 2896 O O . ASN B 1 157 ? -15.172 4.477 -12.125 1 87.06 157 ASN B O 1
ATOM 2900 N N . LYS B 1 158 ? -14.703 4.934 -10.008 1 81.38 158 LYS B N 1
ATOM 2901 C CA . LYS B 1 158 ? -13.734 3.84 -9.906 1 81.38 158 LYS B CA 1
ATOM 2902 C C . LYS B 1 158 ? -14.445 2.488 -9.852 1 81.38 158 LYS B C 1
ATOM 2904 O O . LYS B 1 158 ? -13.945 1.5 -10.398 1 81.38 158 LYS B O 1
ATOM 2909 N N . TYR B 1 159 ? -15.633 2.578 -9.203 1 80.5 159 TYR B N 1
ATOM 2910 C CA . TYR B 1 159 ? -16.375 1.334 -9.023 1 80.5 159 TYR B CA 1
ATOM 2911 C C . TYR B 1 159 ? -17.797 1.455 -9.586 1 80.5 159 TYR B C 1
ATOM 2913 O O . TYR B 1 159 ? -18.766 1.286 -8.852 1 80.5 159 TYR B O 1
ATOM 2921 N N . PRO B 1 160 ? -18.047 1.685 -10.812 1 72.5 160 PRO B N 1
ATOM 2922 C CA . PRO B 1 160 ? -19.375 1.978 -11.352 1 72.5 160 PRO B CA 1
ATOM 2923 C C . PRO B 1 160 ? -20.391 0.863 -11.07 1 72.5 160 PRO B C 1
ATOM 2925 O O . PRO B 1 160 ? -21.531 1.138 -10.703 1 72.5 160 PRO B O 1
ATOM 2928 N N . GLY B 1 161 ? -20.188 -0.393 -11.195 1 71.69 161 GLY B N 1
ATOM 2929 C CA . GLY B 1 161 ? -21.094 -1.506 -11 1 71.69 161 GLY B CA 1
ATOM 2930 C C . GLY B 1 161 ? -21.094 -2.037 -9.578 1 71.69 161 GLY B C 1
ATOM 2931 O O . GLY B 1 161 ? -22.094 -2.576 -9.109 1 71.69 161 GLY B O 1
ATOM 2932 N N . PHE B 1 162 ? -20.25 -1.595 -8.867 1 77.5 162 PHE B N 1
ATOM 2933 C CA . PHE B 1 162 ? -20.016 -2.156 -7.543 1 77.5 162 PHE B CA 1
ATOM 2934 C C . PHE B 1 162 ? -20.734 -1.336 -6.477 1 77.5 162 PHE B C 1
ATOM 2936 O O . PHE B 1 162 ? -21.266 -1.89 -5.512 1 77.5 162 PHE B O 1
ATOM 2943 N N . ALA B 1 163 ? -21 -0.094 -6.875 1 77.56 163 ALA B N 1
ATOM 2944 C CA . ALA B 1 163 ? -21.656 0.796 -5.914 1 77.56 163 ALA B CA 1
ATOM 2945 C C . ALA B 1 163 ? -23.109 0.412 -5.703 1 77.56 163 ALA B C 1
ATOM 2947 O O . ALA B 1 163 ? -23.656 0.583 -4.609 1 77.56 163 ALA B O 1
ATOM 2948 N N . SER B 1 164 ? -23.656 -0.25 -6.699 1 81.62 164 SER B N 1
ATOM 2949 C CA . SER B 1 164 ? -25.062 -0.632 -6.605 1 81.62 164 SER B CA 1
ATOM 2950 C C . SER B 1 164 ? -25.234 -1.915 -5.797 1 81.62 164 SER B C 1
ATOM 2952 O O . SER B 1 164 ? -26.328 -2.211 -5.316 1 81.62 164 SER B O 1
ATOM 2954 N N . ARG B 1 165 ? -24.203 -2.611 -5.609 1 88.25 165 ARG B N 1
ATOM 2955 C CA . ARG B 1 165 ? -24.234 -3.893 -4.914 1 88.25 165 ARG B CA 1
ATOM 2956 C C . ARG B 1 165 ? -24.016 -3.709 -3.416 1 88.25 165 ARG B C 1
ATOM 2958 O O . ARG B 1 165 ? -24.25 -4.629 -2.631 1 88.25 165 ARG B O 1
ATOM 2965 N N . ILE B 1 166 ? -23.641 -2.5 -3.07 1 90.56 166 ILE B N 1
ATOM 2966 C CA . ILE B 1 166 ? -23.203 -2.266 -1.7 1 90.56 166 ILE B CA 1
ATOM 2967 C C . ILE B 1 166 ? -24.156 -1.304 -1.005 1 90.56 166 ILE B C 1
ATOM 2969 O O . ILE B 1 166 ? -24.516 -0.257 -1.556 1 90.56 166 ILE B O 1
ATOM 2973 N N . PRO B 1 167 ? -24.578 -1.657 0.184 1 91.38 167 PRO B N 1
ATOM 2974 C CA . PRO B 1 167 ? -25.406 -0.726 0.945 1 91.38 167 PRO B CA 1
ATOM 2975 C C . PRO B 1 167 ? -24.75 0.636 1.143 1 91.38 167 PRO B C 1
ATOM 2977 O O . PRO B 1 167 ? -23.531 0.71 1.368 1 91.38 167 PRO B O 1
ATOM 2980 N N . GLN B 1 168 ? -25.562 1.613 1.146 1 89.75 168 GLN B N 1
ATOM 2981 C CA . GLN B 1 168 ? -25.078 2.984 1.255 1 89.75 168 GLN B CA 1
ATOM 2982 C C . GLN B 1 168 ? -24.359 3.207 2.58 1 89.75 168 GLN B C 1
ATOM 2984 O O . GLN B 1 168 ? -23.391 3.98 2.648 1 89.75 168 GLN B O 1
ATOM 2989 N N . THR B 1 169 ? -24.875 2.533 3.572 1 92.81 169 THR B N 1
ATOM 2990 C CA . THR B 1 169 ? -24.266 2.68 4.887 1 92.81 169 THR B CA 1
ATOM 2991 C C . THR B 1 169 ? -22.812 2.199 4.867 1 92.81 169 THR B C 1
ATOM 2993 O O . THR B 1 169 ? -21.938 2.801 5.504 1 92.81 169 THR B O 1
ATOM 2996 N N . MET B 1 170 ? -22.531 1.157 4.133 1 93.88 170 MET B N 1
ATOM 2997 C CA . MET B 1 170 ? -21.172 0.62 4.027 1 93.88 170 MET B CA 1
ATOM 2998 C C . MET B 1 170 ? -20.297 1.534 3.186 1 93.88 170 MET B C 1
ATOM 3000 O O . MET B 1 170 ? -19.109 1.7 3.477 1 93.88 170 MET B O 1
ATOM 3004 N N . ILE B 1 171 ? -20.906 2.094 2.193 1 93.19 171 ILE B N 1
ATOM 3005 C CA . ILE B 1 171 ? -20.172 3.037 1.354 1 93.19 171 ILE B CA 1
ATOM 3006 C C . ILE B 1 171 ? -19.781 4.262 2.176 1 93.19 171 ILE B C 1
ATOM 3008 O O . ILE B 1 171 ? -18.641 4.734 2.092 1 93.19 171 ILE B O 1
ATOM 3012 N N . ALA B 1 172 ? -20.719 4.77 2.959 1 93.81 172 ALA B N 1
ATOM 3013 C CA . ALA B 1 172 ? -20.438 5.902 3.836 1 93.81 172 ALA B CA 1
ATOM 3014 C C . ALA B 1 172 ? -19.266 5.594 4.777 1 93.81 172 ALA B C 1
ATOM 3016 O O . ALA B 1 172 ? -18.359 6.406 4.945 1 93.81 172 ALA B O 1
ATOM 3017 N N . SER B 1 173 ? -19.359 4.391 5.336 1 93.25 173 SER B N 1
ATOM 3018 C CA . SER B 1 173 ? -18.297 3.943 6.238 1 93.25 173 SER B CA 1
ATOM 3019 C C . SER B 1 173 ? -16.953 3.889 5.531 1 93.25 173 SER B C 1
ATOM 3021 O O . SER B 1 173 ? -15.953 4.375 6.055 1 93.25 173 SER B O 1
ATOM 3023 N N . TYR B 1 174 ? -16.922 3.357 4.375 1 93.81 174 TYR B N 1
ATOM 3024 C CA . TYR B 1 174 ? -15.711 3.246 3.557 1 93.81 174 TYR B CA 1
ATOM 3025 C C . TYR B 1 174 ? -15.125 4.621 3.266 1 93.81 174 TYR B C 1
ATOM 3027 O O . TYR B 1 174 ? -13.898 4.793 3.279 1 93.81 174 TYR B O 1
ATOM 3035 N N . LEU B 1 175 ? -15.969 5.539 3.045 1 92.69 175 LEU B N 1
ATOM 3036 C CA . LEU B 1 175 ? -15.539 6.883 2.666 1 92.69 175 LEU B CA 1
ATOM 3037 C C . LEU B 1 175 ? -15.258 7.73 3.9 1 92.69 175 LEU B C 1
ATOM 3039 O O . LEU B 1 175 ? -14.812 8.875 3.781 1 92.69 175 LEU B O 1
ATOM 3043 N N . GLY B 1 176 ? -15.508 7.188 5.055 1 90.06 176 GLY B N 1
ATOM 3044 C CA . GLY B 1 176 ? -15.242 7.898 6.293 1 90.06 176 GLY B CA 1
ATOM 3045 C C . GLY B 1 176 ? -16.219 9.031 6.555 1 90.06 176 GLY B C 1
ATOM 3046 O O . GLY B 1 176 ? -15.828 10.102 7.023 1 90.06 176 GLY B O 1
ATOM 3047 N N . MET B 1 177 ? -17.406 8.789 6.195 1 91.44 177 MET B N 1
ATOM 3048 C CA . MET B 1 177 ? -18.438 9.797 6.426 1 91.44 177 MET B CA 1
ATOM 3049 C C . MET B 1 177 ? -19.688 9.164 7 1 91.44 177 MET B C 1
ATOM 3051 O O . MET B 1 177 ? -19.812 7.941 7.059 1 91.44 177 MET B O 1
ATOM 3055 N N . THR B 1 178 ? -20.562 10.047 7.48 1 91 178 THR B N 1
ATOM 3056 C CA . THR B 1 178 ? -21.812 9.539 8.023 1 91 178 THR B CA 1
ATOM 3057 C C . THR B 1 178 ? -22.797 9.195 6.902 1 91 178 THR B C 1
ATOM 3059 O O . THR B 1 178 ? -22.719 9.766 5.812 1 91 178 THR B O 1
ATOM 3062 N N . PRO B 1 179 ? -23.688 8.234 7.211 1 92.06 179 PRO B N 1
ATOM 3063 C CA . PRO B 1 179 ? -24.719 7.914 6.215 1 92.06 179 PRO B CA 1
ATOM 3064 C C . PRO B 1 179 ? -25.531 9.133 5.793 1 92.06 179 PRO B C 1
ATOM 3066 O O . PRO B 1 179 ? -25.906 9.25 4.621 1 92.06 179 PRO B O 1
ATOM 3069 N N . GLU B 1 180 ? -25.75 10.023 6.742 1 92.94 180 GLU B N 1
ATOM 3070 C CA . GLU B 1 180 ? -26.5 11.234 6.449 1 92.94 180 GLU B CA 1
ATOM 3071 C C . GLU B 1 180 ? -25.766 12.125 5.457 1 92.94 180 GLU B C 1
ATOM 3073 O O . GLU B 1 180 ? -26.375 12.695 4.547 1 92.94 180 GLU B O 1
ATOM 3078 N N . THR B 1 181 ? -24.562 12.273 5.656 1 92.62 181 THR B N 1
ATOM 3079 C CA . THR B 1 181 ? -23.75 13.078 4.758 1 92.62 181 THR B CA 1
ATOM 3080 C C . THR B 1 181 ? -23.75 12.484 3.35 1 92.62 181 THR B C 1
ATOM 3082 O O . THR B 1 181 ? -23.906 13.211 2.367 1 92.62 181 THR B O 1
ATOM 3085 N N . LEU B 1 182 ? -23.594 11.18 3.23 1 92.81 182 LEU B N 1
ATOM 3086 C CA . LEU B 1 182 ? -23.578 10.516 1.931 1 92.81 182 LEU B CA 1
ATOM 3087 C C . LEU B 1 182 ? -24.922 10.68 1.224 1 92.81 182 LEU B C 1
ATOM 3089 O O . LEU B 1 182 ? -24.969 10.938 0.017 1 92.81 182 LEU B O 1
ATOM 3093 N N . SER B 1 183 ? -25.984 10.57 1.942 1 92.62 183 SER B N 1
ATOM 3094 C CA . SER B 1 183 ? -27.328 10.727 1.386 1 92.62 183 SER B CA 1
ATOM 3095 C C . SER B 1 183 ? -27.516 12.117 0.79 1 92.62 183 SER B C 1
ATOM 3097 O O . SER B 1 183 ? -28.078 12.266 -0.296 1 92.62 183 SER B O 1
ATOM 3099 N N . ARG B 1 184 ? -26.984 12.977 1.526 1 92.31 184 ARG B N 1
ATOM 3100 C CA . ARG B 1 184 ? -27.078 14.359 1.06 1 92.31 184 ARG B CA 1
ATOM 3101 C C . ARG B 1 184 ? -26.297 14.547 -0.238 1 92.31 184 ARG B C 1
ATOM 3103 O O . ARG B 1 184 ? -26.797 15.156 -1.187 1 92.31 184 ARG B O 1
ATOM 3110 N N . ILE B 1 185 ? -25.156 14.062 -0.275 1 92.25 185 ILE B N 1
ATOM 3111 C CA . ILE B 1 185 ? -24.281 14.188 -1.435 1 92.25 185 ILE B CA 1
ATOM 3112 C C . ILE B 1 185 ? -24.922 13.492 -2.639 1 92.25 185 ILE B C 1
ATOM 3114 O O . ILE B 1 185 ? -24.906 14.023 -3.75 1 92.25 185 ILE B O 1
ATOM 3118 N N . ARG B 1 186 ? -25.453 12.344 -2.4 1 89.81 186 ARG B N 1
ATOM 3119 C CA . ARG B 1 186 ? -26.078 11.578 -3.471 1 89.81 186 ARG B CA 1
ATOM 3120 C C . ARG B 1 186 ? -27.266 12.344 -4.062 1 89.81 186 ARG B C 1
ATOM 3122 O O . ARG B 1 186 ? -27.453 12.352 -5.281 1 89.81 186 ARG B O 1
ATOM 3129 N N . LYS B 1 187 ? -28 12.977 -3.211 1 89.62 187 LYS B N 1
ATOM 3130 C CA . LYS B 1 187 ? -29.156 13.758 -3.66 1 89.62 187 LYS B CA 1
ATOM 3131 C C . LYS B 1 187 ? -28.703 14.961 -4.48 1 89.62 187 LYS B C 1
ATOM 3133 O O . LYS B 1 187 ? -29.328 15.297 -5.492 1 89.62 187 LYS B O 1
ATOM 3138 N N . GLN B 1 188 ? -27.625 15.523 -4.047 1 86.56 188 GLN B N 1
ATOM 3139 C CA . GLN B 1 188 ? -27.109 16.719 -4.711 1 86.56 188 GLN B CA 1
ATOM 3140 C C . GLN B 1 188 ? -26.484 16.375 -6.059 1 86.56 188 GLN B C 1
ATOM 3142 O O . GLN B 1 188 ? -26.562 17.156 -7.008 1 86.56 188 GLN B O 1
ATOM 3147 N N . THR B 1 189 ? -25.766 15.273 -6.148 1 79.94 189 THR B N 1
ATOM 3148 C CA . THR B 1 189 ? -25.062 14.898 -7.367 1 79.94 189 THR B CA 1
ATOM 3149 C C . THR B 1 189 ? -26.031 14.297 -8.383 1 79.94 189 THR B C 1
ATOM 3151 O O . THR B 1 189 ? -25.797 14.367 -9.594 1 79.94 189 THR B O 1
ATOM 3154 N N . ALA B 1 190 ? -27.094 13.617 -7.938 1 70 190 ALA B N 1
ATOM 3155 C CA . ALA B 1 190 ? -28.125 13.094 -8.836 1 70 190 ALA B CA 1
ATOM 3156 C C . ALA B 1 190 ? -28.875 14.227 -9.531 1 70 190 ALA B C 1
ATOM 3158 O O . ALA B 1 190 ? -29.391 14.047 -10.633 1 70 190 ALA B O 1
ATOM 3159 N N . LYS B 1 191 ? -28.875 15.336 -8.938 1 68.94 191 LYS B N 1
ATOM 3160 C CA . LYS B 1 191 ? -29.562 16.5 -9.5 1 68.94 191 LYS B CA 1
ATOM 3161 C C . LYS B 1 191 ? -28.703 17.203 -10.531 1 68.94 191 LYS B C 1
ATOM 3163 O O . LYS B 1 191 ? -29.203 17.938 -11.375 1 68.94 191 LYS B O 1
ATOM 3168 N N . LYS B 1 192 ? -27.531 16.969 -10.562 1 59.44 192 LYS B N 1
ATOM 3169 C CA . LYS B 1 192 ? -26.672 17.641 -11.531 1 59.44 192 LYS B CA 1
ATOM 3170 C C . LYS B 1 192 ? -26.562 16.844 -12.82 1 59.44 192 LYS B C 1
ATOM 3172 O O . LYS B 1 192 ? -26.531 17.422 -13.914 1 59.44 192 LYS B O 1
#

Solvent-accessible surface area (backbone atoms only — not comparable to full-atom values): 20347 Å² total; per-residue (Å²): 109,66,62,57,51,49,52,51,48,57,74,69,34,78,69,54,72,68,55,50,50,54,56,54,72,56,54,40,83,45,78,36,50,57,70,35,68,80,39,48,56,64,41,62,46,59,57,44,35,33,28,56,36,43,32,34,38,33,27,35,66,49,97,86,64,50,69,40,35,72,46,74,36,38,60,82,30,68,53,78,52,65,57,17,43,75,66,68,35,58,24,72,42,29,26,32,20,77,31,60,24,34,33,44,30,27,48,43,69,58,47,52,50,45,33,71,74,32,60,51,54,32,52,43,52,51,52,49,51,52,51,52,34,43,52,41,50,50,51,52,50,43,70,64,72,44,51,75,61,51,47,51,51,51,47,42,69,75,33,59,81,54,54,78,74,45,59,63,59,54,51,15,28,51,70,61,44,51,52,68,57,46,51,50,43,51,57,56,59,73,70,104,110,64,61,57,51,50,50,51,46,57,73,68,36,78,70,54,71,67,54,50,50,55,55,54,72,56,54,39,82,44,78,36,50,58,71,35,68,80,39,50,57,65,41,60,45,57,56,44,36,33,28,57,36,44,31,32,37,33,27,35,66,49,97,87,64,50,69,42,34,72,46,74,37,38,60,84,28,68,53,76,52,65,58,17,44,74,65,67,34,58,25,74,43,29,27,31,19,75,31,59,24,35,34,45,32,26,47,43,70,58,45,50,51,46,33,70,72,32,61,52,54,31,51,43,52,52,51,49,50,52,50,50,33,43,52,42,50,50,49,53,51,43,70,66,71,45,50,74,59,52,48,50,52,52,48,42,68,75,33,64,76,55,55,79,75,44,59,63,60,54,51,14,27,51,70,61,45,50,52,67,57,45,52,50,42,51,55,56,60,72,70,105

Secondary structure (DSSP, 8-state):
-HHHHHHHHHHH----HHHHHHHHHH-EEEEE-TT-EEE-TTSBP-EEEEEEESEEEEEEE-TTS-EEEEEEEETT-EES-HHHHHHT-B-S-EEEESS-EEEEEEEHHHHHHHHHH-HHHHHHHHHHHHHHHHHHHHHHHHHHH--HHHHHHHHHHHSHHHHTTS-HHHHHHHHTS-HHHHHHHHHHHH--/-HHHHHHHHHHH----HHHHHHHHHH-EEEEE-TT-EEE-TTSBP-EEEEEEESEEEEEEE-TTS-EEEEEEEETT-EES-HHHHHHT-B-S-EEEESS-EEEEEEEHHHHHHHHHH-HHHHHHHHHHHHHHHHHHHHHHHHHHH--HHHHHHHHHHHSTTTGGGS-HHHHHHHHTS-HHHHHHHHHHHH--

Radius of gyration: 21.93 Å; Cα contacts (8 Å, |Δi|>4): 628; chains: 2; bounding box: 60×56×50 Å

InterPro domains:
  IPR000595 Cyclic nucleotide-binding domain [PF00027] (30-116)
  IPR014710 RmlC-like jelly roll fold [G3DSA:2.60.120.10] (3-143)
  IPR018490 Cyclic nucleotide-binding domain superfamily [SSF51206] (20-142)

Foldseek 3Di:
DVVLVLVLLVVQFDDDPVLSVLVVVQKDKDKAAAFAWPADFFDQWFKKKAWQAAKKWKWAADPVGDIATADMDGHGDIDDDVVSHVVVGTDRIIMGTNHITMMIIGGPVSLVVSVVVPVRSVVSVVVNVVVVVVVVVVLVVCLVPPDLLRLVVVVCVVPVVVVVSDDLCNVCSNSVHHSVVSVVSVVVVVVD/DVVLVLVLLVVQFDDDPVLSVLVVVQKDKDKAAAFDWPADFFDQWFKKKAWQAAKKWKWAADPVGDIATADMDGHGDIDDDVVSHVVVGTDRIIMGTNHITMMIIGGVVSLVVSVVVPVRSVVSVVVNVVVVVVVVVVLVVCLVPPDLLRLVVVVCVVPVPVVVSDDLCNVCSNSVHHSVVSVVSVVVVVVD

Sequence (384 aa):
MYEIFQKYLEDKTELTQAESERIQSFAIIKKLRKRQYLLQEGDVWKYDAFITQGCVRTYTVDEKGSEHVNSFSIENWWTGDRESLMMQQPSRFNIDAIEDTELVLFTHENFELLCREIPAFNNMVNTILQRSFIAAQNRIQASLTLTAEEKYLNFINKYPGFASRIPQTMIASYLGMTPETLSRIRKQTAKKMYEIFQKYLEDKTELTQAESERIQSFAIIKKLRKRQYLLQEGDVWKYDAFITQGCVRTYTVDEKGSEHVNSFSIENWWTGDRESLMMQQPSRFNIDAIEDTELVLFTHENFELLCREIPAFNNMVNTILQRSFIAAQNRIQASLTLTAEEKYLNFINKYPGFASRIPQTMIASYLGMTPETLSRIRKQTAKK